Protein AF-A0A975CYM7-F1 (afdb_monomer_lite)

Sequence (421 aa):
MINYYEELKLDPAASAKDLIEELIRQEVVWHQREINAPEEAAKKQVLINEAKKVFASEASKAQYDQELNAKPIEEKQADPDAERRAQYKYWYDQARSYYQSGTFDLAKTAVEKAMNYAPSDQEDPYFYQLAANIYRTNQDYSTAMSYINKAIVLKGDDATFHLEKGMICDRQYRTIVKNGYGETDPIVRMMREEYKQADIIATGKDNSLRGIILGELARSLYFYSPRNEELAEEIAETAVSFGDGMGHGKEVLNDLAEKRRKAKENEEKRRKDEEERKRKAEQDRLAREQAERERMAKEATEKHRNKLSIILFILSIFGMVGATALALLSGNRIGPFSGIPSWLLIILFVACVGVYNYCAFYRYIDEENWCRFIWLVLSAVFIFFIAAFRGTWATAGITAGLIALAIFVSWLISKKMRVVK

pLDDT: mean 84.39, std 15.72, range [36.91, 98.62]

Foldseek 3Di:
DDDLCVVVVNDLPDALVVLLVVLVVVLVVLVVCCVPCVVVSVVSNVSSVVSCVQSVHNVSSVVVVCVVPPDDPPPPPPPPLVVLVVQLVVLLVQLVVCVVVVVLVSNQVSLVSSVVSDDPVDDDLVSLQSNLVSCLVVVVLVSSLVSLVVSCVVPVLQLVSLQSNLVSLVSNLVVCVVVVDDDNVVSLVSSLVSLVSSLVSCPPPALLVLLQSLLSNLLSQPPHPPHDLVSSLVSLVSSVVSPNPVCSSVVSVVVVVVVVVVVVVVVVVVVVVVVVVVVVVVVVVVVVVVVVVVVVVVVVVVVVVLVVLVVLLVVLVVQLVVLVVLLVVCVVVPDPSVPDDNVVSLVSNVVSLVSNVVSVCVVPPDDDCVVVVVSLVVNLVVVLVVVVVVPDPVVNVVSVVVSVVVVVVVVVVVVVVVVVD

Secondary structure (DSSP, 8-state):
---HHHHTT--TTS-HHHHHHHHHHHHHHHHHHTTT-HHHHHHHHHHHHHHHHHTSSHHHHHHHHHHHHSPP-------HHHHHHHHHHHHHHHHHHHHHTT-HHHHHHHHHHHHHT--SS---HHHHHHHHHHHHHTT-HHHHHHHHHHHHHH-TT-HHHHHHHHHHHHHHHHHHHHHT-S--HHHHHHHHHHHHHHHHHHTTT-HHHHHHHHHHHHHHHHHSSSP-HHHHHHHHHHHHHT--TTSHHHHHHHHHHHHHHHHHHHHHHHHHHHHHHHHHHHHHHHHHHHHHHHHHHHHHHHHHHHHHHHHHHHHHHHHHHHHHHHHHHHHTT-STTTTS-HHHHHHHHHHHHHHHHHHHHHH--SS-THHHHHHHHHHHHHHHHHHHHTT-HHHHHHHHHHHHHHHHHHHHHHHHHTT--

Radius of gyration: 69.45 Å; cha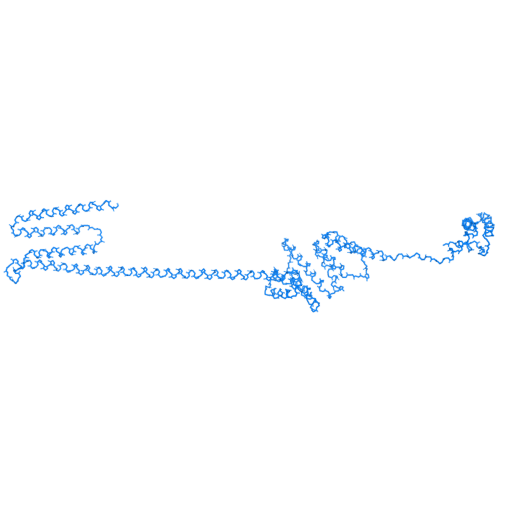ins: 1; bounding box: 131×47×199 Å

Structure (mmCIF, N/CA/C/O backbone):
data_AF-A0A975CYM7-F1
#
_entry.id   AF-A0A975CYM7-F1
#
loop_
_atom_site.group_PDB
_atom_site.id
_atom_site.type_symbol
_atom_site.label_atom_id
_atom_site.label_alt_id
_atom_site.label_comp_id
_atom_site.label_asym_id
_atom_site.label_entity_id
_atom_site.label_seq_id
_atom_site.pdbx_PDB_ins_code
_atom_site.Cartn_x
_atom_site.Cartn_y
_atom_site.Cartn_z
_atom_site.occupancy
_atom_site.B_iso_or_equiv
_atom_site.auth_seq_id
_atom_site.auth_comp_id
_atom_site.auth_asym_id
_atom_site.auth_atom_id
_atom_site.pdbx_PDB_model_num
ATOM 1 N N . MET A 1 1 ? -36.355 4.365 61.989 1.00 73.94 1 MET A N 1
ATOM 2 C CA . MET A 1 1 ? -37.020 5.173 63.033 1.00 73.94 1 MET A CA 1
ATOM 3 C C . MET A 1 1 ? -37.228 4.289 64.260 1.00 73.94 1 MET A C 1
ATOM 5 O O . MET A 1 1 ? -37.571 3.133 64.060 1.00 73.94 1 MET A O 1
ATOM 9 N N . ILE A 1 2 ? -36.956 4.764 65.484 1.00 83.81 2 ILE A N 1
ATOM 10 C CA . ILE A 1 2 ? -37.176 3.980 66.720 1.00 83.81 2 ILE A CA 1
ATOM 11 C C . ILE A 1 2 ? -38.674 3.983 67.042 1.00 83.81 2 ILE A C 1
ATOM 13 O O . ILE A 1 2 ? -39.282 5.054 67.038 1.00 83.81 2 ILE A O 1
ATOM 17 N N . ASN A 1 3 ? -39.256 2.813 67.320 1.00 90.88 3 ASN A N 1
ATOM 18 C CA . ASN A 1 3 ? -40.644 2.680 67.761 1.00 90.88 3 ASN A CA 1
ATOM 19 C C . ASN A 1 3 ? -40.737 2.858 69.287 1.00 90.88 3 ASN A C 1
ATOM 21 O O . ASN A 1 3 ? -40.557 1.909 70.052 1.00 90.88 3 ASN A O 1
ATOM 25 N N . TYR A 1 4 ? -41.008 4.080 69.747 1.00 91.44 4 TYR A N 1
ATOM 26 C CA . TYR A 1 4 ? -41.084 4.393 71.175 1.00 91.44 4 TYR A CA 1
ATOM 27 C C . TYR A 1 4 ? -42.283 3.727 71.863 1.00 91.44 4 TYR A C 1
ATOM 29 O O . TYR A 1 4 ? -42.210 3.479 73.067 1.00 91.44 4 TYR A O 1
ATOM 37 N N . TYR A 1 5 ? -43.348 3.383 71.127 1.00 92.69 5 TYR A N 1
ATOM 38 C CA . TYR A 1 5 ? -44.481 2.639 71.685 1.00 92.69 5 TYR A CA 1
ATOM 39 C C . TYR A 1 5 ? -44.064 1.247 72.153 1.00 92.69 5 TYR A C 1
ATOM 41 O O . TYR A 1 5 ? -44.403 0.836 73.260 1.00 92.69 5 TYR A O 1
ATOM 49 N N . GLU A 1 6 ? -43.261 0.548 71.355 1.00 91.31 6 GLU A N 1
ATOM 50 C CA . GLU A 1 6 ? -42.754 -0.782 71.697 1.00 91.31 6 GLU A CA 1
ATOM 51 C C . GLU A 1 6 ? -41.635 -0.711 72.744 1.00 91.31 6 GLU A C 1
ATOM 53 O O . GLU A 1 6 ? -41.681 -1.411 73.759 1.00 91.31 6 GLU A O 1
ATOM 58 N N . GLU A 1 7 ? -40.661 0.180 72.544 1.00 90.62 7 GLU A N 1
ATOM 59 C CA . GLU A 1 7 ? -39.464 0.264 73.390 1.00 90.62 7 GLU A CA 1
ATOM 60 C C . GLU A 1 7 ? -39.750 0.739 74.821 1.00 90.62 7 GLU A C 1
ATOM 62 O O . GLU A 1 7 ? -39.085 0.312 75.777 1.00 90.62 7 GLU A O 1
ATOM 67 N N . LEU A 1 8 ? -40.740 1.620 74.987 1.00 92.00 8 LEU A N 1
ATOM 68 C CA . LEU A 1 8 ? -41.149 2.178 76.281 1.00 92.00 8 LEU A CA 1
ATOM 69 C C . LEU A 1 8 ? -42.506 1.641 76.757 1.00 92.00 8 LEU A C 1
ATOM 71 O O . LEU A 1 8 ? -42.992 2.056 77.810 1.00 92.00 8 LEU A O 1
ATOM 75 N N . LYS A 1 9 ? -43.085 0.677 76.025 1.00 92.56 9 LYS A N 1
ATOM 76 C CA . LYS A 1 9 ? -44.374 0.034 76.331 1.00 92.56 9 LYS A CA 1
ATOM 77 C C . LYS A 1 9 ? -45.499 1.053 76.547 1.00 92.56 9 LYS A C 1
ATOM 79 O O . LYS A 1 9 ? -46.238 0.973 77.526 1.00 92.56 9 LYS A O 1
ATOM 84 N N . LEU A 1 10 ? -45.582 2.029 75.650 1.00 92.75 10 LEU A N 1
ATOM 85 C CA . LEU A 1 10 ? -46.581 3.093 75.681 1.00 92.75 10 LEU A CA 1
ATOM 86 C C . LEU A 1 10 ? -47.791 2.703 74.828 1.00 92.75 10 LEU A C 1
ATOM 88 O O . LEU A 1 10 ? -47.637 2.021 73.818 1.00 92.75 10 LEU A O 1
ATOM 92 N N . ASP A 1 11 ? -48.980 3.165 75.211 1.00 92.06 11 ASP A N 1
ATOM 93 C CA . ASP A 1 11 ? -50.209 2.936 74.446 1.00 92.06 11 ASP A CA 1
ATOM 94 C C . ASP A 1 11 ? -50.288 3.889 73.232 1.00 92.06 11 ASP A C 1
ATOM 96 O O . ASP A 1 11 ? -50.404 5.103 73.428 1.00 92.06 11 ASP A O 1
ATOM 100 N N . PRO A 1 12 ? -50.273 3.385 71.981 1.00 88.25 12 PRO A N 1
ATOM 101 C CA . PRO A 1 12 ? -50.380 4.224 70.784 1.00 88.25 12 PRO A CA 1
ATOM 102 C C . PRO A 1 12 ? -51.666 5.063 70.717 1.00 88.25 12 PRO A C 1
ATOM 104 O O . PRO A 1 12 ? -51.683 6.146 70.119 1.00 88.25 12 PRO A O 1
ATOM 107 N N . ALA A 1 13 ? -52.747 4.590 71.346 1.00 89.62 13 ALA A N 1
ATOM 108 C CA . ALA A 1 13 ? -54.041 5.267 71.352 1.00 89.62 13 ALA A CA 1
ATOM 109 C C . ALA A 1 13 ? -54.127 6.420 72.371 1.00 89.62 13 ALA A C 1
ATOM 111 O O . ALA A 1 13 ? -55.057 7.226 72.293 1.00 89.62 13 ALA A O 1
ATOM 112 N N . ALA A 1 14 ? -53.172 6.532 73.300 1.00 91.38 14 ALA A N 1
ATOM 113 C CA . ALA A 1 14 ? -53.165 7.568 74.332 1.00 91.38 14 ALA A CA 1
ATOM 114 C C . ALA A 1 14 ? -52.900 8.970 73.752 1.00 91.38 14 ALA A C 1
ATOM 116 O O . ALA A 1 14 ? -52.228 9.117 72.726 1.00 91.38 14 ALA A O 1
ATOM 117 N N . SER A 1 15 ? -53.414 10.020 74.401 1.00 93.25 15 SER A N 1
ATOM 118 C CA . SER A 1 15 ? -53.136 11.403 73.983 1.00 93.25 15 SER A CA 1
ATOM 119 C C . SER A 1 15 ? -51.658 11.756 74.193 1.00 93.25 15 SER A C 1
ATOM 121 O O . SER A 1 15 ? -50.984 11.158 75.034 1.00 93.25 15 SER A O 1
ATOM 123 N N . ALA A 1 16 ? -51.130 12.745 73.465 1.00 91.62 16 ALA A N 1
ATOM 124 C CA . ALA A 1 16 ? -49.754 13.216 73.651 1.00 91.62 16 ALA A CA 1
ATOM 125 C C . ALA A 1 16 ? -49.501 13.645 75.107 1.00 91.62 16 ALA A C 1
ATOM 127 O O . ALA A 1 16 ? -48.443 13.375 75.673 1.00 91.62 16 ALA A O 1
ATOM 128 N N . LYS A 1 17 ? -50.516 14.234 75.752 1.00 93.81 17 LYS A N 1
ATOM 129 C CA . LYS A 1 17 ? -50.474 14.586 77.172 1.00 93.81 17 LYS A CA 1
ATOM 130 C C . LYS A 1 17 ? -50.315 13.351 78.068 1.00 93.81 17 LYS A C 1
ATOM 132 O O . LYS A 1 17 ? -49.431 13.345 78.922 1.00 93.81 17 LYS A O 1
ATOM 137 N N . ASP A 1 18 ? -51.126 12.315 77.862 1.00 93.56 18 ASP A N 1
ATOM 138 C CA . ASP A 1 18 ? -51.078 11.090 78.675 1.00 93.56 18 ASP A CA 1
ATOM 139 C C . ASP A 1 18 ? -49.754 10.333 78.476 1.00 93.56 18 ASP A C 1
ATOM 141 O O . ASP A 1 18 ? -49.179 9.810 79.432 1.00 93.56 18 ASP A O 1
ATOM 145 N N . LEU A 1 19 ? -49.221 10.337 77.248 1.00 94.50 19 LEU A N 1
ATOM 146 C CA . LEU A 1 19 ? -47.908 9.773 76.928 1.00 94.50 19 LEU A CA 1
ATOM 147 C C . LEU A 1 19 ? -46.779 10.498 77.670 1.00 94.50 19 LEU A C 1
ATOM 149 O O . LEU A 1 19 ? -45.894 9.850 78.226 1.00 94.50 19 LEU A O 1
ATOM 153 N N . ILE A 1 20 ? -46.812 11.833 77.726 1.00 94.94 20 ILE A N 1
ATOM 154 C CA . ILE A 1 20 ? -45.833 12.622 78.486 1.00 94.94 20 ILE A CA 1
ATOM 155 C C . ILE A 1 20 ? -45.939 12.348 79.988 1.00 94.94 20 ILE A C 1
ATOM 157 O O . ILE A 1 20 ? -44.909 12.192 80.647 1.00 94.94 20 ILE A O 1
ATOM 161 N N . GLU A 1 21 ? -47.152 12.259 80.537 1.00 94.38 21 GLU A N 1
ATOM 162 C CA . GLU A 1 21 ? -47.352 11.927 81.951 1.00 94.38 21 GLU A CA 1
ATOM 163 C C . GLU A 1 21 ? -46.781 10.544 82.298 1.00 94.38 21 GLU A C 1
ATOM 165 O O . GLU A 1 21 ? -46.105 10.396 83.319 1.00 94.38 21 GLU A O 1
ATOM 170 N N . GLU A 1 22 ? -46.982 9.544 81.438 1.00 94.19 22 GLU A N 1
ATOM 171 C CA . GLU A 1 22 ? -46.424 8.204 81.632 1.00 94.19 22 GLU A CA 1
ATOM 172 C C . GLU A 1 22 ? -44.892 8.192 81.495 1.00 94.19 22 GLU A C 1
ATOM 174 O O . GLU A 1 22 ? -44.197 7.589 82.314 1.00 94.19 22 GLU A O 1
ATOM 179 N N . LEU A 1 23 ? -44.333 8.937 80.539 1.00 95.69 23 LEU A N 1
ATOM 180 C CA . LEU A 1 23 ? -42.884 9.090 80.381 1.00 95.69 23 LEU A CA 1
ATOM 181 C C . LEU A 1 23 ? -42.220 9.749 81.595 1.00 95.69 23 LEU A C 1
ATOM 183 O O . LEU A 1 23 ? -41.118 9.356 81.975 1.00 95.69 23 LEU A O 1
ATOM 187 N N . ILE A 1 24 ? -42.879 10.721 82.232 1.00 94.12 24 ILE A N 1
ATOM 188 C CA . ILE A 1 24 ? -42.399 11.330 83.483 1.00 94.12 24 ILE A CA 1
ATOM 189 C C . ILE A 1 24 ? -42.390 10.296 84.619 1.00 94.12 24 ILE A C 1
ATOM 191 O O . ILE A 1 24 ? -41.428 10.232 85.383 1.00 94.12 24 ILE A O 1
ATOM 195 N N . ARG A 1 25 ? -43.417 9.439 84.726 1.00 93.12 25 ARG A N 1
ATOM 196 C CA . ARG A 1 25 ? -43.433 8.359 85.732 1.00 93.12 25 ARG A CA 1
ATOM 197 C C . ARG A 1 25 ? -42.316 7.350 85.489 1.00 93.12 25 ARG A C 1
ATOM 199 O O . ARG A 1 25 ? -41.613 6.979 86.429 1.00 93.12 25 ARG A O 1
ATOM 206 N N . GLN A 1 26 ? -42.135 6.925 84.239 1.00 93.88 26 GLN A N 1
ATOM 207 C CA . GLN A 1 26 ? -41.075 5.988 83.880 1.00 93.88 26 GLN A CA 1
ATOM 208 C C . GLN A 1 26 ? -39.683 6.576 84.130 1.00 93.88 26 GLN A C 1
ATOM 210 O O . GLN A 1 26 ? -38.811 5.856 84.609 1.00 93.88 26 GLN A O 1
ATOM 215 N N . GLU A 1 27 ? -39.475 7.871 83.877 1.00 91.94 27 GLU A N 1
ATOM 216 C CA . GLU A 1 27 ? -38.210 8.555 84.169 1.00 91.94 27 GLU A CA 1
ATOM 217 C C . GLU A 1 27 ? -37.834 8.428 85.648 1.00 91.94 27 GLU A C 1
ATOM 219 O O . GLU A 1 27 ? -36.726 7.998 85.956 1.00 91.94 27 GLU A O 1
ATOM 224 N N . VAL A 1 28 ? -38.771 8.705 86.563 1.00 92.19 28 VAL A N 1
ATOM 225 C CA . VAL A 1 28 ? -38.542 8.572 88.014 1.00 92.19 28 VAL A CA 1
ATOM 226 C C . VAL A 1 28 ? -38.179 7.132 88.387 1.00 92.19 28 VAL A C 1
ATOM 228 O O . VAL A 1 28 ? -37.239 6.906 89.152 1.00 92.19 28 VAL A O 1
ATOM 231 N N . VAL A 1 29 ? -38.886 6.148 87.822 1.00 91.94 29 VAL A N 1
ATOM 232 C CA . VAL A 1 29 ? -38.621 4.721 88.069 1.00 91.94 29 VAL A CA 1
ATOM 233 C C . VAL A 1 29 ? -37.231 4.318 87.577 1.00 91.94 29 VAL A C 1
ATOM 235 O O . VAL A 1 29 ? -36.513 3.605 88.278 1.00 91.94 29 VAL A O 1
ATOM 238 N N . TRP A 1 30 ? -36.830 4.757 86.384 1.00 89.19 30 TRP A N 1
ATOM 239 C CA . TRP A 1 30 ? -35.524 4.417 85.824 1.00 89.19 30 TRP A CA 1
ATOM 240 C C . TRP A 1 30 ? -34.379 5.169 86.497 1.00 89.19 30 TRP A C 1
ATOM 242 O O . TRP A 1 30 ? -33.312 4.587 86.660 1.00 89.19 30 TRP A O 1
ATOM 252 N N . HIS A 1 31 ? -34.604 6.391 86.978 1.00 84.25 31 HIS A N 1
ATOM 253 C CA . HIS A 1 31 ? -33.620 7.131 87.770 1.00 84.25 31 HIS A CA 1
ATOM 254 C C . HIS A 1 31 ? -33.338 6.432 89.111 1.00 84.25 31 HIS A C 1
ATOM 256 O O . HIS A 1 31 ? -32.188 6.251 89.494 1.00 84.25 31 HIS A O 1
ATOM 262 N N . GLN A 1 32 ? -34.369 5.894 89.775 1.00 85.00 32 GLN A N 1
ATOM 263 C CA . GLN A 1 32 ? -34.187 5.066 90.980 1.00 85.00 32 GLN A CA 1
ATOM 264 C C . GLN A 1 32 ? -33.450 3.743 90.703 1.00 85.00 32 GLN A C 1
ATOM 266 O O . GLN A 1 32 ? -32.790 3.198 91.588 1.00 85.00 32 GLN A O 1
ATOM 271 N N . ARG A 1 33 ? -33.557 3.208 89.480 1.00 88.44 33 ARG A N 1
ATOM 272 C CA . ARG A 1 33 ? -32.914 1.949 89.072 1.00 88.44 33 ARG A CA 1
ATOM 273 C C . ARG A 1 33 ? -31.450 2.102 88.667 1.00 88.44 33 ARG A C 1
ATOM 275 O O . ARG A 1 33 ? -30.789 1.075 88.537 1.00 88.44 33 ARG A O 1
ATOM 282 N N . GLU A 1 34 ? -30.921 3.321 88.548 1.00 83.25 34 GLU A N 1
ATOM 283 C CA . GLU A 1 34 ? -29.496 3.557 88.257 1.00 83.25 34 GLU A CA 1
ATOM 284 C C . GLU A 1 34 ? -28.565 2.857 89.249 1.00 83.25 34 GLU A C 1
ATOM 286 O O . GLU A 1 34 ? -27.516 2.354 88.860 1.00 83.25 34 GLU A O 1
ATO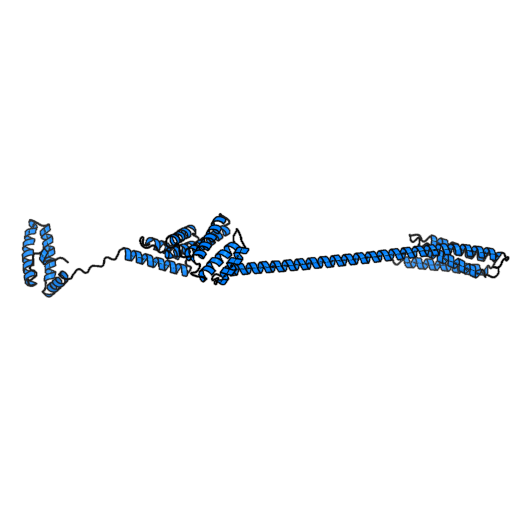M 291 N N . ILE A 1 35 ? -28.979 2.760 90.518 1.00 74.19 35 ILE A N 1
ATOM 292 C CA . ILE A 1 35 ? -28.187 2.138 91.588 1.00 74.19 35 ILE A CA 1
ATOM 293 C C . ILE A 1 35 ? -27.961 0.640 91.324 1.00 74.19 35 ILE A C 1
ATOM 295 O O . ILE A 1 35 ? -26.884 0.121 91.606 1.00 74.19 35 ILE A O 1
ATOM 299 N N . ASN A 1 36 ? -28.965 -0.056 90.780 1.00 77.56 36 ASN A N 1
ATOM 300 C CA . ASN A 1 36 ? -28.954 -1.517 90.640 1.00 77.56 36 ASN A CA 1
ATOM 301 C C . ASN A 1 36 ? -28.771 -1.991 89.187 1.00 77.56 36 ASN A C 1
ATOM 303 O O . ASN A 1 36 ? -28.437 -3.153 88.966 1.00 77.56 36 ASN A O 1
ATOM 307 N N . ALA A 1 37 ? -29.011 -1.124 88.199 1.00 77.88 37 ALA A N 1
ATOM 308 C CA . ALA A 1 37 ? -28.904 -1.426 86.772 1.00 77.88 37 ALA A CA 1
ATOM 309 C C . ALA A 1 37 ? -28.510 -0.164 85.967 1.00 77.88 37 ALA A C 1
ATOM 311 O O . ALA A 1 37 ? -29.326 0.349 85.196 1.00 77.88 37 ALA A O 1
ATOM 312 N N . PRO A 1 38 ? -27.275 0.353 86.135 1.00 72.00 38 PRO A N 1
ATOM 313 C CA . PRO A 1 38 ? -26.870 1.662 85.611 1.00 72.00 38 PRO A CA 1
ATOM 314 C C . PRO A 1 38 ? -26.916 1.752 84.080 1.00 72.00 38 PRO A C 1
ATOM 316 O O . PRO A 1 38 ? -27.387 2.748 83.538 1.00 72.00 38 PRO A O 1
ATOM 319 N N . GLU A 1 39 ? -26.488 0.708 83.367 1.00 72.31 39 GLU A N 1
ATOM 320 C CA . GLU A 1 39 ? -26.454 0.720 81.897 1.00 72.31 39 GLU A CA 1
ATOM 321 C C . GLU A 1 39 ? -27.857 0.695 81.274 1.00 72.31 39 GLU A C 1
ATOM 323 O O . GLU A 1 39 ? -28.137 1.432 80.330 1.00 72.31 39 GLU A O 1
ATOM 328 N N . GLU A 1 40 ? -28.764 -0.121 81.816 1.00 80.00 40 GLU A N 1
ATOM 329 C CA . GLU A 1 40 ? -30.151 -0.190 81.343 1.00 80.00 40 GLU A CA 1
ATOM 330 C C . GLU A 1 40 ? -30.943 1.066 81.725 1.00 80.00 40 GLU A C 1
ATOM 332 O O . GLU A 1 40 ? -31.721 1.574 80.916 1.00 80.00 40 GLU A O 1
ATOM 337 N N . ALA A 1 41 ? -30.699 1.621 82.917 1.00 81.56 41 ALA A N 1
ATOM 338 C CA . ALA A 1 41 ? -31.276 2.895 83.330 1.00 81.56 41 ALA A CA 1
ATOM 339 C C . ALA A 1 41 ? -30.843 4.041 82.403 1.00 81.56 41 ALA A C 1
ATOM 341 O O . ALA A 1 41 ? -31.702 4.786 81.932 1.00 81.56 41 ALA A O 1
ATOM 342 N N . ALA A 1 42 ? -29.553 4.133 82.062 1.00 77.50 42 ALA A N 1
ATOM 343 C CA . ALA A 1 42 ? -29.044 5.146 81.139 1.00 77.50 42 ALA A CA 1
ATOM 344 C C . ALA A 1 42 ? -29.678 5.024 79.741 1.00 77.50 42 ALA A C 1
ATOM 346 O O . ALA A 1 42 ? -30.163 6.016 79.195 1.00 77.50 42 ALA A O 1
ATOM 347 N N . LYS A 1 43 ? -29.763 3.806 79.180 1.00 83.75 43 LYS A N 1
ATOM 348 C CA . LYS A 1 43 ? -30.435 3.567 77.886 1.00 83.75 43 LYS A CA 1
ATOM 349 C C . LYS A 1 43 ? -31.905 3.987 77.920 1.00 83.75 43 LYS A C 1
ATOM 351 O O . LYS A 1 43 ? -32.374 4.672 77.012 1.00 83.75 43 LYS A O 1
ATOM 356 N N . LYS A 1 44 ? -32.643 3.597 78.965 1.00 89.62 44 LYS A N 1
ATOM 357 C CA . LYS A 1 44 ? -34.071 3.924 79.086 1.00 89.62 44 LYS A CA 1
ATOM 358 C C . LYS A 1 44 ? -34.303 5.415 79.307 1.00 89.62 44 LYS A C 1
ATOM 360 O O . LYS A 1 44 ? -35.243 5.951 78.734 1.00 89.62 44 LYS A O 1
ATOM 365 N N . GLN A 1 45 ? -33.430 6.111 80.029 1.00 85.38 45 GLN A N 1
ATOM 366 C CA . GLN A 1 45 ? -33.518 7.566 80.175 1.00 85.38 45 GLN A CA 1
ATOM 367 C C . GLN A 1 45 ? -33.279 8.319 78.868 1.00 85.38 45 GLN A C 1
ATOM 369 O O . GLN A 1 45 ? -33.984 9.291 78.599 1.00 85.38 45 GLN A O 1
ATOM 374 N N . VAL A 1 46 ? -32.335 7.872 78.033 1.00 88.56 46 VAL A N 1
ATOM 375 C CA . VAL A 1 46 ? -32.134 8.452 76.694 1.00 88.56 46 VAL A CA 1
ATOM 376 C C . VAL A 1 46 ? -33.405 8.296 75.859 1.00 88.56 46 VAL A C 1
ATOM 378 O O . VAL A 1 46 ? -33.936 9.295 75.375 1.00 88.56 46 VAL A O 1
ATOM 381 N N . LEU A 1 47 ? -33.954 7.077 75.786 1.00 89.88 47 LEU A N 1
ATOM 382 C CA . LEU A 1 47 ? -35.195 6.803 75.054 1.00 89.88 47 LEU A CA 1
ATOM 383 C C . LEU A 1 47 ? -36.373 7.639 75.572 1.00 89.88 47 LEU A C 1
ATOM 385 O O . LEU A 1 47 ? -37.132 8.186 74.779 1.00 89.88 47 LEU A O 1
ATOM 389 N N . ILE A 1 48 ? -36.517 7.778 76.893 1.00 91.38 48 ILE A N 1
ATOM 390 C CA . ILE A 1 48 ? -37.579 8.582 77.512 1.00 91.38 48 ILE A CA 1
ATOM 391 C C . ILE A 1 48 ? -37.432 10.063 77.152 1.00 91.38 48 ILE A C 1
ATOM 393 O O . ILE A 1 48 ? -38.415 10.711 76.797 1.00 91.38 48 ILE A O 1
ATOM 397 N N . ASN A 1 49 ? -36.217 10.608 77.207 1.00 88.88 49 ASN A N 1
ATOM 398 C CA . ASN A 1 49 ? -35.964 12.009 76.877 1.00 88.88 49 ASN A CA 1
ATOM 399 C C . ASN A 1 49 ? -36.214 12.322 75.401 1.00 88.88 49 ASN A C 1
ATOM 401 O O . ASN A 1 49 ? -36.716 13.398 75.073 1.00 88.88 49 ASN A O 1
ATOM 405 N N . GLU A 1 50 ? -35.884 11.394 74.509 1.00 89.50 50 GLU A N 1
ATOM 406 C CA . GLU A 1 50 ? -36.185 11.520 73.084 1.00 89.50 50 GLU A CA 1
ATOM 407 C C . GLU A 1 50 ? -37.689 11.387 72.819 1.00 89.50 50 GLU A C 1
ATOM 409 O O . GLU A 1 50 ? -38.267 12.250 72.154 1.00 89.50 50 GLU A O 1
ATOM 414 N N . ALA A 1 51 ? -38.353 10.400 73.428 1.00 92.56 51 ALA A N 1
ATOM 415 C CA . ALA A 1 51 ? -39.799 10.214 73.327 1.00 92.56 51 ALA A CA 1
ATOM 416 C C . ALA A 1 51 ? -40.583 11.432 73.848 1.00 92.56 51 ALA A C 1
ATOM 418 O O . ALA A 1 51 ? -41.570 11.834 73.236 1.00 92.56 51 ALA A O 1
ATOM 419 N N . LYS A 1 52 ? -40.118 12.096 74.916 1.00 93.00 52 LYS A N 1
ATOM 420 C CA . LYS A 1 52 ? -40.736 13.336 75.417 1.00 93.00 52 LYS A CA 1
ATOM 421 C C . LYS A 1 52 ? -40.700 14.479 74.401 1.00 93.00 52 LYS A C 1
ATOM 423 O O . LYS A 1 52 ? -41.619 15.290 74.366 1.00 93.00 52 LYS A O 1
ATOM 428 N N . LYS A 1 53 ? -39.656 14.562 73.571 1.00 92.19 53 LYS A N 1
ATOM 429 C CA . LYS A 1 53 ? -39.582 15.568 72.497 1.00 92.19 53 LYS A CA 1
ATOM 430 C C . LYS A 1 53 ? -40.560 15.236 71.374 1.00 92.19 53 LYS A C 1
ATOM 432 O O . LYS A 1 53 ? -41.217 16.130 70.853 1.00 92.19 53 LYS A O 1
ATOM 437 N N . VAL A 1 54 ? -40.671 13.953 71.035 1.00 91.56 54 VAL A N 1
ATOM 438 C CA . VAL A 1 54 ? -41.579 13.448 69.999 1.00 91.56 54 VAL A CA 1
ATOM 439 C C . VAL A 1 54 ? -43.045 13.658 70.391 1.00 91.56 54 VAL A C 1
ATOM 441 O O . VAL A 1 54 ? -43.827 14.196 69.608 1.00 91.56 54 VAL A O 1
ATOM 444 N N . PHE A 1 55 ? -43.413 13.337 71.631 1.00 94.75 55 PHE A N 1
ATOM 445 C CA . PHE A 1 55 ? -44.783 13.462 72.141 1.00 94.75 55 PHE A CA 1
ATOM 446 C C . PHE A 1 55 ? -45.075 14.811 72.817 1.00 94.75 55 PHE A C 1
ATOM 448 O O . PHE A 1 55 ? -46.046 14.933 73.555 1.00 94.75 55 PHE A O 1
ATOM 455 N N . ALA A 1 56 ? -44.266 15.846 72.561 1.00 90.06 56 ALA A N 1
ATOM 456 C CA . ALA A 1 56 ? -44.431 17.165 73.178 1.00 90.06 56 ALA A CA 1
ATOM 457 C C . ALA A 1 56 ? -45.768 17.855 72.831 1.00 90.06 56 ALA A C 1
ATOM 459 O O . ALA A 1 56 ? -46.220 18.737 73.561 1.00 90.06 56 ALA A O 1
ATOM 460 N N . SER A 1 57 ? -46.400 17.482 71.714 1.00 92.25 57 SER A N 1
ATOM 461 C CA . SER A 1 57 ? -47.694 18.005 71.268 1.00 92.25 57 SER A CA 1
ATOM 462 C C . SER A 1 57 ? -48.459 16.971 70.437 1.00 92.25 57 SER A C 1
ATOM 464 O O . SER A 1 57 ? -47.860 16.060 69.870 1.00 92.25 57 SER A O 1
ATOM 466 N N . GLU A 1 58 ? -49.776 17.146 70.287 1.00 91.38 58 GLU A N 1
ATOM 467 C CA . GLU A 1 58 ? -50.583 16.299 69.390 1.00 91.38 58 GLU A CA 1
ATOM 468 C C . GLU A 1 58 ? -50.119 16.387 67.928 1.00 91.38 58 GLU A C 1
ATOM 470 O O . GLU A 1 58 ? -50.151 15.398 67.203 1.00 91.38 58 GLU A O 1
ATOM 475 N N . ALA A 1 59 ? -49.628 17.553 67.494 1.00 87.44 59 ALA A N 1
ATOM 476 C CA . ALA A 1 59 ? -49.106 17.737 66.142 1.00 87.44 59 ALA A CA 1
ATOM 477 C C . ALA A 1 59 ? -47.808 16.944 65.910 1.00 87.44 59 ALA A C 1
ATOM 479 O O . ALA A 1 59 ? -47.669 16.281 64.885 1.00 87.44 59 ALA A O 1
ATOM 480 N N . SER A 1 60 ? -46.878 16.974 66.871 1.00 89.88 60 SER A N 1
ATOM 481 C CA . SER A 1 60 ? -45.617 16.227 66.781 1.00 89.88 60 SER A CA 1
ATOM 482 C C . SER A 1 60 ? -45.829 14.719 66.929 1.00 89.88 60 SER A C 1
ATOM 484 O O . SER A 1 60 ? -45.188 13.952 66.214 1.00 89.88 60 SER A O 1
ATOM 486 N N . LYS A 1 61 ? -46.785 14.293 67.771 1.00 90.56 61 LYS A N 1
ATOM 487 C CA . LYS A 1 61 ? -47.239 12.896 67.841 1.00 90.56 61 LYS A CA 1
ATOM 488 C C . LYS A 1 61 ? -47.803 12.440 66.492 1.00 90.56 61 LYS A C 1
ATOM 490 O O . LYS A 1 61 ? -47.353 11.435 65.962 1.00 90.56 61 LYS A O 1
ATOM 495 N N . ALA A 1 62 ? -48.735 13.193 65.906 1.00 88.75 62 ALA A N 1
ATOM 496 C CA . ALA A 1 62 ? -49.347 12.827 64.629 1.00 88.75 62 ALA A CA 1
ATOM 497 C C . ALA A 1 62 ? -48.320 12.742 63.487 1.00 88.75 62 ALA A C 1
ATOM 499 O O . ALA A 1 62 ? -48.414 11.855 62.642 1.00 88.75 62 ALA A O 1
ATOM 500 N N . GLN A 1 63 ? -47.326 13.636 63.468 1.00 86.50 63 GLN A N 1
ATOM 501 C CA . GLN A 1 63 ? -46.222 13.568 62.511 1.00 86.50 63 GLN A CA 1
ATOM 502 C C . GLN A 1 63 ? -45.360 12.317 62.732 1.00 86.50 63 GLN A C 1
ATOM 504 O O . GLN A 1 63 ? -45.043 11.612 61.777 1.00 86.50 63 GLN A O 1
ATOM 509 N N . TYR A 1 64 ? -45.027 12.003 63.983 1.00 89.88 64 TYR A N 1
ATOM 510 C CA . TYR A 1 64 ? -44.298 10.786 64.325 1.00 89.88 64 TYR A CA 1
ATOM 511 C C . TYR A 1 64 ? -45.060 9.518 63.932 1.00 89.88 64 TYR A C 1
ATOM 513 O O . TYR A 1 64 ? -44.472 8.617 63.345 1.00 89.88 64 TYR A O 1
ATOM 521 N N . ASP A 1 65 ? -46.371 9.468 64.167 1.00 88.38 65 ASP A N 1
ATOM 522 C CA . ASP A 1 65 ? -47.222 8.344 63.771 1.00 88.38 65 ASP A CA 1
ATOM 523 C C . ASP A 1 65 ? -47.265 8.183 62.246 1.00 88.38 65 ASP A C 1
ATOM 525 O O . ASP A 1 65 ? -47.281 7.064 61.732 1.00 88.38 65 ASP A O 1
ATOM 529 N N . GLN A 1 66 ? -47.251 9.289 61.497 1.00 84.62 66 GLN A N 1
ATOM 530 C CA . GLN A 1 66 ? -47.154 9.256 60.038 1.00 84.62 66 GLN A CA 1
ATOM 531 C C . GLN A 1 66 ? -45.792 8.743 59.564 1.00 84.62 66 GLN A C 1
ATOM 533 O O . GLN A 1 66 ? -45.747 7.929 58.647 1.00 84.62 66 GLN A O 1
ATOM 538 N N . GLU A 1 67 ? -44.698 9.181 60.186 1.00 82.75 67 GLU A N 1
ATOM 539 C CA . GLU A 1 67 ? -43.334 8.754 59.853 1.00 82.75 67 GLU A CA 1
ATOM 540 C C . GLU A 1 67 ? -43.062 7.292 60.255 1.00 82.75 67 GLU A C 1
ATOM 542 O O . GLU A 1 67 ? -42.404 6.566 59.512 1.00 82.75 67 GLU A O 1
ATOM 547 N N . LEU A 1 68 ? -43.620 6.828 61.379 1.00 84.75 68 LEU A N 1
ATOM 548 C CA . LEU A 1 68 ? -43.508 5.446 61.856 1.00 84.75 68 LEU A CA 1
ATOM 549 C C . LEU A 1 68 ? -44.272 4.470 60.949 1.00 84.75 68 LEU A C 1
ATOM 551 O O . LEU A 1 68 ? -43.821 3.347 60.726 1.00 84.75 68 LEU A O 1
ATOM 555 N N . ASN A 1 69 ? -45.412 4.909 60.406 1.00 77.88 69 ASN A N 1
ATOM 556 C CA . ASN A 1 69 ? -46.247 4.132 59.486 1.00 77.88 69 ASN A CA 1
ATOM 557 C C . ASN A 1 69 ? -45.910 4.365 58.003 1.00 77.88 69 ASN A C 1
ATOM 559 O O . ASN A 1 69 ? -46.470 3.694 57.128 1.00 77.88 69 ASN A O 1
ATOM 563 N N . ALA A 1 70 ? -45.006 5.297 57.693 1.00 72.88 70 ALA A N 1
ATOM 564 C CA . ALA A 1 70 ? -44.501 5.472 56.344 1.00 72.88 70 ALA A CA 1
ATOM 565 C C . ALA A 1 70 ? -43.689 4.226 55.966 1.00 72.88 70 ALA A C 1
ATOM 567 O O . ALA A 1 70 ? -42.718 3.864 56.631 1.00 72.88 70 ALA A O 1
ATOM 568 N N . LYS A 1 71 ? -44.092 3.545 54.884 1.00 56.50 71 LYS A N 1
ATOM 569 C CA . LYS A 1 71 ? -43.296 2.451 54.311 1.00 56.50 71 LYS A CA 1
ATOM 570 C C . LYS A 1 71 ? -41.867 2.954 54.080 1.00 56.50 71 LYS A C 1
ATOM 572 O O . LYS A 1 71 ? -41.732 4.071 53.573 1.00 56.50 71 LYS A O 1
ATOM 577 N N . PRO A 1 72 ? -40.828 2.161 54.413 1.00 53.81 72 PRO A N 1
ATOM 578 C CA . PRO A 1 72 ? -39.450 2.585 54.230 1.00 53.81 72 PRO A CA 1
ATOM 579 C C . PRO A 1 72 ? -39.272 3.078 52.799 1.00 53.81 72 PRO A C 1
ATOM 581 O O . PRO A 1 72 ? -39.588 2.355 51.851 1.00 53.81 72 PRO A O 1
ATOM 584 N N . ILE A 1 73 ? -38.793 4.311 52.636 1.00 54.69 73 ILE A N 1
ATOM 585 C CA . ILE A 1 73 ? -38.176 4.697 51.376 1.00 54.69 73 ILE A CA 1
ATOM 586 C C . ILE A 1 73 ? -36.963 3.780 51.283 1.00 54.69 73 ILE A C 1
ATOM 588 O O . ILE A 1 73 ? -36.000 3.945 52.029 1.00 54.69 73 ILE A O 1
ATOM 592 N N . GLU A 1 74 ? -37.051 2.761 50.432 1.00 44.47 74 GLU A N 1
ATOM 593 C CA . GLU A 1 74 ? -35.867 2.086 49.931 1.00 44.47 74 GLU A CA 1
ATOM 594 C C . GLU A 1 74 ? -34.991 3.186 49.327 1.00 44.47 74 GLU A C 1
ATOM 596 O O . GLU A 1 74 ? -35.253 3.685 48.229 1.00 44.47 74 GLU A O 1
ATOM 601 N N . GLU A 1 75 ? -33.965 3.620 50.061 1.00 46.38 75 GLU A N 1
ATOM 602 C CA . GLU A 1 75 ? -32.794 4.191 49.423 1.00 46.38 75 GLU A CA 1
ATOM 603 C C . GLU A 1 75 ? -32.354 3.142 48.410 1.00 46.38 75 GLU A C 1
ATOM 605 O O . GLU A 1 75 ? -31.874 2.069 48.778 1.00 46.38 75 GLU A O 1
ATOM 610 N N . LYS A 1 76 ? -32.611 3.421 47.127 1.00 45.81 76 LYS A N 1
ATOM 611 C CA . LYS A 1 76 ? -32.045 2.679 46.007 1.00 45.81 76 LYS A CA 1
ATOM 612 C C . LYS A 1 76 ? -30.553 2.568 46.291 1.00 45.81 76 LYS A C 1
ATOM 614 O O . LYS A 1 76 ? -29.822 3.536 46.084 1.00 45.81 76 LYS A O 1
ATOM 619 N N . GLN A 1 77 ? -30.109 1.411 46.775 1.00 43.72 77 GLN A N 1
ATOM 620 C CA . GLN A 1 77 ? -28.704 1.053 46.723 1.00 43.72 77 GLN A CA 1
ATOM 621 C C . GLN A 1 77 ? -28.297 1.266 45.270 1.00 43.72 77 GLN A C 1
ATOM 623 O O . GLN A 1 77 ? -28.868 0.653 44.364 1.00 43.72 77 GLN A O 1
ATOM 628 N N . ALA A 1 78 ? -27.402 2.229 45.045 1.00 53.78 78 ALA A N 1
ATOM 629 C CA . ALA A 1 78 ? -26.803 2.430 43.744 1.00 53.78 78 ALA A CA 1
ATOM 630 C C . ALA A 1 78 ? -26.223 1.079 43.333 1.00 53.78 78 ALA A C 1
ATOM 632 O O . ALA A 1 78 ? -25.390 0.531 44.051 1.00 53.78 78 ALA A O 1
ATOM 633 N N . ASP A 1 79 ? -26.727 0.523 42.233 1.00 60.00 79 ASP A N 1
ATOM 634 C CA . ASP A 1 79 ? -26.154 -0.658 41.604 1.00 60.00 79 ASP A CA 1
ATOM 635 C C . ASP A 1 79 ? -24.636 -0.406 41.466 1.00 60.00 79 ASP A C 1
ATOM 637 O O . ASP A 1 79 ? -24.250 0.498 40.717 1.00 60.00 79 ASP A O 1
ATOM 641 N N . PRO A 1 80 ? -23.771 -1.126 42.210 1.00 63.31 80 PRO A N 1
ATOM 642 C CA . PRO A 1 80 ? -22.327 -0.885 42.205 1.00 63.31 80 PRO A CA 1
ATOM 643 C C . PRO A 1 80 ? -21.718 -1.033 40.807 1.00 63.31 80 PRO A C 1
ATOM 645 O O . PRO A 1 80 ? -20.665 -0.466 40.506 1.00 63.31 80 PRO A O 1
ATOM 648 N N . ASP A 1 81 ? -22.397 -1.770 39.926 1.00 77.56 81 ASP A N 1
ATOM 649 C CA . ASP A 1 81 ? -21.993 -1.940 38.543 1.00 77.56 81 ASP A CA 1
ATOM 650 C C . ASP A 1 81 ? -22.540 -0.827 37.637 1.00 77.56 81 ASP A C 1
ATOM 652 O O . ASP A 1 81 ? -21.980 -0.589 36.567 1.00 77.56 81 ASP A O 1
ATOM 656 N N . ALA A 1 82 ? -23.572 -0.079 38.045 1.00 83.00 82 ALA A N 1
ATOM 657 C CA . ALA A 1 82 ? -24.073 1.059 37.274 1.00 83.00 82 ALA A CA 1
ATOM 658 C C . ALA A 1 82 ? -23.060 2.207 37.223 1.00 83.00 82 ALA A C 1
ATOM 660 O O . ALA A 1 82 ? -22.850 2.774 36.149 1.00 83.00 82 ALA A O 1
ATOM 661 N N . GLU A 1 83 ? -22.385 2.513 38.335 1.00 85.69 83 GLU A N 1
ATOM 662 C CA . GLU A 1 83 ? -21.308 3.508 38.337 1.00 85.69 83 GLU A CA 1
ATOM 663 C C . GLU A 1 83 ? -20.112 3.030 37.505 1.00 85.69 83 GLU A C 1
ATOM 665 O O . GLU A 1 83 ? -19.607 3.781 36.669 1.00 85.69 83 GLU A O 1
ATOM 670 N N . ARG A 1 84 ? -19.714 1.755 37.636 1.00 87.38 84 ARG A N 1
ATOM 671 C CA . ARG A 1 84 ? -18.651 1.158 36.810 1.00 87.38 84 ARG A CA 1
ATOM 672 C C . ARG A 1 84 ? -18.979 1.251 35.316 1.00 87.38 84 ARG A C 1
ATOM 674 O O . ARG A 1 84 ? -18.155 1.726 34.540 1.00 87.38 84 ARG A O 1
ATOM 681 N N . ARG A 1 85 ? -20.193 0.867 34.907 1.00 88.94 85 ARG A N 1
ATOM 682 C CA . ARG A 1 85 ? -20.652 0.960 33.509 1.00 88.94 85 ARG A CA 1
ATOM 683 C C . ARG A 1 85 ? -20.714 2.407 33.021 1.00 88.94 85 ARG A C 1
ATOM 685 O O . ARG A 1 85 ? -20.352 2.672 31.875 1.00 88.94 85 ARG A O 1
ATOM 692 N N . ALA A 1 86 ? -21.118 3.350 33.874 1.00 90.81 86 ALA A N 1
ATOM 693 C CA . ALA A 1 86 ? -21.098 4.773 33.544 1.00 90.81 86 ALA A CA 1
ATOM 694 C C . ALA A 1 86 ? -19.665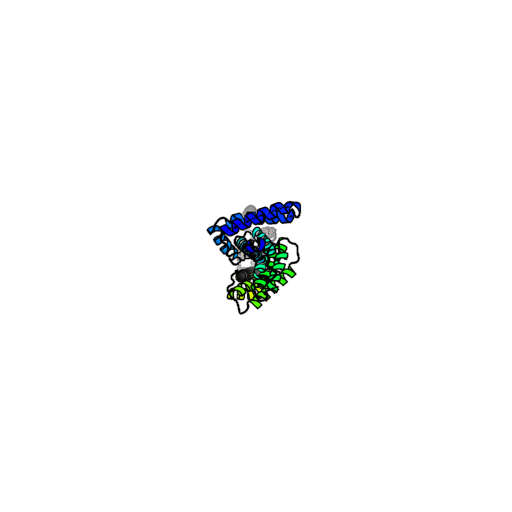 5.286 33.322 1.00 90.81 86 ALA A C 1
ATOM 696 O O . ALA A 1 86 ? -19.420 5.987 32.339 1.00 90.81 86 ALA A O 1
ATOM 697 N N . GLN A 1 87 ? -18.709 4.888 34.170 1.00 93.44 87 GLN A N 1
ATOM 698 C CA . GLN A 1 87 ? -17.289 5.220 34.008 1.00 93.44 87 GLN A CA 1
ATOM 699 C C . GLN A 1 87 ? -16.693 4.591 32.745 1.00 93.44 87 GLN A C 1
ATOM 701 O O . GLN A 1 87 ? -16.024 5.283 31.977 1.00 93.44 87 GLN A O 1
ATOM 706 N N . TYR A 1 88 ? -16.976 3.311 32.481 1.00 94.12 88 TYR A N 1
ATOM 707 C CA . TYR A 1 88 ? -16.575 2.637 31.244 1.00 94.12 88 TYR A CA 1
ATOM 708 C C . TYR A 1 88 ? -17.072 3.400 30.016 1.00 94.12 88 TYR A C 1
ATOM 710 O O . TYR A 1 88 ? -16.279 3.765 29.148 1.00 94.12 88 TYR A O 1
ATOM 718 N N . LYS A 1 89 ? -18.374 3.709 29.978 1.00 94.44 89 LYS A N 1
ATOM 719 C CA . LYS A 1 89 ? -18.987 4.439 28.867 1.00 94.44 89 LYS A CA 1
ATOM 720 C C . LYS A 1 89 ? -18.370 5.825 28.694 1.00 94.44 89 LYS A C 1
ATOM 722 O O . LYS A 1 89 ? -18.047 6.206 27.573 1.00 94.44 89 LYS A O 1
ATOM 727 N N . TYR A 1 90 ? -18.174 6.562 29.787 1.00 95.38 90 TYR A N 1
ATOM 728 C CA . TYR A 1 90 ? -17.542 7.877 29.752 1.00 95.38 90 TYR A CA 1
ATOM 729 C C . TYR A 1 90 ? -16.147 7.809 29.119 1.00 95.38 90 TYR A C 1
ATOM 731 O O . TYR A 1 90 ? -15.867 8.538 28.168 1.00 95.38 90 TYR A O 1
ATOM 739 N N . TRP A 1 91 ? -15.283 6.908 29.595 1.00 97.19 91 TRP A N 1
ATOM 740 C CA . TRP A 1 91 ? -13.925 6.783 29.066 1.00 97.19 91 TRP A CA 1
ATOM 741 C C . TRP A 1 91 ? -13.886 6.224 27.641 1.00 97.19 91 TRP A C 1
ATOM 743 O O . TRP A 1 91 ? -13.036 6.648 26.860 1.00 97.19 91 TRP A O 1
ATOM 753 N N . TYR A 1 92 ? -14.826 5.353 27.264 1.00 96.44 92 TYR A N 1
ATOM 754 C CA . TYR A 1 92 ? -14.985 4.910 25.879 1.00 96.44 92 TYR A CA 1
ATOM 755 C C . TYR A 1 92 ? -15.347 6.087 24.954 1.00 96.44 92 TYR A C 1
ATOM 757 O O . TYR A 1 92 ? -14.689 6.303 23.932 1.00 96.44 92 TYR A O 1
ATOM 765 N N . ASP A 1 93 ? -16.324 6.912 25.336 1.00 96.94 93 ASP A N 1
ATOM 766 C CA . ASP A 1 93 ? -16.713 8.094 24.562 1.00 96.94 93 ASP A CA 1
ATOM 767 C C . ASP A 1 93 ? -15.553 9.105 24.461 1.00 96.94 93 ASP A C 1
ATOM 769 O O . ASP A 1 93 ? -15.301 9.658 23.385 1.00 96.94 93 ASP A O 1
ATOM 773 N N . GLN A 1 94 ? -14.784 9.297 25.543 1.00 97.44 94 GLN A N 1
ATOM 774 C CA . GLN A 1 94 ? -13.575 10.129 25.525 1.00 97.44 94 GLN A CA 1
ATOM 775 C C . GLN A 1 94 ? -12.497 9.563 24.595 1.00 97.44 94 GLN A C 1
ATOM 777 O O . GLN A 1 94 ? -11.924 10.315 23.810 1.00 97.44 94 GLN A O 1
ATOM 782 N N . ALA A 1 95 ? -12.240 8.252 24.626 1.00 97.62 95 ALA A N 1
ATOM 783 C CA . ALA A 1 95 ? -11.273 7.614 23.734 1.00 97.62 95 ALA A CA 1
ATOM 784 C C . ALA A 1 95 ? -11.630 7.848 22.261 1.00 97.62 95 ALA A C 1
ATOM 786 O O . ALA A 1 95 ? -10.766 8.208 21.459 1.00 97.62 95 ALA A O 1
ATOM 787 N N . ARG A 1 96 ? -12.916 7.713 21.912 1.00 97.44 96 ARG A N 1
ATOM 788 C CA . ARG A 1 96 ? -13.421 7.974 20.559 1.00 97.44 96 ARG A CA 1
ATOM 789 C C . ARG A 1 96 ? -13.259 9.442 20.168 1.00 97.44 96 ARG A C 1
ATOM 791 O O . ARG A 1 96 ? -12.755 9.720 19.082 1.00 97.44 96 ARG A O 1
ATOM 798 N N . SER A 1 97 ? -13.645 10.360 21.053 1.00 97.75 97 SER A N 1
ATOM 799 C CA . SER A 1 97 ? -13.520 11.806 20.836 1.00 97.75 97 SER A CA 1
ATOM 800 C C . SER A 1 97 ? -12.062 12.218 20.610 1.00 97.75 97 SER A C 1
ATOM 802 O O . SER A 1 97 ? -11.740 12.823 19.588 1.00 97.75 97 SER A O 1
ATOM 804 N N . TYR A 1 98 ? -11.153 11.793 21.495 1.00 97.25 98 TYR A N 1
ATOM 805 C CA . TYR A 1 98 ? -9.723 12.083 21.378 1.00 97.25 98 TYR A CA 1
ATOM 806 C C . TYR A 1 98 ? -9.085 11.477 20.126 1.00 97.25 98 TYR A C 1
ATOM 808 O O . TYR A 1 98 ? -8.179 12.075 19.544 1.00 97.25 98 TYR A O 1
ATOM 816 N N . TYR A 1 99 ? -9.540 10.298 19.698 1.00 97.06 99 TYR A N 1
ATOM 817 C CA . TYR A 1 99 ? -9.072 9.691 18.456 1.00 97.06 99 TYR A CA 1
ATOM 818 C C . TYR A 1 99 ? -9.503 10.512 17.234 1.00 97.06 99 TYR A C 1
ATOM 820 O O . TYR A 1 99 ? -8.680 10.796 16.365 1.00 97.06 99 TYR A O 1
ATOM 828 N N . GLN A 1 100 ? -10.765 10.951 17.194 1.00 95.81 100 GLN A N 1
ATOM 829 C CA . GLN A 1 100 ? -11.303 11.789 16.117 1.00 95.81 100 GLN A CA 1
ATOM 830 C C . GLN A 1 100 ? -10.648 13.175 16.062 1.00 95.81 100 GLN A C 1
ATOM 832 O O . GLN A 1 100 ? -10.455 13.711 14.974 1.00 95.81 100 GLN A O 1
ATOM 837 N N . SER A 1 101 ? -10.258 13.741 17.209 1.00 95.62 101 SER A N 1
ATOM 838 C CA . SER A 1 101 ? -9.522 15.010 17.276 1.00 95.62 101 SER A CA 1
ATOM 839 C C . SER A 1 101 ? -8.017 14.874 17.015 1.00 95.62 101 SER A C 1
ATOM 841 O O . SER A 1 101 ? -7.306 15.876 17.041 1.00 95.62 101 SER A O 1
ATOM 843 N N . GLY A 1 102 ? -7.506 13.659 16.787 1.00 94.50 102 GLY A N 1
ATOM 844 C CA . GLY A 1 102 ? -6.089 13.403 16.513 1.00 94.50 102 GLY A CA 1
ATOM 845 C C . GLY A 1 102 ? -5.166 13.464 17.738 1.00 94.50 102 GLY A C 1
ATOM 846 O O . GLY A 1 102 ? -3.947 13.405 17.594 1.00 94.50 102 GLY A O 1
ATOM 847 N N . THR A 1 103 ? -5.711 13.566 18.954 1.00 95.75 103 THR A N 1
ATOM 848 C CA . THR A 1 103 ? -4.936 13.582 20.207 1.00 95.75 103 THR A CA 1
ATOM 849 C C . THR A 1 103 ? -4.702 12.152 20.697 1.00 95.75 103 THR A C 1
ATOM 851 O O . THR A 1 103 ? -5.332 11.687 21.649 1.00 95.75 103 THR A O 1
ATOM 854 N N . PHE A 1 104 ? -3.819 11.427 20.007 1.00 94.81 104 PHE A N 1
ATOM 855 C CA . PHE A 1 104 ? -3.694 9.971 20.142 1.00 94.81 104 PHE A CA 1
ATOM 856 C C . PHE A 1 104 ? -3.151 9.490 21.495 1.00 94.81 104 PHE A C 1
ATOM 858 O O . PHE A 1 104 ? -3.566 8.421 21.947 1.00 94.81 104 PHE A O 1
ATOM 865 N N . ASP A 1 105 ? -2.306 10.274 22.170 1.00 94.12 105 ASP A N 1
ATOM 866 C CA . ASP A 1 105 ? -1.825 9.951 23.522 1.00 94.12 105 ASP A CA 1
ATOM 867 C C . ASP A 1 105 ? -2.974 9.985 24.544 1.00 94.12 105 ASP A C 1
ATOM 869 O O . ASP A 1 105 ? -3.137 9.073 25.353 1.00 94.12 105 ASP A O 1
ATOM 873 N N . LEU A 1 106 ? -3.837 11.009 24.468 1.00 93.62 106 LEU A N 1
ATOM 874 C CA . LEU A 1 106 ? -5.022 11.119 25.327 1.00 93.62 106 LEU A CA 1
ATOM 875 C C . LEU A 1 106 ? -6.037 10.015 25.027 1.00 93.62 106 LEU A C 1
ATOM 877 O O . LEU A 1 106 ? -6.635 9.464 25.952 1.00 93.62 106 LEU A O 1
ATOM 881 N N . ALA A 1 107 ? -6.200 9.659 23.749 1.00 97.94 107 ALA A N 1
ATOM 882 C CA . ALA A 1 107 ? -7.053 8.547 23.342 1.00 97.94 107 ALA A CA 1
ATOM 883 C C . ALA A 1 107 ? -6.570 7.225 23.958 1.00 97.94 107 ALA A C 1
ATOM 885 O O . ALA A 1 107 ? -7.382 6.465 24.484 1.00 97.94 107 ALA A O 1
ATOM 886 N N . LYS A 1 108 ? -5.252 6.983 23.966 1.00 97.25 108 LYS A N 1
ATOM 887 C CA . LYS A 1 108 ? -4.647 5.808 24.606 1.00 97.25 108 LYS A CA 1
ATOM 888 C C . LYS A 1 108 ? -4.917 5.788 26.112 1.00 97.25 108 LYS A C 1
ATOM 890 O O . LYS A 1 108 ? -5.450 4.801 26.610 1.00 97.25 108 LYS A O 1
ATOM 895 N N . THR A 1 109 ? -4.661 6.893 26.814 1.00 94.81 109 THR A N 1
ATOM 896 C CA . THR A 1 109 ? -4.958 7.006 28.253 1.00 94.81 109 THR A CA 1
ATOM 897 C C . THR A 1 109 ? -6.441 6.770 28.555 1.00 94.81 109 THR A C 1
ATOM 899 O O . THR A 1 109 ? -6.786 6.150 29.558 1.00 94.81 109 THR A O 1
ATOM 902 N N . ALA A 1 110 ? -7.345 7.255 27.701 1.00 96.00 110 ALA A N 1
ATOM 903 C CA . ALA A 1 110 ? -8.777 7.030 27.866 1.00 96.00 110 ALA A CA 1
ATOM 904 C C . ALA A 1 110 ? -9.161 5.551 27.676 1.00 96.00 110 ALA A C 1
ATOM 906 O O . ALA A 1 110 ? -9.964 5.046 28.455 1.00 96.00 110 ALA A O 1
ATOM 907 N N . VAL A 1 111 ? -8.550 4.833 26.724 1.00 96.94 111 VAL A N 1
ATOM 908 C CA . VAL A 1 111 ? -8.725 3.373 26.584 1.00 96.94 111 VAL A CA 1
ATOM 909 C C . VAL A 1 111 ? -8.255 2.642 27.839 1.00 96.94 111 VAL A C 1
ATOM 911 O O . VAL A 1 111 ? -8.986 1.803 28.358 1.00 96.94 111 VAL A O 1
ATOM 914 N N . GLU A 1 112 ? -7.077 2.979 28.365 1.00 95.25 112 GLU A N 1
ATOM 915 C CA . GLU A 1 112 ? -6.536 2.365 29.588 1.00 95.25 112 GLU A CA 1
ATOM 916 C C . GLU A 1 112 ? -7.465 2.592 30.789 1.00 95.25 112 GLU A C 1
ATOM 918 O O . GLU A 1 112 ? -7.749 1.668 31.551 1.00 95.25 112 GLU A O 1
ATOM 923 N N . LYS A 1 113 ? -8.026 3.801 30.921 1.00 95.31 113 LYS A N 1
ATOM 924 C CA . LYS A 1 113 ? -9.028 4.096 31.951 1.00 95.31 113 LYS A CA 1
ATOM 925 C C . LYS A 1 113 ? -10.337 3.348 31.731 1.00 95.31 113 LYS A C 1
ATOM 927 O O . LYS A 1 113 ? -10.882 2.838 32.702 1.00 95.31 113 LYS A O 1
ATOM 932 N N . ALA A 1 114 ? -10.830 3.255 30.496 1.00 95.38 114 ALA A N 1
ATOM 933 C CA . ALA A 1 114 ? -12.028 2.478 30.185 1.00 95.38 114 ALA A CA 1
ATOM 934 C C . ALA A 1 114 ? -11.833 1.009 30.582 1.00 95.38 114 ALA A C 1
ATOM 936 O O . ALA A 1 114 ? -12.696 0.436 31.237 1.00 95.38 114 ALA A O 1
ATOM 937 N N . MET A 1 115 ? -10.669 0.428 30.286 1.00 91.06 115 MET A N 1
ATOM 938 C CA . MET A 1 115 ? -10.356 -0.961 30.625 1.00 91.06 115 MET A CA 1
ATOM 939 C C . MET A 1 115 ? -10.403 -1.258 32.128 1.00 91.06 115 MET A C 1
ATOM 941 O O . MET A 1 115 ? -10.832 -2.345 32.504 1.00 91.06 115 MET A O 1
ATOM 945 N N . ASN A 1 116 ? -10.062 -0.295 32.992 1.00 90.62 116 ASN A N 1
ATOM 946 C CA . ASN A 1 116 ? -10.187 -0.455 34.450 1.00 90.62 116 ASN A CA 1
ATOM 947 C C . ASN A 1 116 ? -11.641 -0.617 34.923 1.00 90.62 116 ASN A C 1
ATOM 949 O O . ASN A 1 116 ? -11.881 -1.118 36.019 1.00 90.62 116 ASN A O 1
ATOM 953 N N . TYR A 1 117 ? -12.603 -0.190 34.106 1.00 89.75 117 TYR A N 1
ATOM 954 C CA . TYR A 1 117 ? -14.034 -0.291 34.378 1.00 89.75 117 TYR A CA 1
ATOM 955 C C . TYR A 1 117 ? -14.746 -1.255 33.421 1.00 89.75 117 TYR A C 1
ATOM 957 O O . TYR A 1 117 ? -15.975 -1.308 33.429 1.00 89.75 117 TYR A O 1
ATOM 965 N N . ALA A 1 118 ? -14.009 -1.997 32.585 1.00 83.69 118 ALA A N 1
ATOM 966 C CA . ALA A 1 118 ? -14.607 -2.860 31.577 1.00 83.69 118 ALA A CA 1
ATOM 967 C C . ALA A 1 118 ? -15.537 -3.904 32.228 1.00 83.69 118 ALA A C 1
ATOM 969 O O . ALA A 1 118 ? -15.113 -4.604 33.153 1.00 83.69 118 ALA A O 1
ATOM 970 N N . PRO A 1 119 ? -16.797 -4.014 31.774 1.00 77.00 119 PRO A N 1
ATOM 971 C CA . PRO A 1 119 ? -17.708 -5.035 32.273 1.00 77.00 119 PRO A CA 1
ATOM 972 C C . PRO A 1 119 ? -17.208 -6.426 31.863 1.00 77.00 119 PRO A C 1
ATOM 974 O O . PRO A 1 119 ? -16.917 -6.675 30.695 1.00 77.00 119 PRO A O 1
ATOM 977 N N . SER A 1 120 ? -17.087 -7.336 32.831 1.00 72.25 120 SER A N 1
ATOM 978 C CA . SER A 1 120 ? -16.632 -8.717 32.600 1.00 72.25 120 SER A CA 1
ATOM 979 C C . SER A 1 120 ? -17.676 -9.585 31.894 1.00 72.25 120 SER A C 1
ATOM 981 O O . SER A 1 120 ? -17.348 -10.620 31.328 1.00 72.25 120 SER A O 1
ATOM 983 N N . ASP A 1 121 ? -18.939 -9.182 31.974 1.00 72.12 121 ASP A N 1
ATOM 984 C CA . ASP A 1 121 ? -20.121 -9.854 31.442 1.00 72.12 121 ASP A CA 1
ATOM 985 C C . ASP A 1 121 ? -20.549 -9.329 30.063 1.00 72.12 121 ASP A C 1
ATOM 987 O O . ASP A 1 121 ? -21.360 -9.964 29.390 1.00 72.12 121 ASP A O 1
ATOM 991 N N . GLN A 1 122 ? -19.995 -8.196 29.617 1.00 71.94 122 GLN A N 1
ATOM 992 C CA . GLN A 1 122 ? -20.390 -7.539 28.375 1.00 71.94 122 GLN A CA 1
ATOM 993 C C . GLN A 1 122 ? -19.169 -7.069 27.579 1.00 71.94 122 GLN A C 1
ATOM 995 O O . GLN A 1 122 ? -18.782 -5.902 27.603 1.00 71.94 122 GLN A O 1
ATOM 1000 N N . GLU A 1 123 ? -18.560 -7.991 26.838 1.00 85.88 123 GLU A N 1
ATOM 1001 C CA . GLU A 1 123 ? -17.461 -7.656 25.936 1.00 85.88 123 GLU A CA 1
ATOM 1002 C C . GLU A 1 123 ? -17.980 -7.000 24.643 1.00 85.88 123 GLU A C 1
ATOM 1004 O O . GLU A 1 123 ? -18.848 -7.544 23.961 1.00 85.88 123 GLU A O 1
ATOM 1009 N N . ASP A 1 124 ? -17.435 -5.829 24.294 1.00 90.56 124 ASP A N 1
ATOM 1010 C CA . ASP A 1 124 ? -17.790 -5.089 23.077 1.00 90.56 124 ASP A CA 1
ATOM 1011 C C . ASP A 1 124 ? -16.670 -5.206 22.018 1.00 90.56 124 ASP A C 1
ATOM 1013 O O . ASP A 1 124 ? -15.590 -4.626 22.195 1.00 90.56 124 ASP A O 1
ATOM 1017 N N . PRO A 1 125 ? -16.892 -5.915 20.891 1.00 94.56 125 PRO A N 1
ATOM 1018 C CA . PRO A 1 125 ? -15.889 -6.033 19.834 1.00 94.56 125 PRO A CA 1
ATOM 1019 C C . PRO A 1 125 ? -15.513 -4.680 19.207 1.00 94.56 125 PRO A C 1
ATOM 1021 O O . PRO A 1 125 ? -14.360 -4.489 18.814 1.00 94.56 125 PRO A O 1
ATOM 1024 N N . TYR A 1 126 ? -16.429 -3.707 19.164 1.00 95.44 126 TYR A N 1
ATOM 1025 C CA . TYR A 1 126 ? -16.169 -2.382 18.589 1.00 95.44 126 TYR A CA 1
ATOM 1026 C C . TYR A 1 126 ? -15.332 -1.494 19.510 1.00 95.44 126 TYR A C 1
ATOM 1028 O O . TYR A 1 126 ? -14.586 -0.627 19.041 1.00 95.44 126 TYR A O 1
ATOM 1036 N N . PHE A 1 127 ? -15.398 -1.716 20.823 1.00 95.50 127 PHE A N 1
ATOM 1037 C CA . PHE A 1 127 ? -14.443 -1.123 21.752 1.00 95.50 127 PHE A CA 1
ATOM 1038 C C . PHE A 1 127 ? -13.028 -1.644 21.475 1.00 95.50 127 PHE A C 1
ATOM 1040 O O . PHE A 1 127 ? -12.092 -0.851 21.359 1.00 95.50 127 PHE A O 1
ATOM 1047 N N . TYR A 1 128 ? -12.866 -2.960 21.304 1.00 96.38 128 TYR A N 1
ATOM 1048 C CA . TYR A 1 128 ? -11.556 -3.548 21.018 1.00 96.38 128 TYR A CA 1
ATOM 1049 C C . TYR A 1 128 ? -11.004 -3.132 19.653 1.00 96.38 128 TYR A C 1
ATOM 1051 O O . TYR A 1 128 ? -9.810 -2.860 19.543 1.00 96.38 128 TYR A O 1
ATOM 1059 N N . GLN A 1 129 ? -11.855 -2.980 18.637 1.00 97.62 129 GLN A N 1
ATOM 1060 C CA . GLN A 1 129 ? -11.452 -2.382 17.364 1.00 97.62 129 GLN A CA 1
ATOM 1061 C C . GLN A 1 129 ? -10.939 -0.943 17.545 1.00 97.62 129 GLN A C 1
ATOM 1063 O O . GLN A 1 129 ? -9.866 -0.604 17.040 1.00 97.62 129 GLN A O 1
ATOM 1068 N N . LEU A 1 130 ? -11.661 -0.093 18.290 1.00 97.56 130 LEU A N 1
ATOM 1069 C CA . LEU A 1 130 ? -11.209 1.277 18.557 1.00 97.56 130 LEU A CA 1
ATOM 1070 C C . LEU A 1 130 ? -9.871 1.285 19.308 1.00 97.56 130 LEU A C 1
ATOM 1072 O O . LEU A 1 130 ? -8.966 2.033 18.936 1.00 97.56 130 LEU A O 1
ATOM 1076 N N . ALA A 1 131 ? -9.732 0.446 20.337 1.00 97.50 131 ALA A N 1
ATOM 1077 C CA . ALA A 1 131 ? -8.486 0.296 21.077 1.00 97.50 131 ALA A CA 1
ATOM 1078 C C . ALA A 1 131 ? -7.342 -0.105 20.135 1.00 97.50 131 ALA A C 1
ATOM 1080 O O . ALA A 1 131 ? -6.305 0.558 20.118 1.00 97.50 131 ALA A O 1
ATOM 1081 N N . ALA A 1 132 ? -7.546 -1.111 19.282 1.00 97.94 132 ALA A N 1
ATOM 1082 C CA . ALA A 1 132 ? -6.555 -1.535 18.301 1.00 97.94 132 ALA A CA 1
ATOM 1083 C C . ALA A 1 132 ? -6.112 -0.382 17.386 1.00 97.94 132 ALA A C 1
ATOM 1085 O O . ALA A 1 132 ? -4.915 -0.164 17.196 1.00 97.94 132 ALA A O 1
ATOM 1086 N N . ASN A 1 133 ? -7.058 0.421 16.899 1.00 97.75 133 ASN A N 1
ATOM 1087 C CA . ASN A 1 133 ? -6.776 1.592 16.071 1.00 97.75 133 ASN A CA 1
ATOM 1088 C C . ASN A 1 133 ? -5.996 2.688 16.803 1.00 97.75 133 ASN A C 1
ATOM 1090 O O . ASN A 1 133 ? -5.073 3.275 16.230 1.00 97.75 133 ASN A O 1
ATOM 1094 N N . ILE A 1 134 ? -6.318 2.946 18.070 1.00 98.00 134 ILE A N 1
ATOM 1095 C CA . ILE A 1 134 ? -5.593 3.903 18.912 1.00 98.00 134 ILE A CA 1
ATOM 1096 C C . ILE A 1 134 ? -4.156 3.426 19.157 1.00 98.00 134 ILE A C 1
ATOM 1098 O O . ILE A 1 134 ? -3.214 4.197 18.950 1.00 98.00 134 ILE A O 1
ATOM 1102 N N . TYR A 1 135 ? -3.958 2.162 19.542 1.00 98.00 135 TYR A N 1
ATOM 1103 C CA . TYR A 1 135 ? -2.622 1.599 19.766 1.00 98.00 135 TYR A CA 1
ATOM 1104 C C . TYR A 1 135 ? -1.805 1.529 18.464 1.00 98.00 135 TYR A C 1
ATOM 1106 O O . TYR A 1 135 ? -0.624 1.878 18.473 1.00 98.00 135 TYR A O 1
ATOM 1114 N N . ARG A 1 136 ? -2.436 1.209 17.321 1.00 97.56 136 ARG A N 1
ATOM 1115 C CA . ARG A 1 136 ? -1.807 1.252 15.988 1.00 97.56 136 ARG A CA 1
ATOM 1116 C C . ARG A 1 136 ? -1.270 2.643 15.666 1.00 97.56 136 ARG A C 1
ATOM 1118 O O . ARG A 1 136 ? -0.145 2.764 15.186 1.00 97.56 136 ARG A O 1
ATOM 1125 N N . THR A 1 137 ? -2.054 3.695 15.906 1.00 95.94 137 THR A N 1
ATOM 1126 C CA . THR A 1 137 ? -1.613 5.075 15.649 1.00 95.94 137 THR A CA 1
ATOM 1127 C C . THR A 1 137 ? -0.488 5.508 16.593 1.00 95.94 137 THR A C 1
ATOM 1129 O O . THR A 1 137 ? 0.416 6.227 16.174 1.00 95.94 137 THR A O 1
ATOM 1132 N N . ASN A 1 138 ? -0.480 4.996 17.825 1.00 95.50 138 ASN A N 1
ATOM 1133 C CA . ASN A 1 138 ? 0.612 5.168 18.787 1.00 95.50 138 ASN A CA 1
ATOM 1134 C C . ASN A 1 138 ? 1.826 4.245 18.526 1.00 95.50 138 ASN A C 1
ATOM 1136 O O . ASN A 1 138 ? 2.736 4.191 19.347 1.00 95.50 138 ASN A O 1
ATOM 1140 N N . GLN A 1 139 ? 1.859 3.530 17.392 1.00 95.19 139 GLN A N 1
ATOM 1141 C CA . GLN A 1 139 ? 2.933 2.609 16.982 1.00 95.19 139 GLN A CA 1
ATOM 1142 C C . GLN A 1 139 ? 3.172 1.419 17.930 1.00 95.19 139 GLN A C 1
ATOM 1144 O O . GLN A 1 139 ? 4.191 0.736 17.831 1.00 95.19 139 GLN A O 1
ATOM 1149 N N . ASP A 1 140 ? 2.219 1.117 18.810 1.00 95.25 140 ASP A N 1
ATOM 1150 C CA . ASP A 1 140 ? 2.240 -0.077 19.652 1.00 95.25 140 ASP A CA 1
ATOM 1151 C C . ASP A 1 140 ? 1.466 -1.206 18.958 1.00 95.25 140 ASP A C 1
ATOM 1153 O O . ASP A 1 140 ? 0.305 -1.511 19.250 1.00 95.25 140 ASP A O 1
ATOM 1157 N N . TYR A 1 141 ? 2.124 -1.796 17.961 1.00 94.81 141 TYR A N 1
ATOM 1158 C CA . TYR A 1 141 ? 1.518 -2.796 17.084 1.00 94.81 141 TYR A CA 1
ATOM 1159 C C . TYR A 1 141 ? 1.222 -4.120 17.793 1.00 94.81 141 TYR A C 1
ATOM 1161 O O . TYR A 1 141 ? 0.280 -4.807 17.411 1.00 94.81 141 TYR A O 1
ATOM 1169 N N . SER A 1 142 ? 1.985 -4.466 18.835 1.00 92.75 142 SER A N 1
ATOM 1170 C CA . SER A 1 142 ? 1.760 -5.686 19.618 1.00 92.75 142 SER A CA 1
ATOM 1171 C C . SER A 1 142 ? 0.434 -5.604 20.375 1.00 92.75 142 SER A C 1
ATOM 1173 O O . SER A 1 142 ? -0.425 -6.479 20.243 1.00 92.75 142 SER A O 1
ATOM 1175 N N . THR A 1 143 ? 0.219 -4.499 21.095 1.00 92.69 143 THR A N 1
ATOM 1176 C CA . THR A 1 143 ? -1.031 -4.274 21.825 1.00 92.69 143 THR A CA 1
ATOM 1177 C C . THR A 1 143 ? -2.209 -4.101 20.866 1.00 92.69 143 THR A C 1
ATOM 1179 O O . THR A 1 143 ? -3.280 -4.664 21.098 1.00 92.69 143 THR A O 1
ATOM 1182 N N . ALA A 1 144 ? -2.008 -3.408 19.738 1.00 97.25 144 ALA A N 1
ATOM 1183 C CA . ALA A 1 144 ? -3.027 -3.297 18.696 1.00 97.25 144 ALA A CA 1
ATOM 1184 C C . ALA A 1 144 ? -3.454 -4.670 18.149 1.00 97.25 144 ALA A C 1
ATOM 1186 O O . ALA A 1 144 ? -4.649 -4.943 18.021 1.00 97.25 144 ALA A O 1
ATOM 1187 N N . MET A 1 145 ? -2.484 -5.551 17.881 1.00 96.56 145 MET A N 1
ATOM 1188 C CA . MET A 1 145 ? -2.729 -6.910 17.400 1.00 96.56 145 MET A CA 1
ATOM 1189 C C . MET A 1 145 ? -3.503 -7.751 18.426 1.00 96.56 145 MET A C 1
ATOM 1191 O O . MET A 1 145 ? -4.404 -8.503 18.061 1.00 96.56 145 MET A O 1
ATOM 1195 N N . SER A 1 146 ? -3.193 -7.604 19.717 1.00 93.75 146 SER A N 1
ATOM 1196 C CA . SER A 1 146 ? -3.930 -8.275 20.795 1.00 93.75 146 SER A CA 1
ATOM 1197 C C . SER A 1 146 ? -5.412 -7.880 20.800 1.00 93.75 146 SER A C 1
ATOM 1199 O O . SER A 1 146 ? -6.292 -8.744 20.765 1.00 93.75 146 SER A O 1
ATOM 1201 N N . TYR A 1 147 ? -5.701 -6.576 20.752 1.00 96.12 147 TYR A N 1
ATOM 1202 C CA . TYR A 1 147 ? -7.078 -6.085 20.769 1.00 96.12 147 TYR A CA 1
ATOM 1203 C C . TYR A 1 147 ? -7.867 -6.454 19.511 1.00 96.12 147 TYR A C 1
ATOM 1205 O O . TYR A 1 147 ? -9.008 -6.900 19.631 1.00 96.12 147 TYR A O 1
ATOM 1213 N N . ILE A 1 148 ? -7.282 -6.341 18.313 1.00 98.12 148 ILE A N 1
ATOM 1214 C CA . ILE A 1 148 ? -8.017 -6.695 17.090 1.00 98.12 148 ILE A CA 1
ATOM 1215 C C . ILE A 1 148 ? -8.318 -8.196 17.024 1.00 98.12 148 ILE A C 1
ATOM 1217 O O . ILE A 1 148 ? -9.410 -8.584 16.620 1.00 98.12 148 ILE A O 1
ATOM 1221 N N . ASN A 1 149 ? -7.404 -9.048 17.501 1.00 96.31 149 ASN A N 1
ATOM 1222 C CA . ASN A 1 149 ? -7.663 -10.483 17.602 1.00 96.31 149 ASN A CA 1
ATOM 1223 C C . ASN A 1 149 ? -8.811 -10.772 18.577 1.00 96.31 149 ASN A C 1
ATOM 1225 O O . ASN A 1 149 ? -9.634 -11.639 18.295 1.00 96.31 149 ASN A O 1
ATOM 1229 N N . LYS A 1 150 ? -8.917 -10.022 19.683 1.00 93.31 150 LYS A N 1
ATOM 1230 C CA . LYS A 1 150 ? -10.053 -10.143 20.604 1.00 93.31 150 LYS A CA 1
ATOM 1231 C C . LYS A 1 150 ? -11.379 -9.752 19.939 1.00 93.31 150 LYS A C 1
ATOM 1233 O O . LYS A 1 150 ? -12.359 -10.473 20.092 1.00 93.31 150 LYS A O 1
ATOM 1238 N N . ALA A 1 151 ? -11.401 -8.675 19.149 1.00 95.75 151 ALA A N 1
ATOM 1239 C CA . ALA A 1 151 ? -12.582 -8.291 18.369 1.00 95.75 151 ALA A CA 1
ATOM 1240 C C . ALA A 1 151 ? -13.005 -9.393 17.377 1.00 95.75 151 ALA A C 1
ATOM 1242 O O . ALA A 1 151 ? -14.182 -9.745 17.320 1.00 95.75 151 ALA A O 1
ATOM 1243 N N . ILE A 1 152 ? -12.043 -9.992 16.663 1.00 95.06 152 ILE A N 1
ATOM 1244 C CA . ILE A 1 152 ? -12.280 -11.097 15.716 1.00 95.06 152 ILE A CA 1
ATOM 1245 C C . ILE A 1 152 ? -12.821 -12.344 16.430 1.00 95.06 152 ILE A C 1
ATOM 1247 O O . ILE A 1 152 ? -13.731 -12.989 15.921 1.00 95.06 152 ILE A O 1
ATOM 1251 N N . VAL A 1 153 ? -12.304 -12.686 17.615 1.00 94.88 153 VAL A N 1
ATOM 1252 C CA . VAL A 1 153 ? -12.813 -13.825 18.404 1.00 94.88 153 VAL A CA 1
ATOM 1253 C C . VAL A 1 153 ? -14.270 -13.610 18.815 1.00 94.88 153 VAL A C 1
ATOM 1255 O O . VAL A 1 153 ? -15.061 -14.548 18.766 1.00 94.88 153 VAL A O 1
ATOM 1258 N N . LEU A 1 154 ? -14.631 -12.384 19.200 1.00 91.25 154 LEU A N 1
ATOM 1259 C CA . LEU A 1 154 ? -15.991 -12.048 19.622 1.00 91.25 154 LEU A CA 1
ATOM 1260 C C . LEU A 1 154 ? -16.978 -11.981 18.457 1.00 91.25 154 LEU A C 1
ATOM 1262 O O . LEU A 1 154 ? -18.133 -12.376 18.607 1.00 91.25 154 LEU A O 1
ATOM 1266 N N . LYS A 1 155 ? -16.540 -11.464 17.307 1.00 93.94 155 LYS A N 1
ATOM 1267 C CA . LYS A 1 155 ? -17.383 -11.304 16.124 1.00 93.94 155 LYS A CA 1
ATOM 1268 C C . LYS A 1 155 ? -16.543 -11.396 14.846 1.00 93.94 155 LYS A C 1
ATOM 1270 O O . LYS A 1 155 ? -16.161 -10.395 14.249 1.00 93.94 155 LYS A O 1
ATOM 1275 N N . GLY A 1 156 ? -16.257 -12.627 14.431 1.00 89.69 156 GLY A N 1
ATOM 1276 C CA . GLY A 1 156 ? -15.393 -12.917 13.281 1.00 89.69 156 GLY A CA 1
ATOM 1277 C C . GLY A 1 156 ? -16.047 -12.736 11.908 1.00 89.69 156 GLY A C 1
ATOM 1278 O O . GLY A 1 156 ? -15.374 -12.864 10.895 1.00 89.69 156 GLY A O 1
ATOM 1279 N N . ASP A 1 157 ? -17.349 -12.452 11.844 1.00 93.81 157 ASP A N 1
ATOM 1280 C CA . ASP A 1 157 ? -18.094 -12.244 10.597 1.00 93.81 157 ASP A CA 1
ATOM 1281 C C . ASP A 1 157 ? -18.191 -10.765 10.172 1.00 93.81 157 ASP A C 1
ATOM 1283 O O . ASP A 1 157 ? -18.907 -10.438 9.218 1.00 93.81 157 ASP A O 1
ATOM 1287 N N . ASP A 1 158 ? -17.459 -9.876 10.851 1.00 95.88 158 ASP A N 1
ATOM 1288 C CA . ASP A 1 158 ? -17.310 -8.465 10.496 1.00 95.88 158 ASP A CA 1
ATOM 1289 C C . ASP A 1 158 ? -16.003 -8.251 9.713 1.00 95.88 158 ASP A C 1
ATOM 1291 O O . ASP A 1 158 ? -14.895 -8.304 10.257 1.00 95.88 158 ASP A O 1
ATOM 1295 N N . ALA A 1 159 ? -16.133 -7.995 8.408 1.00 97.44 159 ALA A N 1
ATOM 1296 C CA . ALA A 1 159 ? -14.998 -7.807 7.501 1.00 97.44 159 ALA A CA 1
ATOM 1297 C C . ALA A 1 159 ? -14.072 -6.657 7.935 1.00 97.44 159 ALA A C 1
ATOM 1299 O O . ALA A 1 159 ? -12.874 -6.677 7.642 1.00 97.44 159 ALA A O 1
ATOM 1300 N 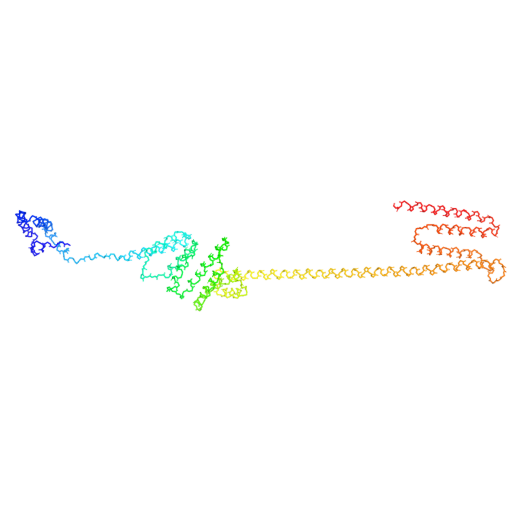N . THR A 1 160 ? -14.607 -5.671 8.661 1.00 97.44 160 THR A N 1
ATOM 1301 C CA . THR A 1 160 ? -13.851 -4.497 9.105 1.00 97.44 160 THR A CA 1
ATOM 1302 C C . THR A 1 160 ? -12.727 -4.879 10.063 1.00 97.44 160 THR A C 1
ATOM 1304 O O . THR A 1 160 ? -11.671 -4.252 10.043 1.00 97.44 160 THR A O 1
ATOM 1307 N N . PHE A 1 161 ? -12.895 -5.920 10.885 1.00 98.00 161 PHE A N 1
ATOM 1308 C CA . PHE A 1 161 ? -11.845 -6.321 11.826 1.00 98.00 161 PHE A CA 1
ATOM 1309 C C . PHE A 1 161 ? -10.646 -6.955 11.122 1.00 98.00 161 PHE A C 1
ATOM 1311 O O . PHE A 1 161 ? -9.502 -6.657 11.465 1.00 98.00 161 PHE A O 1
ATOM 1318 N N . HIS A 1 162 ? -10.899 -7.769 10.098 1.00 98.31 162 HIS A N 1
ATOM 1319 C CA . HIS A 1 162 ? -9.848 -8.337 9.258 1.00 98.31 162 HIS A CA 1
ATOM 1320 C C . HIS A 1 162 ? -9.138 -7.252 8.435 1.00 98.31 162 HIS A C 1
ATOM 1322 O O . HIS A 1 162 ? -7.907 -7.220 8.389 1.00 98.31 162 HIS A O 1
ATOM 1328 N N . LEU A 1 163 ? -9.886 -6.293 7.871 1.00 98.00 163 LEU A N 1
ATOM 1329 C CA . LEU A 1 163 ? -9.304 -5.124 7.204 1.00 98.00 163 LEU A CA 1
ATOM 1330 C C . LEU A 1 163 ? -8.361 -4.353 8.144 1.00 98.00 163 LEU A C 1
ATOM 1332 O O . LEU A 1 163 ? -7.205 -4.110 7.795 1.00 98.00 163 LEU A O 1
ATOM 1336 N N . GLU A 1 164 ? -8.817 -4.020 9.352 1.00 98.19 164 GLU A N 1
ATOM 1337 C CA . GLU A 1 164 ? -8.018 -3.271 10.331 1.00 98.19 164 GLU A CA 1
ATOM 1338 C C . GLU A 1 164 ? -6.790 -4.055 10.801 1.00 98.19 164 GLU A C 1
ATOM 1340 O O . GLU A 1 164 ? -5.707 -3.485 10.951 1.00 98.19 164 GLU A O 1
ATOM 1345 N N . LYS A 1 165 ? -6.904 -5.377 10.965 1.00 98.50 165 LYS A N 1
ATOM 1346 C CA . LYS A 1 165 ? -5.752 -6.234 11.265 1.00 98.50 165 LYS A CA 1
ATOM 1347 C C . LYS A 1 165 ? -4.710 -6.189 10.148 1.00 98.50 165 LYS A C 1
ATOM 1349 O O . LYS A 1 165 ? -3.522 -6.018 10.431 1.00 98.50 165 LYS A O 1
ATOM 1354 N N . GLY A 1 166 ? -5.144 -6.244 8.889 1.00 98.06 166 GLY A N 1
ATOM 1355 C CA . GLY A 1 166 ? -4.266 -6.019 7.742 1.00 98.06 166 GLY A CA 1
ATOM 1356 C C . GLY A 1 166 ? -3.610 -4.631 7.775 1.00 98.06 166 GLY A C 1
ATOM 1357 O O . GLY A 1 166 ? -2.400 -4.516 7.593 1.00 98.06 166 GLY A O 1
ATOM 1358 N N . MET A 1 167 ? -4.356 -3.577 8.117 1.00 97.56 167 MET A N 1
ATOM 1359 C CA . MET A 1 167 ? -3.805 -2.221 8.271 1.00 97.56 167 MET A CA 1
ATOM 1360 C C . MET A 1 167 ? -2.799 -2.097 9.430 1.00 97.56 167 MET A C 1
ATOM 1362 O O . MET A 1 167 ? -1.848 -1.317 9.335 1.00 97.56 167 MET A O 1
ATOM 1366 N N . ILE A 1 168 ? -2.955 -2.857 10.520 1.00 98.31 168 ILE A N 1
ATOM 1367 C CA . ILE A 1 168 ? -1.938 -2.957 11.582 1.00 98.31 168 ILE A CA 1
ATOM 1368 C C . ILE A 1 168 ? -0.648 -3.548 11.006 1.00 98.31 168 ILE A C 1
ATOM 1370 O O . ILE A 1 168 ? 0.424 -2.969 11.206 1.00 98.31 168 ILE A O 1
ATOM 1374 N N . CYS A 1 169 ? -0.746 -4.642 10.244 1.00 97.75 169 CYS A N 1
ATOM 1375 C CA . CYS A 1 169 ? 0.404 -5.243 9.572 1.00 97.75 169 CYS A CA 1
ATOM 1376 C C . CYS A 1 169 ? 1.070 -4.274 8.580 1.00 97.75 169 CYS A C 1
ATOM 1378 O O . CYS A 1 169 ? 2.296 -4.175 8.577 1.00 97.75 169 CYS A O 1
ATOM 1380 N N . ASP A 1 170 ? 0.301 -3.509 7.795 1.00 96.50 170 ASP A N 1
ATOM 1381 C CA . ASP A 1 170 ? 0.836 -2.480 6.887 1.00 96.50 170 ASP A CA 1
ATOM 1382 C C . ASP A 1 170 ? 1.678 -1.439 7.643 1.00 96.50 170 ASP A C 1
ATOM 1384 O O . ASP A 1 170 ? 2.817 -1.141 7.270 1.00 96.50 170 ASP A O 1
ATOM 1388 N N . ARG A 1 171 ? 1.153 -0.908 8.755 1.00 96.25 171 ARG A N 1
ATOM 1389 C CA . ARG A 1 171 ? 1.872 0.082 9.573 1.00 96.25 171 ARG A CA 1
ATOM 1390 C C . ARG A 1 171 ? 3.134 -0.504 10.196 1.00 96.25 171 ARG A C 1
ATOM 1392 O O . ARG A 1 171 ? 4.184 0.140 10.148 1.00 96.25 171 ARG A O 1
ATOM 1399 N N . GLN A 1 172 ? 3.055 -1.730 10.706 1.00 95.12 172 GLN A N 1
ATOM 1400 C CA . GLN A 1 172 ? 4.205 -2.436 11.259 1.00 95.12 172 GLN A CA 1
ATOM 1401 C C . GLN A 1 172 ? 5.289 -2.674 10.196 1.00 95.12 172 GLN A C 1
ATOM 1403 O O . GLN A 1 172 ? 6.460 -2.382 10.445 1.00 95.12 172 GLN A O 1
ATOM 1408 N N . TYR A 1 173 ? 4.903 -3.117 8.994 1.00 95.31 173 TYR A N 1
ATOM 1409 C CA . TYR A 1 173 ? 5.804 -3.283 7.852 1.00 95.31 173 TYR A CA 1
ATOM 1410 C C . TYR A 1 173 ? 6.527 -1.974 7.517 1.00 95.31 173 TYR A C 1
ATOM 1412 O O . TYR A 1 173 ? 7.756 -1.946 7.436 1.00 95.31 173 TYR A O 1
ATOM 1420 N N . ARG A 1 174 ? 5.791 -0.862 7.390 1.00 94.12 174 ARG A N 1
ATOM 1421 C CA . ARG A 1 174 ? 6.384 0.451 7.085 1.00 94.12 174 ARG A CA 1
ATOM 1422 C C . ARG A 1 174 ? 7.362 0.913 8.163 1.00 94.12 174 ARG A C 1
ATOM 1424 O O . ARG A 1 174 ? 8.397 1.483 7.822 1.00 94.12 174 ARG A O 1
ATOM 1431 N N . THR A 1 175 ? 7.070 0.666 9.442 1.00 93.50 175 THR A N 1
ATOM 1432 C CA . THR A 1 175 ? 7.998 0.980 10.541 1.00 93.50 175 THR A CA 1
ATOM 1433 C C . THR A 1 175 ? 9.275 0.143 10.456 1.00 93.50 175 THR A C 1
ATOM 1435 O O . THR A 1 175 ? 10.362 0.703 10.580 1.00 93.50 175 THR A O 1
ATOM 1438 N N . ILE A 1 176 ? 9.171 -1.162 10.191 1.00 92.38 176 ILE A N 1
ATOM 1439 C CA . ILE A 1 176 ? 10.335 -2.052 10.032 1.00 92.38 176 ILE A CA 1
ATOM 1440 C C . ILE A 1 176 ? 11.211 -1.602 8.861 1.00 92.38 176 ILE A C 1
ATOM 1442 O O . ILE A 1 176 ? 12.417 -1.427 9.030 1.00 92.38 176 ILE A O 1
ATOM 1446 N N . VAL A 1 177 ? 10.606 -1.336 7.697 1.00 92.69 177 VAL A N 1
ATOM 1447 C CA . VAL A 1 177 ? 11.326 -0.856 6.506 1.00 92.69 177 VAL A CA 1
ATOM 1448 C C . VAL A 1 177 ? 12.008 0.484 6.776 1.00 92.69 177 VAL A C 1
ATOM 1450 O O . VAL A 1 177 ? 13.170 0.658 6.421 1.00 92.69 177 VAL A O 1
ATOM 1453 N N . LYS A 1 178 ? 11.318 1.422 7.437 1.00 93.38 178 LYS A N 1
ATOM 1454 C CA . LYS A 1 178 ? 11.881 2.731 7.794 1.00 93.38 178 LYS A CA 1
ATOM 1455 C C . LYS A 1 178 ? 13.080 2.608 8.736 1.00 93.38 178 LYS A C 1
ATOM 1457 O O . LYS A 1 178 ? 14.047 3.347 8.582 1.00 93.38 178 LYS A O 1
ATOM 1462 N N . ASN A 1 179 ? 13.006 1.702 9.706 1.00 91.88 179 ASN A N 1
ATOM 1463 C CA . ASN A 1 179 ? 14.062 1.507 10.697 1.00 91.88 179 ASN A CA 1
ATOM 1464 C C . ASN A 1 179 ? 15.211 0.628 10.172 1.00 91.88 179 ASN A C 1
ATOM 1466 O O . ASN A 1 179 ? 16.286 0.621 10.765 1.00 91.88 179 ASN A O 1
ATOM 1470 N N . GLY A 1 180 ? 14.998 -0.107 9.075 1.00 90.06 180 GLY A N 1
ATOM 1471 C CA . GLY A 1 180 ? 16.000 -0.973 8.450 1.00 90.06 180 GLY A CA 1
ATOM 1472 C C . GLY A 1 180 ? 16.309 -2.258 9.227 1.00 90.06 180 GLY A C 1
ATOM 1473 O O . GLY A 1 180 ? 17.333 -2.884 8.967 1.00 90.06 180 GLY A O 1
ATOM 1474 N N . TYR A 1 181 ? 15.460 -2.653 10.182 1.00 81.38 181 TYR A N 1
ATOM 1475 C CA . TYR A 1 181 ? 15.677 -3.820 11.042 1.00 81.38 181 TYR A CA 1
ATOM 1476 C C . TYR A 1 181 ? 14.375 -4.592 11.295 1.00 81.38 181 TYR A C 1
ATOM 1478 O O . TYR A 1 181 ? 13.405 -4.016 11.790 1.00 81.38 181 TYR A O 1
ATOM 1486 N N . GLY A 1 182 ? 14.379 -5.898 10.997 1.00 82.25 182 GLY A N 1
ATOM 1487 C CA . GLY A 1 182 ? 13.267 -6.832 11.221 1.00 82.25 182 GLY A CA 1
ATOM 1488 C C . GLY A 1 182 ? 12.884 -7.642 9.976 1.00 82.25 182 GLY A C 1
ATOM 1489 O O . GLY A 1 182 ? 13.205 -7.265 8.851 1.00 82.25 182 GLY A O 1
ATOM 1490 N N . GLU A 1 183 ? 12.186 -8.760 10.179 1.00 86.94 183 GLU A N 1
ATOM 1491 C CA . GLU A 1 183 ? 11.656 -9.593 9.093 1.00 86.94 183 GLU A CA 1
ATOM 1492 C C . GLU A 1 183 ? 10.311 -9.051 8.593 1.00 86.94 183 GLU A C 1
ATOM 1494 O O . GLU A 1 183 ? 9.376 -8.849 9.370 1.00 86.94 183 GLU A O 1
ATOM 1499 N N . THR A 1 184 ? 10.195 -8.827 7.284 1.00 91.69 184 THR A N 1
ATOM 1500 C CA . THR A 1 184 ? 8.987 -8.265 6.662 1.00 91.69 184 THR A CA 1
ATOM 1501 C C . THR A 1 184 ? 8.095 -9.316 6.006 1.00 91.69 184 THR A C 1
ATOM 1503 O O . THR A 1 184 ? 6.875 -9.141 5.980 1.00 91.69 184 THR A O 1
ATOM 1506 N N . ASP A 1 185 ? 8.662 -10.423 5.523 1.00 91.19 185 ASP A N 1
ATOM 1507 C CA . ASP A 1 185 ? 7.924 -11.457 4.786 1.00 91.19 185 ASP A CA 1
ATOM 1508 C C . ASP A 1 185 ? 6.744 -12.065 5.570 1.00 91.19 185 ASP A C 1
ATOM 1510 O O . ASP A 1 185 ? 5.659 -12.204 4.988 1.00 91.19 185 ASP A O 1
ATOM 1514 N N . PRO A 1 186 ? 6.870 -12.402 6.874 1.00 92.81 186 PRO A N 1
ATOM 1515 C CA . PRO A 1 186 ? 5.739 -12.920 7.644 1.00 92.81 186 PRO A CA 1
ATOM 1516 C C . PRO A 1 186 ? 4.610 -11.892 7.783 1.00 92.81 186 PRO A C 1
ATOM 1518 O O . PRO A 1 186 ? 3.434 -12.250 7.727 1.00 92.81 186 PRO A O 1
ATOM 1521 N N . ILE A 1 187 ? 4.962 -10.608 7.906 1.00 94.88 187 ILE A N 1
ATOM 1522 C CA . ILE A 1 187 ? 4.004 -9.512 8.079 1.00 94.88 187 ILE A CA 1
ATOM 1523 C C . ILE A 1 187 ? 3.233 -9.265 6.787 1.00 94.88 187 ILE A C 1
ATOM 1525 O O . ILE A 1 187 ? 2.009 -9.167 6.819 1.00 94.88 187 ILE A O 1
ATOM 1529 N N . VAL A 1 188 ? 3.919 -9.224 5.641 1.00 96.81 188 VAL A N 1
ATOM 1530 C CA . VAL A 1 188 ? 3.260 -9.049 4.338 1.00 96.81 188 VAL A CA 1
ATOM 1531 C C . VAL A 1 188 ? 2.342 -10.232 4.029 1.00 96.81 188 VAL A C 1
ATOM 1533 O O . VAL A 1 188 ? 1.241 -10.039 3.511 1.00 96.81 188 VAL A O 1
ATOM 1536 N N . ARG A 1 189 ? 2.757 -11.458 4.374 1.00 96.56 189 ARG A N 1
ATOM 1537 C CA . ARG A 1 189 ? 1.920 -12.652 4.210 1.00 96.56 189 ARG A CA 1
ATOM 1538 C C . ARG A 1 189 ? 0.649 -12.569 5.050 1.00 96.56 189 ARG A C 1
ATOM 1540 O O . ARG A 1 189 ? -0.428 -12.791 4.509 1.00 96.56 189 ARG A O 1
ATOM 1547 N N . MET A 1 190 ? 0.780 -12.225 6.332 1.00 96.06 190 MET A N 1
ATOM 1548 C CA . MET A 1 190 ? -0.360 -12.061 7.234 1.00 96.06 190 MET A CA 1
ATOM 1549 C C . MET A 1 190 ? -1.298 -10.964 6.734 1.00 96.06 190 MET A C 1
ATOM 1551 O O . MET A 1 190 ? -2.480 -11.216 6.558 1.00 96.06 190 MET A O 1
ATOM 1555 N N . MET A 1 191 ? -0.764 -9.789 6.404 1.00 98.25 191 MET A N 1
ATOM 1556 C CA . MET A 1 191 ? -1.536 -8.665 5.874 1.00 98.25 191 MET A CA 1
ATOM 1557 C C . MET A 1 191 ? -2.408 -9.061 4.676 1.00 98.25 191 MET A C 1
ATOM 1559 O O . MET A 1 191 ? -3.603 -8.779 4.651 1.00 98.25 191 MET A O 1
ATOM 1563 N N . ARG A 1 192 ? -1.814 -9.743 3.688 1.00 98.38 192 ARG A N 1
ATOM 1564 C CA . ARG A 1 192 ? -2.527 -10.192 2.485 1.00 98.38 192 ARG A CA 1
ATOM 1565 C C . ARG A 1 192 ? -3.582 -11.246 2.796 1.00 98.38 192 ARG A C 1
ATOM 1567 O O . ARG A 1 192 ? -4.616 -11.256 2.140 1.00 98.38 192 ARG A O 1
ATOM 1574 N N . GLU A 1 193 ? -3.320 -12.132 3.752 1.00 98.19 193 GLU A N 1
ATOM 1575 C CA . GLU A 1 193 ? -4.303 -13.126 4.179 1.00 98.19 193 GLU A CA 1
ATOM 1576 C C . GLU A 1 193 ? -5.502 -12.459 4.854 1.00 98.19 193 GLU A C 1
ATOM 1578 O O . GLU A 1 193 ? -6.638 -12.751 4.502 1.00 98.19 193 GLU A O 1
ATOM 1583 N N . GLU A 1 194 ? -5.267 -11.487 5.732 1.00 98.25 194 GLU A N 1
ATOM 1584 C CA . GLU A 1 194 ? -6.342 -10.749 6.397 1.00 98.25 194 GLU A CA 1
ATOM 1585 C C . GLU A 1 194 ? -7.196 -9.947 5.404 1.00 98.25 194 GLU A C 1
ATOM 1587 O O . GLU A 1 194 ? -8.421 -9.976 5.487 1.00 98.25 194 GLU A O 1
ATOM 1592 N N . TYR A 1 195 ? -6.591 -9.309 4.395 1.00 98.56 195 TYR A N 1
ATOM 1593 C CA . TYR A 1 195 ? -7.364 -8.652 3.332 1.00 98.56 195 TYR A CA 1
ATOM 1594 C C . TYR A 1 195 ? -8.202 -9.639 2.510 1.00 98.56 195 TYR A C 1
ATOM 1596 O O . TYR A 1 195 ? -9.341 -9.332 2.166 1.00 98.56 195 TYR A O 1
ATOM 1604 N N . LYS A 1 196 ? -7.691 -10.843 2.228 1.00 98.50 196 LYS A N 1
ATOM 1605 C CA . LYS A 1 196 ? -8.480 -11.886 1.552 1.00 98.50 196 LYS A CA 1
ATOM 1606 C C . LYS A 1 196 ? -9.652 -12.353 2.409 1.00 98.50 196 LYS A C 1
ATOM 1608 O O . LYS A 1 196 ? -10.759 -12.469 1.894 1.00 98.50 196 LYS A O 1
ATOM 1613 N N . GLN A 1 197 ? -9.432 -12.587 3.704 1.00 98.19 197 GLN A N 1
ATOM 1614 C CA . GLN A 1 197 ? -10.510 -12.954 4.626 1.00 98.19 197 GLN A CA 1
ATOM 1615 C C . GLN A 1 197 ? -11.567 -11.845 4.713 1.00 98.19 197 GLN A C 1
ATOM 1617 O O . GLN A 1 197 ? -12.761 -12.127 4.632 1.00 98.19 197 GLN A O 1
ATOM 1622 N N . ALA A 1 198 ? -11.143 -10.579 4.777 1.00 98.19 198 ALA A N 1
ATOM 1623 C CA . ALA A 1 198 ? -12.053 -9.439 4.755 1.00 98.19 198 ALA A CA 1
ATOM 1624 C C . ALA A 1 198 ? -12.917 -9.406 3.477 1.00 98.19 198 ALA A C 1
ATOM 1626 O O . ALA A 1 198 ? -14.130 -9.221 3.573 1.00 98.19 198 ALA A O 1
ATOM 1627 N N . ASP A 1 199 ? -12.333 -9.628 2.290 1.00 98.19 199 ASP A N 1
ATOM 1628 C CA . ASP A 1 199 ? -13.090 -9.666 1.025 1.00 98.19 199 ASP A CA 1
ATOM 1629 C C . ASP A 1 199 ? -14.085 -10.835 0.986 1.00 98.19 199 ASP A C 1
ATOM 1631 O O . ASP A 1 199 ? -15.245 -10.647 0.608 1.00 98.19 199 ASP A O 1
ATOM 1635 N N . ILE A 1 200 ? -13.682 -12.023 1.454 1.00 98.00 200 ILE A N 1
ATOM 1636 C CA . ILE A 1 200 ? -14.573 -13.190 1.563 1.00 98.00 200 ILE A CA 1
ATOM 1637 C C . ILE A 1 200 ? -15.792 -12.849 2.429 1.00 98.00 200 ILE A C 1
ATOM 1639 O O . ILE A 1 200 ? -16.926 -13.118 2.035 1.00 98.00 200 ILE A O 1
ATOM 1643 N N . ILE A 1 201 ? -15.580 -12.214 3.584 1.00 97.81 201 ILE A N 1
ATOM 1644 C CA . ILE A 1 201 ? -16.658 -11.862 4.517 1.00 97.81 201 ILE A CA 1
ATOM 1645 C C . ILE A 1 201 ? -17.571 -10.762 3.952 1.00 97.81 201 ILE A C 1
ATOM 1647 O O . ILE A 1 201 ? -18.785 -10.801 4.185 1.00 97.81 201 ILE A O 1
ATOM 1651 N N . ALA A 1 202 ? -17.007 -9.790 3.228 1.00 97.12 202 ALA A N 1
ATOM 1652 C CA . ALA A 1 202 ? -17.734 -8.664 2.637 1.00 97.12 202 ALA A CA 1
ATOM 1653 C C . ALA A 1 202 ? -18.454 -9.019 1.320 1.00 97.12 202 ALA A C 1
ATOM 1655 O O . ALA A 1 202 ? -19.332 -8.273 0.869 1.00 97.12 202 ALA A O 1
ATOM 1656 N N . THR A 1 203 ? -18.112 -10.153 0.700 1.00 96.75 203 THR A N 1
ATOM 1657 C CA . THR A 1 203 ? -18.692 -10.610 -0.568 1.00 96.75 203 THR A CA 1
ATOM 1658 C C . THR A 1 203 ? -20.212 -10.735 -0.480 1.00 96.75 203 THR A C 1
ATOM 1660 O O . THR A 1 203 ? -20.761 -11.402 0.394 1.00 96.75 203 THR A O 1
ATOM 1663 N N . GLY A 1 204 ? -20.907 -10.063 -1.403 1.00 93.12 204 GLY A N 1
ATOM 1664 C CA . GLY A 1 204 ? -22.371 -10.037 -1.463 1.00 93.12 204 GLY A CA 1
ATOM 1665 C C . GLY A 1 204 ? -23.051 -9.171 -0.396 1.00 93.12 204 GLY A C 1
ATOM 1666 O O . GLY A 1 204 ? -24.278 -9.116 -0.383 1.00 93.12 204 GLY A O 1
ATOM 1667 N N . LYS A 1 205 ? -22.288 -8.493 0.475 1.00 94.56 205 LYS A N 1
ATOM 1668 C CA . LYS A 1 205 ? -22.820 -7.644 1.553 1.00 94.56 205 LYS A CA 1
ATOM 1669 C C . LYS A 1 205 ? -22.558 -6.160 1.316 1.00 94.56 205 LYS A C 1
ATOM 1671 O O . LYS A 1 205 ? -23.488 -5.365 1.389 1.00 94.56 205 LYS A O 1
ATOM 1676 N N . ASP A 1 206 ? -21.309 -5.794 1.027 1.00 95.25 206 ASP A N 1
ATOM 1677 C CA . ASP A 1 206 ? -20.890 -4.392 0.942 1.00 95.25 206 ASP A CA 1
ATOM 1678 C C . ASP A 1 206 ? -19.812 -4.193 -0.131 1.00 95.25 206 ASP A C 1
ATOM 1680 O O . ASP A 1 206 ? -18.623 -4.410 0.099 1.00 95.25 206 ASP A O 1
ATOM 1684 N N . ASN A 1 207 ? -20.226 -3.761 -1.325 1.00 96.25 207 ASN A N 1
ATOM 1685 C CA . ASN A 1 207 ? -19.283 -3.485 -2.409 1.00 96.25 207 ASN A CA 1
ATOM 1686 C C . ASN A 1 207 ? -18.361 -2.301 -2.089 1.00 96.25 207 ASN A C 1
ATOM 1688 O O . ASN A 1 207 ? -17.195 -2.344 -2.462 1.00 96.25 207 ASN A O 1
ATOM 1692 N N . SER A 1 208 ? -18.827 -1.285 -1.359 1.00 96.19 208 SER A N 1
ATOM 1693 C CA . SER A 1 208 ? -17.983 -0.132 -1.029 1.00 96.19 208 SER A CA 1
ATOM 1694 C C . SER A 1 208 ? -16.813 -0.555 -0.141 1.00 96.19 208 SER A C 1
ATOM 1696 O O . SER A 1 208 ? -15.671 -0.167 -0.392 1.00 96.19 208 SER A O 1
ATOM 1698 N N . LEU A 1 209 ? -17.076 -1.385 0.872 1.00 96.69 209 LEU A N 1
ATOM 1699 C CA . LEU A 1 209 ? -16.027 -1.940 1.725 1.00 96.69 209 LEU A CA 1
ATOM 1700 C C . LEU A 1 209 ? -15.092 -2.867 0.935 1.00 96.69 209 LEU A C 1
ATOM 1702 O O . LEU A 1 209 ? -13.877 -2.812 1.119 1.00 96.69 209 LEU A O 1
ATOM 1706 N N . ARG A 1 210 ? -15.625 -3.666 0.002 1.00 97.69 210 ARG A N 1
ATOM 1707 C CA . ARG A 1 210 ? -14.795 -4.487 -0.897 1.00 97.69 210 ARG A CA 1
ATOM 1708 C C . ARG A 1 210 ? -13.875 -3.649 -1.774 1.00 97.69 210 ARG A C 1
ATOM 1710 O O . ARG A 1 210 ? -12.717 -4.018 -1.929 1.00 97.69 210 ARG A O 1
ATOM 1717 N N . GLY A 1 211 ? -14.344 -2.518 -2.299 1.00 98.00 211 GLY A N 1
ATOM 1718 C CA . GLY A 1 211 ? -13.505 -1.576 -3.044 1.00 98.00 211 GLY A CA 1
ATOM 1719 C C . GLY A 1 211 ? -12.281 -1.139 -2.235 1.00 98.00 211 GLY A C 1
ATOM 1720 O O . GLY A 1 211 ? -11.160 -1.176 -2.737 1.00 98.00 211 GLY A O 1
ATOM 1721 N N . ILE A 1 212 ? -12.477 -0.824 -0.952 1.00 98.06 212 ILE A N 1
ATOM 1722 C CA . ILE A 1 212 ? -11.395 -0.468 -0.020 1.00 98.06 212 ILE A CA 1
ATOM 1723 C C . ILE A 1 212 ? -10.443 -1.652 0.217 1.00 98.06 212 ILE A C 1
ATOM 1725 O O . ILE A 1 212 ? -9.229 -1.504 0.065 1.00 98.06 212 ILE A O 1
ATOM 1729 N N . ILE A 1 213 ? -10.978 -2.827 0.566 1.00 98.50 213 ILE A N 1
ATOM 1730 C CA . ILE A 1 213 ? -10.186 -4.030 0.874 1.00 98.50 213 ILE A CA 1
ATOM 1731 C C . ILE A 1 213 ? -9.330 -4.448 -0.326 1.00 98.50 213 ILE A C 1
ATOM 1733 O O . ILE A 1 213 ? -8.129 -4.688 -0.190 1.00 98.50 213 ILE A O 1
ATOM 1737 N N . LEU A 1 214 ? -9.938 -4.523 -1.511 1.00 98.62 214 LEU A N 1
ATOM 1738 C CA . LEU A 1 214 ? -9.251 -4.905 -2.740 1.00 98.62 214 LEU A CA 1
ATOM 1739 C C . LEU A 1 214 ? -8.223 -3.844 -3.144 1.00 98.62 214 LEU A C 1
ATOM 1741 O O . LEU A 1 214 ? -7.139 -4.202 -3.595 1.00 98.62 214 LEU A O 1
ATOM 1745 N N . GLY A 1 215 ? -8.501 -2.557 -2.909 1.00 98.50 215 GLY A N 1
ATOM 1746 C CA . GLY A 1 215 ? -7.525 -1.483 -3.097 1.00 98.50 215 GLY A CA 1
ATOM 1747 C C . GLY A 1 215 ? -6.265 -1.683 -2.247 1.00 98.50 215 GLY A C 1
ATOM 1748 O O . GLY A 1 215 ? -5.151 -1.608 -2.770 1.00 98.50 215 GLY A O 1
ATOM 1749 N N . GLU A 1 216 ? -6.417 -2.007 -0.959 1.00 98.31 216 GLU A N 1
ATOM 1750 C CA . GLU A 1 216 ? -5.285 -2.319 -0.070 1.00 98.31 216 GLU A CA 1
ATOM 1751 C C . GLU A 1 216 ? -4.546 -3.600 -0.487 1.00 98.31 216 GLU A C 1
ATOM 1753 O O . GLU A 1 216 ? -3.310 -3.645 -0.508 1.00 98.31 216 GLU A O 1
ATOM 1758 N N . LEU A 1 217 ? -5.282 -4.640 -0.890 1.00 98.56 217 LEU A N 1
ATOM 1759 C CA . LEU A 1 217 ? -4.684 -5.884 -1.368 1.00 98.56 217 LEU A CA 1
ATOM 1760 C C . LEU A 1 217 ? -3.870 -5.663 -2.651 1.00 98.56 217 LEU A C 1
ATOM 1762 O O . LEU A 1 217 ? -2.708 -6.079 -2.702 1.00 98.56 217 LEU A O 1
ATOM 1766 N N . ALA A 1 218 ? -4.427 -4.968 -3.645 1.00 98.62 218 ALA A N 1
ATOM 1767 C CA . ALA A 1 218 ? -3.739 -4.612 -4.884 1.00 98.62 218 ALA A CA 1
ATOM 1768 C C . ALA A 1 218 ? -2.464 -3.816 -4.603 1.00 98.62 218 ALA A C 1
ATOM 1770 O O . ALA A 1 218 ? -1.380 -4.171 -5.073 1.00 98.62 218 ALA A O 1
ATOM 1771 N N . ARG A 1 219 ? -2.566 -2.790 -3.754 1.00 98.25 219 ARG A N 1
ATOM 1772 C CA . ARG A 1 219 ? -1.423 -1.981 -3.332 1.00 98.25 219 ARG A CA 1
ATOM 1773 C C . ARG A 1 219 ? -0.330 -2.833 -2.696 1.00 98.25 219 ARG A C 1
ATOM 1775 O O . ARG A 1 219 ? 0.846 -2.676 -3.031 1.00 98.25 219 ARG A O 1
ATOM 1782 N N . SER A 1 220 ? -0.702 -3.765 -1.820 1.00 98.00 220 SER A N 1
ATOM 1783 C CA . SER A 1 220 ? 0.260 -4.662 -1.184 1.00 98.00 220 SER A CA 1
ATOM 1784 C C . SER A 1 220 ? 0.971 -5.568 -2.193 1.00 98.00 220 SER A C 1
ATOM 1786 O O . SER A 1 220 ? 2.167 -5.814 -2.049 1.00 98.00 220 SER A O 1
ATOM 1788 N N . LEU A 1 221 ? 0.266 -6.069 -3.212 1.00 98.25 221 LEU A N 1
ATOM 1789 C CA . LEU A 1 221 ? 0.819 -6.930 -4.263 1.00 98.25 221 LEU A CA 1
ATOM 1790 C C . LEU A 1 221 ? 1.725 -6.153 -5.218 1.00 98.25 221 LEU A C 1
ATOM 1792 O O . LEU A 1 221 ? 2.690 -6.717 -5.735 1.00 98.25 221 LEU A O 1
ATOM 1796 N N . TYR A 1 222 ? 1.442 -4.868 -5.418 1.00 98.06 222 TYR A N 1
ATOM 1797 C CA . TYR A 1 222 ? 2.209 -4.008 -6.304 1.00 98.06 222 TYR A CA 1
ATOM 1798 C C . TYR A 1 222 ? 3.498 -3.490 -5.659 1.00 98.06 222 TYR A C 1
ATOM 1800 O O . TYR A 1 222 ? 4.589 -3.634 -6.213 1.00 98.06 222 TYR A O 1
ATOM 1808 N N . PHE A 1 223 ? 3.397 -2.903 -4.464 1.00 95.81 223 PHE A N 1
ATOM 1809 C CA . PHE A 1 223 ? 4.521 -2.193 -3.857 1.00 95.81 223 PHE A CA 1
ATOM 1810 C C . PHE A 1 223 ? 5.390 -3.078 -2.958 1.00 95.81 223 PHE A C 1
ATOM 1812 O O . PHE A 1 223 ? 6.580 -2.782 -2.799 1.00 95.81 223 PHE A O 1
ATOM 1819 N N . TYR A 1 224 ? 4.843 -4.145 -2.359 1.00 94.94 224 TYR A N 1
ATOM 1820 C CA . TYR A 1 224 ? 5.552 -4.926 -1.334 1.00 94.94 224 TYR A CA 1
ATOM 1821 C C . TYR A 1 224 ? 6.027 -6.278 -1.860 1.00 94.94 224 TYR A C 1
ATOM 1823 O O . TYR A 1 224 ? 5.368 -6.927 -2.673 1.00 94.94 224 TYR A O 1
ATOM 1831 N N . SER A 1 225 ? 7.187 -6.720 -1.378 1.00 91.19 225 SER A N 1
ATOM 1832 C CA . SER A 1 225 ? 7.756 -8.014 -1.753 1.00 91.19 225 SER A CA 1
ATOM 1833 C C . SER A 1 225 ? 7.059 -9.171 -1.020 1.00 91.19 225 SER A C 1
ATOM 1835 O O . SER A 1 225 ? 6.734 -9.020 0.156 1.00 91.19 225 SER A O 1
ATOM 1837 N N . PRO A 1 226 ? 6.838 -10.326 -1.680 1.00 94.31 226 PRO A N 1
ATOM 1838 C CA . PRO A 1 226 ? 7.018 -10.567 -3.114 1.00 94.31 226 PRO A CA 1
ATOM 1839 C C . PRO A 1 226 ? 5.927 -9.864 -3.935 1.00 94.31 226 PRO A C 1
ATOM 1841 O O . PRO A 1 226 ? 4.749 -9.918 -3.568 1.00 94.31 226 PRO A O 1
ATOM 1844 N N . ARG A 1 227 ? 6.324 -9.214 -5.035 1.00 95.62 227 ARG A N 1
ATOM 1845 C CA . ARG A 1 227 ? 5.409 -8.468 -5.910 1.00 95.62 227 ARG A CA 1
ATOM 1846 C C . ARG A 1 227 ? 4.715 -9.390 -6.903 1.00 95.62 227 ARG A C 1
ATOM 1848 O O . ARG A 1 227 ? 5.313 -10.356 -7.371 1.00 95.62 227 ARG A O 1
ATOM 1855 N N . ASN A 1 228 ? 3.484 -9.050 -7.259 1.00 97.50 228 ASN A N 1
ATOM 1856 C CA . ASN A 1 228 ? 2.753 -9.663 -8.359 1.00 97.50 228 ASN A CA 1
ATOM 1857 C C . ASN A 1 228 ? 1.966 -8.566 -9.087 1.00 97.50 228 ASN A C 1
ATOM 1859 O O . ASN A 1 228 ? 0.854 -8.238 -8.687 1.00 97.50 228 ASN A O 1
ATOM 1863 N N . GLU A 1 229 ? 2.584 -7.958 -10.104 1.00 97.31 229 GLU A N 1
ATOM 1864 C CA . GLU A 1 229 ? 2.014 -6.800 -10.807 1.00 97.31 229 GLU A CA 1
ATOM 1865 C C . GLU A 1 229 ? 0.742 -7.154 -11.591 1.00 97.31 229 GLU A C 1
ATOM 1867 O O . GLU A 1 229 ? -0.183 -6.353 -11.610 1.00 97.31 229 GLU A O 1
ATOM 1872 N N . GLU A 1 230 ? 0.680 -8.349 -12.185 1.00 97.62 230 GLU A N 1
ATOM 1873 C CA . GLU A 1 230 ? -0.474 -8.810 -12.970 1.00 97.62 230 GLU A CA 1
ATOM 1874 C C . GLU A 1 230 ? -1.704 -8.995 -12.077 1.00 97.62 230 GLU A C 1
ATOM 1876 O O . GLU A 1 230 ? -2.750 -8.398 -12.323 1.00 97.62 230 GLU A O 1
ATOM 1881 N N . LEU A 1 231 ? -1.549 -9.726 -10.968 1.00 98.19 231 LEU A N 1
ATOM 1882 C CA . LEU A 1 231 ? -2.636 -9.892 -10.003 1.00 98.19 231 LEU A CA 1
ATOM 1883 C C . LEU A 1 231 ? -3.001 -8.566 -9.317 1.00 98.19 231 LEU A C 1
ATOM 1885 O O . LEU A 1 231 ? -4.165 -8.333 -9.000 1.00 98.19 231 LEU A O 1
ATOM 1889 N N . ALA A 1 232 ? -2.019 -7.695 -9.061 1.00 98.50 232 ALA A N 1
ATOM 1890 C CA . ALA A 1 232 ? -2.285 -6.381 -8.483 1.00 98.50 232 ALA A CA 1
ATOM 1891 C C . ALA A 1 232 ? -3.161 -5.522 -9.400 1.00 98.50 232 ALA A C 1
ATOM 1893 O O . ALA A 1 232 ? -4.047 -4.832 -8.905 1.00 98.50 232 ALA A O 1
ATOM 1894 N N . GLU A 1 233 ? -2.927 -5.568 -10.711 1.00 98.56 233 GLU A N 1
ATOM 1895 C CA . GLU A 1 233 ? -3.725 -4.842 -11.696 1.00 98.56 233 GLU A CA 1
ATOM 1896 C C . GLU A 1 233 ? -5.167 -5.349 -11.748 1.00 98.56 233 GLU A C 1
ATOM 1898 O O . GLU A 1 233 ? -6.088 -4.552 -11.598 1.00 98.56 233 GLU A O 1
ATOM 1903 N N . GLU A 1 234 ? -5.363 -6.665 -11.863 1.00 98.56 234 GLU A N 1
ATOM 1904 C CA . GLU A 1 234 ? -6.695 -7.289 -11.890 1.00 98.56 234 GLU A CA 1
ATOM 1905 C C . GLU A 1 234 ? -7.523 -6.921 -10.644 1.00 98.56 234 GLU A C 1
ATOM 1907 O O . GLU A 1 234 ? -8.690 -6.512 -10.722 1.00 98.56 234 GLU A O 1
ATOM 1912 N N . ILE A 1 235 ? -6.898 -7.009 -9.466 1.00 98.50 235 ILE A N 1
ATOM 1913 C CA . ILE A 1 235 ? -7.543 -6.653 -8.200 1.00 98.50 235 ILE A CA 1
ATOM 1914 C C . ILE A 1 235 ? -7.804 -5.143 -8.129 1.00 98.50 235 ILE A C 1
ATOM 1916 O O . ILE A 1 235 ? -8.857 -4.738 -7.637 1.00 98.50 235 ILE A O 1
ATOM 1920 N N . ALA A 1 236 ? -6.896 -4.302 -8.631 1.00 98.62 236 ALA A N 1
ATOM 1921 C CA . ALA A 1 236 ? -7.072 -2.852 -8.641 1.00 98.62 236 ALA A CA 1
ATOM 1922 C C . ALA A 1 236 ? -8.224 -2.407 -9.556 1.00 98.62 236 ALA A C 1
ATOM 1924 O O . ALA A 1 236 ? -9.004 -1.535 -9.170 1.00 98.62 236 ALA A O 1
ATOM 1925 N N . GLU A 1 237 ? -8.377 -3.015 -10.735 1.00 98.56 237 GLU A N 1
ATOM 1926 C CA . GLU A 1 237 ? -9.523 -2.774 -11.622 1.00 98.56 237 GLU A CA 1
ATOM 1927 C C . GLU A 1 237 ? -10.837 -3.147 -10.929 1.00 98.56 237 GLU A C 1
ATOM 1929 O O . GLU A 1 237 ? -11.795 -2.367 -10.930 1.00 98.56 237 GLU A O 1
ATOM 1934 N N . THR A 1 238 ? -10.851 -4.299 -10.251 1.00 98.12 238 THR A N 1
ATOM 1935 C CA . THR A 1 238 ? -12.005 -4.750 -9.467 1.00 98.12 238 THR A CA 1
ATOM 1936 C C . THR A 1 238 ? -12.317 -3.777 -8.325 1.00 98.12 238 THR A C 1
ATOM 1938 O O . THR A 1 238 ? -13.471 -3.381 -8.155 1.00 98.12 238 THR A O 1
ATOM 1941 N N . ALA A 1 239 ? -11.300 -3.319 -7.589 1.00 98.31 239 ALA A N 1
ATOM 1942 C CA . ALA A 1 239 ? -11.443 -2.337 -6.516 1.00 98.31 239 ALA A CA 1
ATOM 1943 C C . ALA A 1 239 ? -12.088 -1.035 -7.015 1.00 98.31 239 ALA A C 1
ATOM 1945 O O . ALA A 1 239 ? -13.056 -0.548 -6.429 1.00 98.31 239 ALA A O 1
ATOM 1946 N N . VAL A 1 240 ? -11.601 -0.501 -8.142 1.00 97.94 240 VAL A N 1
ATOM 1947 C CA . VAL A 1 240 ? -12.146 0.714 -8.764 1.00 97.94 240 VAL A CA 1
ATOM 1948 C C . VAL A 1 240 ? -13.590 0.503 -9.221 1.00 97.94 240 VAL A C 1
ATOM 1950 O O . VAL A 1 240 ? -14.415 1.395 -9.024 1.00 97.94 240 VAL A O 1
ATOM 1953 N N . SER A 1 241 ? -13.921 -0.675 -9.761 1.00 97.62 241 SER A N 1
ATOM 1954 C CA . SER A 1 241 ? -15.287 -1.001 -10.196 1.00 97.62 241 SER A CA 1
ATOM 1955 C C . SER A 1 241 ? -16.312 -0.994 -9.053 1.00 97.62 241 SER A C 1
ATOM 1957 O O . SER A 1 241 ? -17.479 -0.671 -9.278 1.00 97.62 241 SER A O 1
ATOM 1959 N N . PHE A 1 242 ? -15.880 -1.286 -7.822 1.00 96.62 242 PHE A N 1
ATOM 1960 C CA . PHE A 1 242 ? -16.729 -1.256 -6.631 1.00 96.62 242 PHE A CA 1
ATOM 1961 C C . PHE A 1 242 ? -16.766 0.097 -5.906 1.00 96.62 242 PHE A C 1
ATOM 1963 O O . PHE A 1 242 ? -17.517 0.245 -4.943 1.00 96.62 242 PHE A O 1
ATOM 1970 N N . GLY A 1 243 ? -16.012 1.092 -6.379 1.00 91.88 243 GLY A N 1
ATOM 1971 C CA . GLY A 1 243 ? -15.857 2.375 -5.700 1.00 91.88 243 GLY A CA 1
ATOM 1972 C C . GLY A 1 243 ? -14.699 2.334 -4.706 1.00 91.88 243 GLY A C 1
ATOM 1973 O O . GLY A 1 243 ? -14.899 2.202 -3.502 1.00 91.88 243 GLY A O 1
ATOM 1974 N N . ASP A 1 244 ? -13.477 2.462 -5.228 1.00 87.81 244 ASP A N 1
ATOM 1975 C CA . ASP A 1 244 ? -12.225 2.541 -4.462 1.00 87.81 244 ASP A CA 1
ATOM 1976 C C . ASP A 1 244 ? -12.178 3.815 -3.597 1.00 87.81 244 ASP A C 1
ATOM 1978 O O . ASP A 1 244 ? -11.614 4.842 -3.980 1.00 87.81 244 ASP A O 1
ATOM 1982 N N . GLY A 1 245 ? -12.813 3.752 -2.424 1.00 86.44 245 GLY A N 1
ATOM 1983 C CA . GLY A 1 245 ? -12.993 4.896 -1.528 1.00 86.44 245 GLY A CA 1
ATOM 1984 C C . GLY A 1 245 ? -11.694 5.471 -0.957 1.00 86.44 245 GLY A C 1
ATOM 1985 O O . GLY A 1 245 ? -11.674 6.637 -0.566 1.00 86.44 245 GLY A O 1
ATOM 1986 N N . MET A 1 246 ? -10.608 4.689 -0.928 1.00 91.69 246 MET A N 1
ATOM 1987 C CA . MET A 1 246 ? -9.285 5.149 -0.479 1.00 91.69 246 MET A CA 1
ATOM 1988 C C . MET A 1 246 ? -8.359 5.551 -1.636 1.00 91.69 246 MET A C 1
ATOM 1990 O O . MET A 1 246 ? -7.349 6.214 -1.406 1.00 91.69 246 MET A O 1
ATOM 1994 N N . GLY A 1 247 ? -8.695 5.192 -2.878 1.00 95.81 247 GLY A N 1
ATOM 1995 C CA . GLY A 1 247 ? -7.912 5.519 -4.069 1.00 95.81 247 GLY A CA 1
ATOM 1996 C C . GLY A 1 247 ? -6.665 4.651 -4.274 1.00 95.81 247 GLY A C 1
ATOM 1997 O O . GLY A 1 247 ? -5.840 4.985 -5.127 1.00 95.81 247 GLY A O 1
ATOM 1998 N N . HIS A 1 248 ? -6.499 3.564 -3.514 1.00 97.12 248 HIS A N 1
ATOM 1999 C CA . HIS A 1 248 ? -5.316 2.700 -3.579 1.00 97.12 248 HIS A CA 1
ATOM 2000 C C . HIS A 1 248 ? -5.296 1.808 -4.829 1.00 97.12 248 HIS A C 1
ATOM 2002 O O . HIS A 1 248 ? -4.235 1.602 -5.417 1.00 97.12 248 HIS A O 1
ATOM 2008 N N . GLY A 1 249 ? -6.453 1.328 -5.290 1.00 97.62 249 GLY A N 1
ATOM 2009 C CA . GLY A 1 249 ? -6.556 0.650 -6.584 1.00 97.62 249 GLY A CA 1
ATOM 2010 C C . GLY A 1 249 ? -6.219 1.612 -7.725 1.00 97.62 249 GLY A C 1
ATOM 2011 O O . GLY A 1 249 ? -5.405 1.307 -8.596 1.00 97.62 249 GLY A O 1
ATOM 2012 N N . LYS A 1 250 ? -6.752 2.837 -7.673 1.00 98.06 250 LYS A N 1
ATOM 2013 C CA . LYS A 1 250 ? -6.443 3.883 -8.659 1.00 98.06 250 LYS A CA 1
ATOM 2014 C C . LYS A 1 250 ? -4.959 4.276 -8.664 1.00 98.06 250 LYS A C 1
ATOM 2016 O O . LYS A 1 250 ? -4.408 4.520 -9.736 1.00 98.06 250 LYS A O 1
ATOM 2021 N N . GLU A 1 251 ? -4.313 4.333 -7.499 1.00 98.31 251 GLU A N 1
ATOM 2022 C CA . GLU A 1 251 ? -2.865 4.560 -7.362 1.00 98.31 251 GLU A CA 1
ATOM 2023 C C . GLU A 1 251 ? -2.068 3.514 -8.158 1.00 98.31 251 GLU A C 1
ATOM 2025 O O . GLU A 1 251 ? -1.236 3.884 -8.988 1.00 98.31 251 GLU A O 1
ATOM 2030 N N . VAL A 1 252 ? -2.382 2.225 -7.976 1.00 98.44 252 VAL A N 1
ATOM 2031 C CA . VAL A 1 252 ? -1.722 1.110 -8.680 1.00 98.44 252 VAL A CA 1
ATOM 2032 C C . VAL A 1 252 ? -1.905 1.211 -10.197 1.00 98.44 252 VAL A C 1
ATOM 2034 O O . VAL A 1 252 ? -0.928 1.123 -10.945 1.00 98.44 252 VAL A O 1
ATOM 2037 N N . LEU A 1 253 ? -3.134 1.445 -10.669 1.00 98.50 253 LEU A N 1
ATOM 2038 C CA . LEU A 1 253 ? -3.421 1.539 -12.107 1.00 98.50 253 LEU A CA 1
ATOM 2039 C C . LEU A 1 253 ? -2.708 2.722 -12.770 1.00 98.50 253 LEU A C 1
ATOM 2041 O O . LEU A 1 253 ? -2.217 2.600 -13.895 1.00 98.50 253 LEU A O 1
ATOM 2045 N N . ASN A 1 254 ? -2.619 3.860 -12.079 1.00 98.19 254 ASN A N 1
ATOM 2046 C CA . ASN A 1 254 ? -1.920 5.034 -12.594 1.00 98.19 254 ASN A CA 1
ATOM 2047 C C . ASN A 1 254 ? -0.414 4.776 -12.749 1.00 98.19 254 ASN A C 1
ATOM 2049 O O . ASN A 1 254 ? 0.146 5.112 -13.796 1.00 98.19 254 ASN A O 1
ATOM 2053 N N . ASP A 1 255 ? 0.232 4.155 -11.756 1.00 98.25 255 ASP A N 1
ATOM 2054 C CA . ASP A 1 255 ? 1.668 3.850 -11.824 1.00 98.25 255 ASP A CA 1
ATOM 2055 C C . ASP A 1 255 ? 1.972 2.835 -12.940 1.00 98.25 255 ASP A C 1
ATOM 2057 O O . ASP A 1 255 ? 2.875 3.037 -13.758 1.00 98.25 255 ASP A O 1
ATOM 2061 N N . LEU A 1 256 ? 1.136 1.797 -13.075 1.00 97.69 256 LEU A N 1
ATOM 2062 C CA . LEU A 1 256 ? 1.210 0.835 -14.179 1.00 97.69 256 LEU A CA 1
ATOM 2063 C C . LEU A 1 256 ? 1.044 1.500 -15.552 1.00 97.69 256 LEU A C 1
ATOM 2065 O O . LEU A 1 256 ? 1.812 1.218 -16.481 1.00 97.69 256 LEU A O 1
ATOM 2069 N N . ALA A 1 257 ? 0.070 2.400 -15.698 1.00 97.56 257 ALA A N 1
ATOM 2070 C CA . ALA A 1 257 ? -0.147 3.144 -16.934 1.00 97.56 257 ALA A CA 1
ATOM 2071 C C . ALA A 1 257 ? 1.061 4.029 -17.281 1.00 97.56 257 ALA A C 1
ATOM 2073 O O . ALA A 1 257 ? 1.504 4.054 -18.435 1.00 97.56 257 ALA A O 1
ATOM 2074 N N . GLU A 1 258 ? 1.650 4.704 -16.290 1.00 97.62 258 GLU A N 1
ATOM 2075 C CA . GLU A 1 258 ? 2.851 5.512 -16.484 1.00 97.62 258 GLU A CA 1
ATOM 2076 C C . GLU A 1 258 ? 4.063 4.654 -16.872 1.00 97.62 258 GLU A C 1
ATOM 2078 O O . GLU A 1 258 ? 4.782 4.991 -17.822 1.00 97.62 258 GLU A O 1
ATOM 2083 N N . LYS A 1 259 ? 4.266 3.514 -16.202 1.00 96.56 259 LYS A N 1
ATOM 2084 C CA . LYS A 1 259 ? 5.330 2.549 -16.513 1.00 96.56 259 LYS A CA 1
ATOM 2085 C C . LYS A 1 259 ? 5.221 2.055 -17.957 1.00 96.56 259 LYS A C 1
ATOM 2087 O O . LYS A 1 259 ? 6.215 2.054 -18.687 1.00 96.56 259 LYS A O 1
ATOM 2092 N N . ARG A 1 260 ? 4.010 1.715 -18.410 1.00 96.19 260 ARG A N 1
ATOM 2093 C CA . ARG A 1 260 ? 3.734 1.313 -19.802 1.00 96.19 260 ARG A CA 1
ATOM 2094 C C . ARG A 1 260 ? 3.990 2.439 -20.795 1.00 96.19 260 ARG A C 1
ATOM 2096 O O . ARG A 1 260 ? 4.563 2.185 -21.853 1.00 96.19 260 ARG A O 1
ATOM 2103 N N . ARG A 1 261 ? 3.600 3.677 -20.473 1.00 97.19 261 ARG A N 1
ATOM 2104 C CA . ARG A 1 261 ? 3.865 4.848 -21.323 1.00 97.19 261 ARG A CA 1
ATOM 2105 C C . ARG A 1 261 ? 5.368 5.060 -21.513 1.00 97.19 261 ARG A C 1
ATOM 2107 O O . ARG A 1 261 ? 5.824 5.122 -22.650 1.00 97.19 261 ARG A O 1
ATOM 2114 N N . LYS A 1 262 ? 6.143 5.069 -20.422 1.00 97.44 262 LYS A N 1
ATOM 2115 C CA . LYS A 1 262 ? 7.612 5.195 -20.471 1.00 97.44 262 LYS A CA 1
ATOM 2116 C C . LYS A 1 262 ? 8.262 4.054 -21.255 1.00 97.44 262 LYS A C 1
ATOM 2118 O O . LYS A 1 262 ? 9.189 4.291 -22.023 1.00 97.44 262 LYS A O 1
ATOM 2123 N N . ALA A 1 263 ? 7.770 2.824 -21.101 1.00 96.62 263 ALA A N 1
ATOM 2124 C CA . ALA A 1 263 ? 8.264 1.682 -21.867 1.00 96.62 263 ALA A CA 1
ATOM 2125 C C . ALA A 1 263 ? 8.022 1.852 -23.378 1.00 96.62 263 ALA A C 1
ATOM 2127 O O . ALA A 1 263 ? 8.942 1.637 -24.166 1.00 96.62 263 ALA A O 1
ATOM 2128 N N . LYS A 1 264 ? 6.824 2.302 -23.782 1.00 96.81 264 LYS A N 1
ATOM 2129 C CA . LYS A 1 264 ? 6.503 2.595 -25.190 1.00 96.81 264 LYS A CA 1
ATOM 2130 C C . LYS A 1 264 ? 7.377 3.715 -25.759 1.00 96.81 264 LYS A C 1
ATOM 2132 O O . LYS A 1 264 ? 7.911 3.558 -26.851 1.00 96.81 264 LYS A O 1
ATOM 2137 N N . GLU A 1 265 ? 7.567 4.803 -25.014 1.00 97.06 265 GLU A N 1
ATOM 2138 C CA . GLU A 1 265 ? 8.420 5.931 -25.422 1.00 97.06 265 GLU A CA 1
ATOM 2139 C C . GLU A 1 265 ? 9.887 5.513 -25.597 1.00 97.06 265 GLU A C 1
ATOM 2141 O O . GLU A 1 265 ? 10.526 5.869 -26.589 1.00 97.06 265 GLU A O 1
ATOM 2146 N N . ASN A 1 266 ? 10.416 4.712 -24.669 1.00 96.94 266 ASN A N 1
ATOM 2147 C CA . ASN A 1 266 ? 11.776 4.187 -24.761 1.00 96.94 266 ASN A CA 1
ATOM 2148 C C . ASN A 1 266 ? 11.948 3.248 -25.959 1.00 96.94 266 ASN A C 1
ATOM 2150 O O . ASN A 1 266 ? 12.967 3.318 -26.644 1.00 96.94 266 ASN A O 1
ATOM 2154 N N . GLU A 1 267 ? 10.966 2.389 -26.232 1.00 96.44 267 GLU A N 1
ATOM 2155 C CA . GLU A 1 267 ? 11.021 1.482 -27.377 1.00 96.44 267 GLU A CA 1
ATOM 2156 C C . GLU A 1 267 ? 10.912 2.234 -28.708 1.00 96.44 267 GLU A C 1
ATOM 2158 O O . GLU A 1 267 ? 11.684 1.970 -29.628 1.00 96.44 267 GLU A O 1
ATOM 2163 N N . GLU A 1 268 ? 10.036 3.237 -28.805 1.00 96.69 268 GLU A N 1
ATOM 2164 C CA . GLU A 1 268 ? 9.951 4.096 -29.989 1.00 96.69 268 GLU A CA 1
ATOM 2165 C C . GLU A 1 268 ? 11.266 4.845 -30.234 1.00 96.69 268 GLU A C 1
ATOM 2167 O O . GLU A 1 268 ? 11.744 4.909 -31.370 1.00 96.69 268 GLU A O 1
ATOM 2172 N N . LYS A 1 269 ? 11.889 5.368 -29.171 1.00 97.19 269 LYS A N 1
ATOM 2173 C CA . LYS A 1 269 ? 13.201 6.013 -29.255 1.00 97.19 269 LYS A CA 1
ATOM 2174 C C . LYS A 1 269 ? 14.270 5.044 -29.760 1.00 97.19 269 LYS A C 1
ATOM 2176 O O . LYS A 1 269 ? 14.985 5.377 -30.698 1.00 97.19 269 LYS A O 1
ATOM 2181 N N . ARG A 1 270 ? 14.338 3.829 -29.203 1.00 96.31 270 ARG A N 1
ATOM 2182 C CA . ARG A 1 270 ? 15.271 2.787 -29.669 1.00 96.31 270 ARG A CA 1
ATOM 2183 C C . ARG A 1 270 ? 15.068 2.465 -31.145 1.00 96.31 270 ARG A C 1
ATOM 2185 O O . ARG A 1 270 ? 16.048 2.341 -31.873 1.00 96.31 270 ARG A O 1
ATOM 2192 N N . ARG A 1 271 ? 13.813 2.381 -31.594 1.00 96.62 271 ARG A N 1
ATOM 2193 C CA . ARG A 1 271 ? 13.476 2.132 -32.999 1.00 96.62 271 ARG A CA 1
ATOM 2194 C C . ARG A 1 271 ? 13.955 3.262 -33.912 1.00 96.62 271 ARG A C 1
ATOM 2196 O O . ARG A 1 271 ? 14.562 2.982 -34.941 1.00 96.62 271 ARG A O 1
ATOM 2203 N N . LYS A 1 272 ? 13.746 4.524 -33.518 1.00 97.00 272 LYS A N 1
ATOM 2204 C CA . LYS A 1 272 ? 14.239 5.702 -34.257 1.00 97.00 272 LYS A CA 1
ATOM 2205 C C . LYS A 1 272 ? 15.765 5.733 -34.326 1.00 97.00 272 LYS A C 1
ATOM 2207 O O . LYS A 1 272 ? 16.309 5.906 -35.412 1.00 97.00 272 LYS A O 1
ATOM 2212 N N . ASP A 1 273 ? 16.443 5.492 -33.205 1.00 97.00 273 ASP A N 1
ATOM 2213 C CA . ASP A 1 273 ? 17.908 5.449 -33.145 1.00 97.00 273 ASP A CA 1
ATOM 2214 C C . ASP A 1 273 ? 18.471 4.316 -34.029 1.00 97.00 273 ASP A C 1
ATOM 2216 O O . ASP A 1 273 ? 19.498 4.477 -34.692 1.00 97.00 273 ASP A O 1
ATOM 2220 N N . GLU A 1 274 ? 17.806 3.156 -34.074 1.00 96.88 274 GLU A N 1
ATOM 2221 C CA . GLU A 1 274 ? 18.194 2.040 -34.942 1.00 96.88 274 GLU A CA 1
ATOM 2222 C C . GLU A 1 274 ? 17.959 2.349 -36.429 1.00 96.88 274 GLU A C 1
ATOM 2224 O O . GLU A 1 274 ? 18.829 2.073 -37.260 1.00 96.88 274 GLU A O 1
ATOM 2229 N N . GLU A 1 275 ? 16.818 2.948 -36.779 1.00 96.44 275 GLU A N 1
ATOM 2230 C CA . GLU A 1 275 ? 16.526 3.400 -38.143 1.00 96.44 275 GLU A CA 1
ATOM 2231 C C . GLU A 1 275 ? 17.534 4.460 -38.613 1.00 96.44 275 GLU A C 1
ATOM 2233 O O . GLU A 1 275 ? 18.029 4.380 -39.739 1.00 96.44 275 GLU A O 1
ATOM 2238 N N . GLU A 1 276 ? 17.900 5.413 -37.754 1.00 96.88 276 GLU A N 1
ATOM 2239 C CA . GLU A 1 276 ? 18.916 6.424 -38.054 1.00 96.88 276 GLU A CA 1
ATOM 2240 C C . GLU A 1 276 ? 20.295 5.789 -38.270 1.00 96.88 276 GLU A C 1
ATOM 2242 O O . GLU A 1 276 ? 20.973 6.095 -39.256 1.00 96.88 276 GLU A O 1
ATOM 2247 N N . ARG A 1 277 ? 20.692 4.834 -37.418 1.00 96.69 277 ARG A N 1
ATOM 2248 C CA . ARG A 1 277 ? 21.937 4.070 -37.602 1.00 96.69 277 ARG A CA 1
ATOM 2249 C C . ARG A 1 277 ? 21.952 3.308 -38.923 1.00 96.69 277 ARG A C 1
ATOM 2251 O O . ARG A 1 277 ? 22.973 3.329 -39.608 1.00 96.69 277 ARG A O 1
ATOM 2258 N N . LYS A 1 278 ? 20.842 2.667 -39.304 1.00 96.88 278 LYS A N 1
ATOM 2259 C CA . LYS A 1 278 ? 20.718 1.959 -40.591 1.00 96.88 278 LYS A CA 1
ATOM 2260 C C . LYS A 1 278 ? 20.835 2.920 -41.771 1.00 96.88 278 LYS A C 1
ATOM 2262 O O . LYS A 1 278 ? 21.609 2.645 -42.683 1.00 96.88 278 LYS A O 1
ATOM 2267 N N . ARG A 1 279 ? 20.147 4.067 -41.728 1.00 96.50 279 ARG A N 1
ATOM 2268 C CA . ARG A 1 279 ? 20.242 5.105 -42.770 1.00 96.50 279 ARG A CA 1
ATOM 2269 C C . ARG A 1 279 ? 21.662 5.635 -42.911 1.00 96.50 279 ARG A C 1
ATOM 2271 O O . ARG A 1 279 ? 22.155 5.744 -44.028 1.00 96.50 279 ARG A O 1
ATOM 2278 N N . LYS A 1 280 ? 22.336 5.922 -41.795 1.00 96.69 280 LYS A N 1
ATOM 2279 C CA . LYS A 1 280 ? 23.725 6.389 -41.809 1.00 96.69 280 LYS A CA 1
ATOM 2280 C C . LYS A 1 280 ? 24.671 5.329 -42.375 1.00 96.69 280 LYS A C 1
ATOM 2282 O O . LYS A 1 280 ? 25.486 5.644 -43.231 1.00 96.69 280 LYS A O 1
ATOM 2287 N N . ALA A 1 281 ? 24.518 4.068 -41.970 1.00 96.19 281 ALA A N 1
ATOM 2288 C CA . ALA A 1 281 ? 25.311 2.965 -42.508 1.00 96.19 281 ALA A CA 1
ATOM 2289 C C . ALA A 1 281 ? 25.080 2.751 -44.015 1.00 96.19 281 ALA A C 1
ATOM 2291 O O . ALA A 1 281 ? 26.024 2.463 -44.750 1.00 96.19 281 ALA A O 1
ATOM 2292 N N . GLU A 1 282 ? 23.845 2.913 -44.492 1.00 95.94 282 GLU A N 1
ATOM 2293 C CA . GLU A 1 282 ? 23.523 2.835 -45.917 1.00 95.94 282 GLU A CA 1
ATOM 2294 C C . GLU A 1 282 ? 24.102 4.015 -46.705 1.00 95.94 282 GLU A C 1
ATOM 2296 O O . GLU A 1 282 ? 24.701 3.799 -47.758 1.00 95.94 282 GLU A O 1
ATOM 2301 N N . GLN A 1 283 ? 23.997 5.239 -46.181 1.00 95.62 283 GLN A N 1
ATOM 2302 C CA . GLN A 1 283 ? 24.639 6.418 -46.767 1.00 95.62 283 GLN A CA 1
ATOM 2303 C C . GLN A 1 283 ? 26.160 6.248 -46.843 1.00 95.62 283 GLN A C 1
ATOM 2305 O O . GLN A 1 283 ? 26.744 6.484 -47.898 1.00 95.62 283 GLN A O 1
ATOM 2310 N N . ASP A 1 284 ? 26.792 5.763 -45.772 1.00 95.81 284 ASP A N 1
ATOM 2311 C CA . ASP A 1 284 ? 28.229 5.485 -45.740 1.00 95.81 284 ASP A CA 1
ATOM 2312 C C . ASP A 1 284 ? 28.616 4.390 -46.747 1.00 95.81 284 ASP A C 1
ATOM 2314 O O . ASP A 1 284 ? 29.653 4.493 -47.407 1.00 95.81 284 ASP A O 1
ATOM 2318 N N . ARG A 1 285 ? 27.787 3.348 -46.913 1.00 96.19 285 ARG A N 1
ATOM 2319 C CA . ARG A 1 285 ? 27.995 2.303 -47.929 1.00 96.19 285 ARG A CA 1
ATOM 2320 C C . ARG A 1 285 ? 27.919 2.882 -49.341 1.00 96.19 285 ARG A C 1
ATOM 2322 O O . ARG A 1 285 ? 28.835 2.659 -50.126 1.00 96.19 285 ARG A O 1
ATOM 2329 N N . LEU A 1 286 ? 26.874 3.652 -49.646 1.00 96.19 286 LEU A N 1
ATOM 2330 C CA . LEU A 1 286 ? 26.705 4.294 -50.953 1.00 96.19 286 LEU A CA 1
ATOM 2331 C C . LEU A 1 286 ? 27.853 5.266 -51.256 1.00 96.19 286 LEU A C 1
ATOM 2333 O O . LEU A 1 286 ? 28.369 5.270 -52.371 1.00 96.19 286 LEU A O 1
ATOM 2337 N N . ALA A 1 287 ? 28.304 6.039 -50.264 1.00 95.75 287 ALA A N 1
ATOM 2338 C CA . ALA A 1 287 ? 29.448 6.936 -50.405 1.00 95.75 287 ALA A CA 1
ATOM 2339 C C . ALA A 1 287 ? 30.752 6.170 -50.688 1.00 95.75 287 ALA A C 1
ATOM 2341 O O . ALA A 1 287 ? 31.541 6.588 -51.536 1.00 95.75 287 ALA A O 1
ATOM 2342 N N . ARG A 1 288 ? 30.974 5.022 -50.028 1.00 94.81 288 ARG A N 1
ATOM 2343 C CA . ARG A 1 288 ? 32.125 4.143 -50.305 1.00 94.81 288 ARG A CA 1
ATOM 2344 C C . ARG A 1 288 ? 32.066 3.548 -51.710 1.00 94.81 288 ARG A C 1
ATOM 2346 O O . ARG A 1 288 ? 33.071 3.595 -52.410 1.00 94.81 288 ARG A O 1
ATOM 2353 N N . GLU A 1 289 ? 30.905 3.055 -52.138 1.00 95.06 289 GLU A N 1
ATOM 2354 C CA . GLU A 1 289 ? 30.711 2.519 -53.492 1.00 95.06 289 GLU A CA 1
ATOM 2355 C C . GLU A 1 289 ? 30.926 3.593 -54.568 1.00 95.06 289 GLU A C 1
ATOM 2357 O O . GLU A 1 289 ? 31.562 3.332 -55.589 1.00 95.06 289 GLU A O 1
ATOM 2362 N N . GLN A 1 290 ? 30.436 4.818 -54.349 1.00 94.50 290 GLN A N 1
ATOM 2363 C CA . GLN A 1 290 ? 30.688 5.946 -55.250 1.00 94.50 290 GLN A CA 1
ATOM 2364 C C . GLN A 1 290 ? 32.176 6.301 -55.302 1.00 94.50 290 GLN A C 1
ATOM 2366 O O . GLN A 1 290 ? 32.735 6.401 -56.394 1.00 94.50 290 GLN A O 1
ATOM 2371 N N . ALA A 1 291 ? 32.839 6.414 -54.148 1.00 94.06 291 ALA A N 1
ATOM 2372 C CA . ALA A 1 291 ? 34.271 6.689 -54.082 1.00 94.06 291 ALA A CA 1
ATOM 2373 C C . ALA A 1 291 ? 35.108 5.596 -54.773 1.00 94.06 291 ALA A C 1
ATOM 2375 O O . ALA A 1 291 ? 36.096 5.900 -55.441 1.00 94.06 291 ALA A O 1
ATOM 2376 N N . GLU A 1 292 ? 34.715 4.327 -54.653 1.00 94.25 292 GLU A N 1
ATOM 2377 C CA . GLU A 1 292 ? 35.365 3.208 -55.337 1.00 94.25 292 GLU A CA 1
ATOM 2378 C C . GLU A 1 292 ? 35.145 3.257 -56.855 1.00 94.25 292 GLU A C 1
ATOM 2380 O O . GLU A 1 292 ? 36.103 3.117 -57.616 1.00 94.25 292 GLU A O 1
ATOM 2385 N N . ARG A 1 293 ? 33.921 3.548 -57.317 1.00 94.00 293 ARG A N 1
ATOM 2386 C CA . ARG A 1 293 ? 33.632 3.758 -58.748 1.00 94.00 293 ARG A CA 1
ATOM 2387 C C . ARG A 1 293 ? 34.437 4.914 -59.328 1.00 94.00 293 ARG A C 1
ATOM 2389 O O . ARG A 1 293 ? 34.963 4.790 -60.432 1.00 94.00 293 ARG A O 1
ATOM 2396 N N . GLU A 1 294 ? 34.567 6.018 -58.597 1.00 92.75 294 GLU A N 1
ATOM 2397 C CA . GLU A 1 294 ? 35.397 7.150 -59.013 1.00 92.75 294 GLU A CA 1
ATOM 2398 C C . GLU A 1 294 ? 36.880 6.783 -59.084 1.00 92.75 294 GLU A C 1
ATOM 2400 O O . GLU A 1 294 ? 37.554 7.165 -60.042 1.00 92.75 294 GLU A O 1
ATOM 2405 N N . ARG A 1 295 ? 37.399 6.024 -58.108 1.00 93.31 295 ARG A N 1
ATOM 2406 C CA . ARG A 1 295 ? 38.777 5.507 -58.144 1.00 93.31 295 ARG A CA 1
ATOM 2407 C C . ARG A 1 295 ? 38.996 4.606 -59.354 1.00 93.31 295 ARG A C 1
ATOM 2409 O O . ARG A 1 295 ? 39.900 4.871 -60.137 1.00 93.31 295 ARG A O 1
ATOM 2416 N N . MET A 1 296 ? 38.115 3.633 -59.572 1.00 92.62 296 MET A N 1
ATOM 2417 C CA . MET A 1 296 ? 38.150 2.733 -60.728 1.00 92.62 296 MET A CA 1
ATOM 2418 C C . MET A 1 296 ? 38.078 3.497 -62.060 1.00 92.62 296 MET A C 1
ATOM 2420 O O . MET A 1 296 ? 38.804 3.180 -63.000 1.00 92.62 296 MET A O 1
ATOM 2424 N N . ALA A 1 297 ? 37.244 4.538 -62.156 1.00 92.12 297 ALA A N 1
ATOM 2425 C CA . ALA A 1 297 ? 37.159 5.387 -63.343 1.00 92.12 297 ALA A CA 1
ATOM 2426 C C . ALA A 1 297 ? 38.449 6.198 -63.570 1.00 92.12 297 ALA A C 1
ATOM 2428 O O . ALA A 1 297 ? 38.930 6.295 -64.704 1.00 92.12 297 ALA A O 1
ATOM 2429 N N . LYS A 1 298 ? 39.054 6.742 -62.505 1.00 90.44 298 LYS A N 1
ATOM 2430 C CA . LYS A 1 298 ? 40.355 7.427 -62.579 1.00 90.44 298 LYS A CA 1
ATOM 2431 C C . LYS A 1 298 ? 41.460 6.467 -63.019 1.00 90.44 298 LYS A C 1
ATOM 2433 O O . LYS A 1 298 ? 42.166 6.767 -63.975 1.00 90.44 298 LYS A O 1
ATOM 2438 N N . GLU A 1 299 ? 41.541 5.280 -62.431 1.00 90.31 299 GLU A N 1
ATOM 2439 C CA . GLU A 1 299 ? 42.511 4.253 -62.828 1.00 90.31 299 GLU A CA 1
ATOM 2440 C C . GLU A 1 299 ? 42.307 3.792 -64.280 1.00 90.31 299 GLU A C 1
ATOM 2442 O O . GLU A 1 299 ? 43.270 3.631 -65.032 1.00 90.31 299 GLU A O 1
ATOM 2447 N N . ALA A 1 300 ? 41.059 3.621 -64.726 1.00 89.69 300 ALA A N 1
ATOM 2448 C CA . ALA A 1 300 ? 40.751 3.251 -66.105 1.00 89.69 300 ALA A CA 1
ATOM 2449 C C . ALA A 1 300 ? 41.150 4.348 -67.105 1.00 89.69 300 ALA A C 1
ATOM 2451 O O . ALA A 1 300 ? 41.738 4.045 -68.149 1.00 89.69 300 ALA A O 1
ATOM 2452 N N . THR A 1 301 ? 40.866 5.616 -66.789 1.00 87.31 301 THR A N 1
ATOM 2453 C CA . THR A 1 301 ? 41.258 6.762 -67.627 1.00 87.31 301 THR A CA 1
ATOM 2454 C C . THR A 1 301 ? 42.773 6.940 -67.660 1.00 87.31 301 THR A C 1
ATOM 2456 O O . THR A 1 301 ? 43.330 7.146 -68.738 1.00 87.31 301 THR A O 1
ATOM 2459 N N . GLU A 1 302 ? 43.461 6.768 -66.532 1.00 85.06 302 GLU A N 1
ATOM 2460 C CA . GLU A 1 302 ? 44.922 6.786 -66.459 1.00 85.06 302 GLU A CA 1
ATOM 2461 C C . GLU A 1 302 ? 45.538 5.639 -67.266 1.00 85.06 302 GLU A C 1
ATOM 2463 O O . GLU A 1 302 ? 46.419 5.864 -68.096 1.00 85.06 302 GLU A O 1
ATOM 2468 N N . LYS A 1 303 ? 45.018 4.415 -67.132 1.00 85.38 303 LYS A N 1
ATOM 2469 C CA . LYS A 1 303 ? 45.464 3.256 -67.917 1.00 85.38 303 LYS A CA 1
ATOM 2470 C C . LYS A 1 303 ? 45.234 3.458 -69.414 1.00 85.38 303 LYS A C 1
ATOM 2472 O O . LYS A 1 303 ? 46.102 3.106 -70.214 1.00 85.38 303 LYS A O 1
ATOM 2477 N N . HIS A 1 304 ? 44.088 4.013 -69.811 1.00 82.56 304 HIS A N 1
ATOM 2478 C CA . HIS A 1 304 ? 43.802 4.332 -71.211 1.00 82.56 304 HIS A CA 1
ATOM 2479 C C . HIS A 1 304 ? 44.759 5.404 -71.744 1.00 82.56 304 HIS A C 1
ATOM 2481 O O . HIS A 1 304 ? 45.354 5.226 -72.808 1.00 82.56 304 HIS A O 1
ATOM 2487 N N . ARG A 1 305 ? 44.984 6.469 -70.971 1.00 77.50 305 ARG A N 1
ATOM 2488 C CA . ARG A 1 305 ? 45.922 7.542 -71.306 1.00 77.50 305 ARG A CA 1
ATOM 2489 C C . ARG A 1 305 ? 47.360 7.038 -71.413 1.00 77.50 305 ARG A C 1
ATOM 2491 O O . ARG A 1 305 ? 48.050 7.401 -72.362 1.00 77.50 305 ARG A O 1
ATOM 2498 N N . ASN A 1 306 ? 47.784 6.160 -70.506 1.00 80.00 306 ASN A N 1
ATOM 2499 C CA . ASN A 1 306 ? 49.088 5.505 -70.548 1.00 80.00 306 ASN A CA 1
ATOM 2500 C C . ASN A 1 306 ? 49.217 4.612 -71.784 1.00 80.00 306 ASN A C 1
ATOM 2502 O O . ASN A 1 306 ? 50.216 4.682 -72.485 1.00 80.00 306 ASN A O 1
ATOM 2506 N N . LYS A 1 307 ? 48.198 3.822 -72.143 1.00 83.88 307 LYS A N 1
ATOM 2507 C CA . LYS A 1 307 ? 48.224 3.065 -73.408 1.00 83.88 307 LYS A CA 1
ATOM 2508 C C . LYS A 1 307 ? 48.355 3.983 -74.625 1.00 83.88 307 LYS A C 1
ATOM 2510 O O . LYS A 1 307 ? 49.153 3.697 -75.515 1.00 83.88 307 LYS A O 1
ATOM 2515 N N . LEU A 1 308 ? 47.607 5.085 -74.659 1.00 83.50 308 LEU A N 1
ATOM 2516 C CA . LEU A 1 308 ? 47.661 6.043 -75.761 1.00 83.50 308 LEU A CA 1
ATOM 2517 C C . LEU A 1 308 ? 49.040 6.712 -75.862 1.00 83.50 308 LEU A C 1
ATOM 2519 O O . LEU A 1 308 ? 49.582 6.822 -76.960 1.00 83.50 308 LEU A O 1
ATOM 2523 N N . SER A 1 309 ? 49.642 7.100 -74.733 1.00 77.38 309 SER A N 1
ATOM 2524 C CA . SER A 1 309 ? 50.983 7.695 -74.716 1.00 77.38 309 SER A CA 1
ATOM 2525 C C . SER A 1 309 ? 52.053 6.717 -75.209 1.00 77.38 309 SER A C 1
ATOM 2527 O O . SER A 1 309 ? 52.963 7.132 -75.922 1.00 77.38 309 SER A O 1
ATOM 2529 N N . ILE A 1 310 ? 51.917 5.416 -74.923 1.00 81.56 310 ILE A N 1
ATOM 2530 C CA . ILE A 1 310 ? 52.800 4.364 -75.454 1.00 81.56 310 ILE A CA 1
ATOM 2531 C C . ILE A 1 310 ? 52.695 4.265 -76.975 1.00 81.56 310 ILE A C 1
ATOM 2533 O O . ILE A 1 310 ? 53.717 4.224 -77.659 1.00 81.56 310 ILE A O 1
ATOM 2537 N N . ILE A 1 311 ? 51.472 4.230 -77.508 1.00 86.19 311 ILE A N 1
ATOM 2538 C CA . ILE A 1 311 ? 51.240 4.130 -78.954 1.00 86.19 311 ILE A CA 1
ATOM 2539 C C . ILE A 1 311 ? 51.820 5.357 -79.666 1.00 86.19 311 ILE A C 1
ATOM 2541 O O . ILE A 1 311 ? 52.566 5.209 -80.632 1.00 86.19 311 ILE A O 1
ATOM 2545 N N . LEU A 1 312 ? 51.536 6.560 -79.159 1.00 82.00 312 LEU A N 1
ATOM 2546 C CA . LEU A 1 312 ? 52.066 7.809 -79.711 1.00 82.00 312 LEU A CA 1
ATOM 2547 C C . LEU A 1 312 ? 53.598 7.873 -79.629 1.00 82.00 312 LEU A C 1
ATOM 2549 O O . LEU A 1 312 ? 54.241 8.295 -80.589 1.00 82.00 312 LEU A O 1
ATOM 2553 N N . PHE A 1 313 ? 54.192 7.392 -78.534 1.00 78.94 313 PHE A N 1
ATOM 2554 C CA . PHE A 1 313 ? 55.643 7.281 -78.388 1.00 78.94 313 PHE A CA 1
ATOM 2555 C C . PHE A 1 313 ? 56.254 6.383 -79.473 1.00 78.94 313 PHE A C 1
ATOM 2557 O O . PHE A 1 313 ? 57.183 6.797 -80.164 1.00 78.94 313 PHE A O 1
ATOM 2564 N N . ILE A 1 314 ? 55.699 5.188 -79.692 1.00 84.38 314 ILE A N 1
ATOM 2565 C CA . ILE A 1 314 ? 56.182 4.261 -80.727 1.00 84.38 314 ILE A CA 1
ATOM 2566 C C . ILE A 1 314 ? 56.030 4.873 -82.129 1.00 84.38 314 ILE A C 1
ATOM 2568 O O . ILE A 1 314 ? 56.985 4.872 -82.906 1.00 84.38 314 ILE A O 1
ATOM 2572 N N . LEU A 1 315 ? 54.865 5.453 -82.443 1.00 86.44 315 LEU A N 1
ATOM 2573 C CA . LEU A 1 315 ? 54.620 6.118 -83.729 1.00 86.44 315 LEU A CA 1
ATOM 2574 C C . LEU A 1 315 ? 55.591 7.276 -83.978 1.00 86.44 315 LEU A C 1
ATOM 2576 O O . LEU A 1 315 ? 56.055 7.453 -85.102 1.00 86.44 315 LEU A O 1
ATOM 2580 N N . SER A 1 316 ? 55.939 8.039 -82.939 1.00 77.69 316 SER A N 1
ATOM 2581 C CA . SER A 1 316 ? 56.895 9.140 -83.059 1.00 77.69 316 SER A CA 1
ATOM 2582 C C . SER A 1 316 ? 58.306 8.662 -83.425 1.00 77.69 316 SER A C 1
ATOM 2584 O O . SER A 1 316 ? 58.954 9.285 -84.264 1.00 77.69 316 SER A O 1
ATOM 2586 N N . ILE 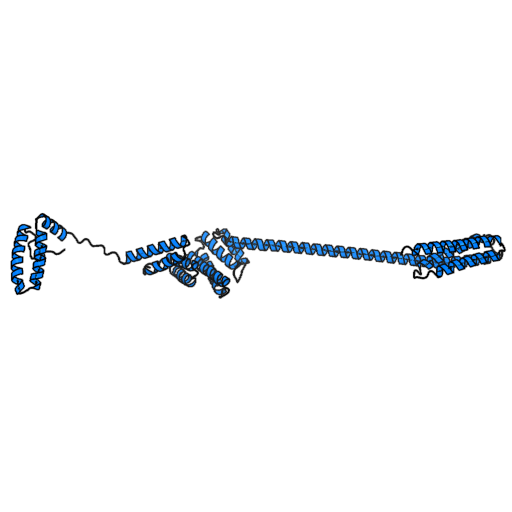A 1 317 ? 58.753 7.518 -82.887 1.00 79.31 317 ILE A N 1
ATOM 2587 C CA . ILE A 1 317 ? 60.036 6.894 -83.252 1.00 79.31 317 ILE A CA 1
ATOM 2588 C C . ILE A 1 317 ? 60.019 6.465 -84.718 1.00 79.31 317 ILE A C 1
ATOM 2590 O O . ILE A 1 317 ? 60.922 6.826 -85.472 1.00 79.31 317 ILE A O 1
ATOM 2594 N N . PHE A 1 318 ? 58.977 5.745 -85.146 1.00 87.38 318 PHE A N 1
ATOM 2595 C CA . PHE A 1 318 ? 58.843 5.338 -86.547 1.00 87.38 318 PHE A CA 1
ATOM 2596 C C . PHE A 1 318 ? 58.781 6.541 -87.492 1.00 87.38 318 PHE A C 1
ATOM 2598 O O . PHE A 1 318 ? 59.419 6.518 -88.543 1.00 87.38 318 PHE A O 1
ATOM 2605 N N . GLY A 1 319 ? 58.084 7.612 -87.103 1.00 80.94 319 GLY A N 1
ATOM 2606 C CA . GLY A 1 319 ? 58.041 8.866 -87.852 1.00 80.94 319 GLY A CA 1
ATOM 2607 C C . GLY A 1 319 ? 59.418 9.519 -87.998 1.00 80.94 319 GLY A C 1
ATOM 2608 O O . GLY A 1 319 ? 59.793 9.899 -89.105 1.00 80.94 319 GLY A O 1
ATOM 2609 N N . MET A 1 320 ? 60.213 9.582 -86.923 1.00 79.25 320 MET A N 1
ATOM 2610 C CA . MET A 1 320 ? 61.588 10.106 -8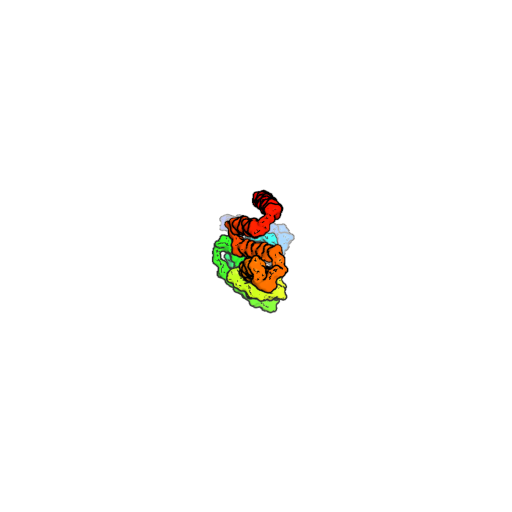6.963 1.00 79.25 320 MET A CA 1
ATOM 2611 C C . MET A 1 320 ? 62.512 9.269 -87.856 1.00 79.25 320 MET A C 1
ATOM 2613 O O . MET A 1 320 ? 63.253 9.827 -88.670 1.00 79.25 320 MET A O 1
ATOM 2617 N N . VAL A 1 321 ? 62.455 7.937 -87.739 1.00 82.94 321 VAL A N 1
ATOM 2618 C CA . VAL A 1 321 ? 63.256 7.017 -88.566 1.00 82.94 321 VAL A CA 1
ATOM 2619 C C . VAL A 1 321 ? 62.846 7.126 -90.034 1.00 82.94 321 VAL A C 1
ATOM 2621 O O . VAL A 1 321 ? 63.706 7.267 -90.902 1.00 82.94 321 VAL A O 1
ATOM 2624 N N . GLY A 1 322 ? 61.541 7.136 -90.317 1.00 83.00 322 GLY A N 1
ATOM 2625 C CA . GLY A 1 322 ? 60.999 7.275 -91.667 1.00 83.00 322 GLY A CA 1
ATOM 2626 C C . GLY A 1 322 ? 61.360 8.612 -92.314 1.00 83.00 322 GLY A C 1
ATOM 2627 O O . GLY A 1 322 ? 61.814 8.631 -93.456 1.00 83.00 322 GLY A O 1
ATOM 2628 N N . ALA A 1 323 ? 61.239 9.723 -91.580 1.00 77.62 323 ALA A N 1
ATOM 2629 C CA . ALA A 1 323 ? 61.640 11.045 -92.061 1.00 77.62 323 ALA A CA 1
ATOM 2630 C C . ALA A 1 323 ? 63.146 11.110 -92.360 1.00 77.62 323 ALA A C 1
ATOM 2632 O O . ALA A 1 323 ? 63.542 11.645 -93.395 1.00 77.62 323 ALA A O 1
ATOM 2633 N N . THR A 1 324 ? 63.980 10.513 -91.503 1.00 76.69 324 THR A N 1
ATOM 2634 C CA . THR A 1 324 ? 65.433 10.419 -91.720 1.00 76.69 324 THR A CA 1
ATOM 2635 C C . THR A 1 324 ? 65.766 9.581 -92.958 1.00 76.69 324 THR A C 1
ATOM 2637 O O . THR A 1 324 ? 66.551 10.013 -93.800 1.00 76.69 324 THR A O 1
ATOM 2640 N N . ALA A 1 325 ? 65.137 8.414 -93.121 1.00 80.50 325 ALA A N 1
ATOM 2641 C CA . ALA A 1 325 ? 65.340 7.551 -94.283 1.00 80.50 325 ALA A CA 1
ATOM 2642 C C . ALA A 1 325 ? 64.903 8.232 -95.593 1.00 80.50 325 ALA A C 1
ATOM 2644 O O . ALA A 1 325 ? 65.644 8.219 -96.575 1.00 80.50 325 ALA A O 1
ATOM 2645 N N . LEU A 1 326 ? 63.739 8.894 -95.598 1.00 78.25 326 LEU A N 1
ATOM 2646 C CA . LEU A 1 326 ? 63.258 9.679 -96.740 1.00 78.25 326 LEU A CA 1
ATOM 2647 C C . LEU A 1 326 ? 64.189 10.851 -97.062 1.00 78.25 326 LEU A C 1
ATOM 2649 O O . LEU A 1 326 ? 64.450 11.115 -98.234 1.00 78.25 326 LEU A O 1
ATOM 2653 N N . ALA A 1 327 ? 64.728 11.529 -96.046 1.00 74.56 327 ALA A N 1
ATOM 2654 C CA . ALA A 1 327 ? 65.698 12.599 -96.243 1.00 74.56 327 ALA A CA 1
ATOM 2655 C C . ALA A 1 327 ? 66.972 12.077 -96.930 1.00 74.56 327 ALA A C 1
ATOM 2657 O O . ALA A 1 327 ? 67.406 12.671 -97.920 1.00 74.56 327 ALA A O 1
ATOM 2658 N N . LEU A 1 328 ? 67.511 10.937 -96.480 1.00 73.75 328 LEU A N 1
ATOM 2659 C CA . LEU A 1 328 ? 68.676 10.284 -97.090 1.00 73.75 328 LEU A CA 1
ATOM 2660 C C . LEU A 1 328 ? 68.410 9.855 -98.543 1.00 73.75 328 LEU A C 1
ATOM 2662 O O . LEU A 1 328 ? 69.232 10.112 -99.420 1.00 73.75 328 LEU A O 1
ATOM 2666 N N . LEU A 1 329 ? 67.240 9.271 -98.823 1.00 72.44 329 LEU A N 1
ATOM 2667 C CA . LEU A 1 329 ? 66.851 8.860 -100.177 1.00 72.44 329 LEU A CA 1
ATOM 2668 C C . LEU A 1 329 ? 66.618 10.061 -101.110 1.00 72.44 329 LEU A C 1
ATOM 2670 O O . LEU A 1 329 ? 67.023 10.030 -102.270 1.00 72.44 329 LEU A O 1
ATOM 2674 N N . SER A 1 330 ? 66.025 11.150 -100.607 1.00 67.50 330 SER A N 1
ATOM 2675 C CA . SER A 1 330 ? 65.798 12.378 -101.386 1.00 67.50 330 SER A CA 1
ATOM 2676 C C . SER A 1 330 ? 67.101 13.101 -101.761 1.00 67.50 330 SER A C 1
ATOM 2678 O O . SER A 1 330 ? 67.174 13.738 -102.813 1.00 67.50 330 SER A O 1
ATOM 2680 N N . GLY A 1 331 ? 68.152 12.966 -100.939 1.00 63.00 331 GLY A N 1
ATOM 2681 C CA . GLY A 1 331 ? 69.471 13.551 -101.187 1.00 63.00 331 GLY A CA 1
ATOM 2682 C C . GLY A 1 331 ? 70.185 12.973 -102.412 1.00 63.00 331 GLY A C 1
ATOM 2683 O O . GLY A 1 331 ? 70.938 13.691 -103.066 1.00 63.00 331 GLY A O 1
ATOM 2684 N N . ASN A 1 332 ? 69.886 11.723 -102.779 1.00 59.41 332 ASN A N 1
ATOM 2685 C CA . ASN A 1 332 ? 70.560 11.012 -103.868 1.00 59.41 332 ASN A CA 1
ATOM 2686 C C . ASN A 1 332 ? 69.917 11.174 -105.259 1.00 59.41 332 ASN A C 1
ATOM 2688 O O . ASN A 1 332 ? 70.411 10.574 -106.206 1.00 59.41 332 ASN A O 1
ATOM 2692 N N . ARG A 1 333 ? 68.855 11.985 -105.428 1.00 57.03 333 ARG A N 1
ATOM 2693 C CA . ARG A 1 333 ? 68.184 12.285 -106.726 1.00 57.03 333 ARG A CA 1
ATOM 2694 C C . ARG A 1 333 ? 67.849 11.074 -107.626 1.00 57.03 333 ARG A C 1
ATOM 2696 O O . ARG A 1 333 ? 67.587 11.257 -108.812 1.00 57.03 333 ARG A O 1
ATOM 2703 N N . ILE A 1 334 ? 67.801 9.854 -107.096 1.00 54.44 334 ILE A N 1
ATOM 2704 C CA . ILE A 1 334 ? 67.427 8.653 -107.851 1.00 54.44 334 ILE A CA 1
ATOM 2705 C C . ILE A 1 334 ? 66.272 7.989 -107.106 1.00 54.44 334 ILE A C 1
ATOM 2707 O O . ILE A 1 334 ? 66.458 7.368 -106.063 1.00 54.44 334 ILE A O 1
ATOM 2711 N N . GLY A 1 335 ? 65.061 8.174 -107.630 1.00 59.44 335 GLY A N 1
ATOM 2712 C CA . GLY A 1 335 ? 63.840 7.556 -107.119 1.00 59.44 335 GLY A CA 1
ATOM 2713 C C . GLY A 1 335 ? 62.631 8.502 -107.111 1.00 59.44 335 GLY A C 1
ATOM 2714 O O . GLY A 1 335 ? 62.789 9.716 -107.234 1.00 59.44 335 GLY A O 1
ATOM 2715 N N . PRO A 1 336 ? 61.412 7.965 -106.922 1.00 61.09 336 PRO A N 1
ATOM 2716 C CA . PRO A 1 336 ? 60.139 8.692 -107.049 1.00 61.09 336 PRO A CA 1
ATOM 2717 C C . PRO A 1 336 ? 59.903 9.797 -105.998 1.00 61.09 336 PRO A C 1
ATOM 2719 O O . PRO A 1 336 ? 58.865 10.449 -106.007 1.00 61.09 336 PRO A O 1
ATOM 2722 N N . PHE A 1 337 ? 60.858 10.033 -105.095 1.00 60.16 337 PHE A N 1
ATOM 2723 C CA . PHE A 1 337 ? 60.742 10.959 -103.964 1.00 60.16 337 PHE A CA 1
ATOM 2724 C C . PHE A 1 337 ? 61.530 12.269 -104.141 1.00 60.16 337 PHE A C 1
ATOM 2726 O O . PHE A 1 337 ? 61.599 13.074 -103.213 1.00 60.16 337 PHE A O 1
ATOM 2733 N N . SER A 1 338 ? 62.094 12.528 -105.327 1.00 63.09 338 SER A N 1
ATOM 2734 C CA . SER A 1 338 ? 62.869 13.747 -105.628 1.00 63.09 338 SER A CA 1
ATOM 2735 C C . SER A 1 338 ? 62.059 15.052 -105.571 1.00 63.09 338 SER A C 1
ATOM 2737 O O . SER A 1 338 ? 62.643 16.133 -105.622 1.00 63.09 338 SER A O 1
ATOM 2739 N N . GLY A 1 339 ? 60.728 14.963 -105.476 1.00 66.00 339 GLY A N 1
ATOM 2740 C CA . GLY A 1 339 ? 59.815 16.105 -105.416 1.00 66.00 339 GLY A CA 1
ATOM 2741 C C . GLY A 1 339 ? 59.429 16.561 -104.009 1.00 66.00 339 GLY A C 1
ATOM 2742 O O . GLY A 1 339 ? 58.752 17.577 -103.895 1.00 66.00 339 GLY A O 1
ATOM 2743 N N . ILE A 1 340 ? 59.824 15.850 -102.942 1.00 73.81 340 ILE A N 1
ATOM 2744 C CA . ILE A 1 340 ? 59.464 16.249 -101.573 1.00 73.81 340 ILE A CA 1
ATOM 2745 C C . ILE A 1 340 ? 60.420 17.357 -101.106 1.00 73.81 340 ILE A C 1
ATOM 2747 O O . ILE A 1 340 ? 61.621 17.110 -100.951 1.00 73.81 340 ILE A O 1
ATOM 2751 N N . PRO A 1 341 ? 59.924 18.576 -100.832 1.00 75.12 341 PRO A N 1
ATOM 2752 C CA . PRO A 1 341 ? 60.751 19.643 -100.297 1.00 75.12 341 PRO A CA 1
ATOM 2753 C C . PRO A 1 341 ? 61.340 19.242 -98.942 1.00 75.12 341 PRO A C 1
ATOM 2755 O O . PRO A 1 341 ? 60.610 18.887 -98.017 1.00 75.12 341 PRO A O 1
ATOM 2758 N N . SER A 1 342 ? 62.662 19.344 -98.782 1.00 68.19 342 SER A N 1
ATOM 2759 C CA . SER A 1 342 ? 63.332 18.927 -97.540 1.00 68.19 342 SER A CA 1
ATOM 2760 C C . SER A 1 342 ? 62.815 19.651 -96.291 1.00 68.19 342 SER A C 1
ATOM 2762 O O . SER A 1 342 ? 62.875 19.097 -95.198 1.00 68.19 342 SER A O 1
ATOM 2764 N N . TRP A 1 343 ? 62.278 20.865 -96.434 1.00 71.75 343 TRP A N 1
ATOM 2765 C CA . TRP A 1 343 ? 61.696 21.608 -95.318 1.00 71.75 343 TRP A CA 1
ATOM 2766 C C . TRP A 1 343 ? 60.441 20.929 -94.741 1.00 71.75 343 TRP A C 1
ATOM 2768 O O . TRP A 1 343 ? 60.240 20.985 -93.531 1.00 71.75 343 TRP A O 1
ATOM 2778 N N . LEU A 1 344 ? 59.651 20.208 -95.549 1.00 74.06 344 LEU A N 1
ATOM 2779 C CA . LEU A 1 344 ? 58.504 19.431 -95.058 1.00 74.06 344 LEU A CA 1
ATOM 2780 C C . LEU A 1 344 ? 58.947 18.217 -94.234 1.00 74.06 344 LEU A C 1
ATOM 2782 O O . LEU A 1 344 ? 58.335 17.918 -93.211 1.00 74.06 344 LEU A O 1
ATOM 2786 N N . LEU A 1 345 ? 60.042 17.557 -94.625 1.00 74.31 345 LEU A N 1
ATOM 2787 C CA . LEU A 1 345 ? 60.623 16.456 -93.847 1.00 74.31 345 LEU A CA 1
ATOM 2788 C C . LEU A 1 345 ? 61.191 16.946 -92.509 1.00 74.31 345 LEU A C 1
ATOM 2790 O O . LEU A 1 345 ? 61.061 16.253 -91.505 1.00 74.31 345 LEU A O 1
ATOM 2794 N N . ILE A 1 346 ? 61.759 18.157 -92.475 1.00 73.50 346 ILE A N 1
ATOM 2795 C CA . ILE A 1 346 ? 62.222 18.795 -91.233 1.00 73.50 346 ILE A CA 1
ATOM 2796 C C . ILE A 1 346 ? 61.037 19.112 -90.318 1.00 73.50 346 ILE A C 1
ATOM 2798 O O . ILE A 1 346 ? 61.095 18.793 -89.135 1.00 73.50 346 ILE A O 1
ATOM 2802 N N . ILE A 1 347 ? 59.950 19.687 -90.846 1.00 74.50 347 ILE A N 1
ATOM 2803 C CA . ILE A 1 347 ? 58.740 19.954 -90.052 1.00 74.50 347 ILE A CA 1
ATOM 2804 C C . ILE A 1 347 ? 58.169 18.651 -89.489 1.00 74.50 347 ILE A C 1
ATOM 2806 O O . ILE A 1 347 ? 57.855 18.596 -88.302 1.00 74.50 347 ILE A O 1
ATOM 2810 N N . LEU A 1 348 ? 58.082 17.596 -90.305 1.00 77.06 348 LEU A N 1
ATOM 2811 C CA . LEU A 1 348 ? 57.604 16.288 -89.861 1.00 77.06 348 LEU A CA 1
ATOM 2812 C C . LEU A 1 348 ? 58.501 15.708 -88.763 1.00 77.06 348 LEU A C 1
ATOM 2814 O O . LEU A 1 348 ? 57.999 15.265 -87.736 1.00 77.06 348 LEU A O 1
ATOM 2818 N N . PHE A 1 349 ? 59.822 15.759 -88.944 1.00 77.00 349 PHE A N 1
ATOM 2819 C CA . PHE A 1 349 ? 60.776 15.286 -87.947 1.00 77.00 349 PHE A CA 1
ATOM 2820 C C . PHE A 1 349 ? 60.647 16.064 -86.633 1.00 77.00 349 PHE A C 1
ATOM 2822 O O . PHE A 1 349 ? 60.514 15.458 -85.575 1.00 77.00 349 PHE A O 1
ATOM 2829 N N . VAL A 1 350 ? 60.603 17.399 -86.688 1.00 75.81 350 VAL A N 1
ATOM 2830 C CA . VAL A 1 350 ? 60.428 18.257 -85.505 1.00 75.81 350 VAL A CA 1
ATOM 2831 C C . VAL A 1 350 ? 59.082 17.996 -84.822 1.00 75.81 350 VAL A C 1
ATOM 2833 O O . VAL A 1 350 ? 59.025 17.938 -83.595 1.00 75.81 350 VAL A O 1
ATOM 2836 N N . ALA A 1 351 ? 58.010 17.770 -85.586 1.00 75.88 351 ALA A N 1
ATOM 2837 C CA . ALA A 1 351 ? 56.711 17.389 -85.041 1.00 75.88 351 ALA A CA 1
ATOM 2838 C C . ALA A 1 351 ? 56.772 16.022 -84.337 1.00 75.88 351 ALA A C 1
ATOM 2840 O O . ALA A 1 351 ? 56.292 15.894 -83.210 1.00 75.88 351 ALA A O 1
ATOM 2841 N N . CYS A 1 352 ? 57.420 15.019 -84.942 1.00 77.50 352 CYS A N 1
ATOM 2842 C CA . CYS A 1 352 ? 57.628 13.710 -84.321 1.00 77.50 352 CYS A CA 1
ATOM 2843 C C . CYS A 1 352 ? 58.479 13.810 -83.048 1.00 77.50 352 CYS A C 1
ATOM 2845 O O . CYS A 1 352 ? 58.125 13.196 -82.047 1.00 77.50 352 CYS A O 1
ATOM 2847 N N . VAL A 1 353 ? 59.532 14.630 -83.034 1.00 76.00 353 VAL A N 1
ATOM 2848 C CA . VAL A 1 353 ? 60.343 14.909 -81.836 1.00 76.00 353 VAL A CA 1
ATOM 2849 C C . VAL A 1 353 ? 59.512 15.592 -80.746 1.00 76.00 353 VAL A C 1
ATOM 2851 O O . VAL A 1 353 ? 59.617 15.245 -79.570 1.00 76.00 353 VAL A O 1
ATOM 2854 N N . GLY A 1 354 ? 58.650 16.541 -81.116 1.00 73.88 354 GLY A N 1
ATOM 2855 C CA . GLY A 1 354 ? 57.723 17.192 -80.192 1.00 73.88 354 GLY A CA 1
ATOM 2856 C C . GLY A 1 354 ? 56.766 16.196 -79.532 1.00 73.88 354 GLY A C 1
ATOM 2857 O O . GLY A 1 354 ? 56.624 16.196 -78.309 1.00 73.88 354 GLY A O 1
ATOM 2858 N N . VAL A 1 355 ? 56.169 15.299 -80.324 1.00 76.38 355 VAL A N 1
ATOM 2859 C CA . VAL A 1 355 ? 55.288 14.227 -79.828 1.00 76.38 355 VAL A CA 1
ATOM 2860 C C . VAL A 1 355 ? 56.064 13.228 -78.965 1.00 76.38 355 VAL A C 1
ATOM 2862 O O . VAL A 1 355 ? 55.609 12.899 -77.871 1.00 76.38 355 VAL A O 1
ATOM 2865 N N . TYR A 1 356 ? 57.255 12.807 -79.399 1.00 76.38 356 TYR A N 1
ATOM 2866 C CA . TYR A 1 356 ? 58.149 11.932 -78.638 1.00 76.38 356 TYR A CA 1
ATOM 2867 C C . TYR A 1 356 ? 58.436 12.513 -77.252 1.00 76.38 356 TYR A C 1
ATOM 2869 O O . TYR A 1 356 ? 58.236 11.842 -76.241 1.00 76.38 356 TYR A O 1
ATOM 2877 N N . ASN A 1 357 ? 58.828 13.788 -77.192 1.00 72.25 357 ASN A N 1
ATOM 2878 C CA . ASN A 1 357 ? 59.143 14.480 -75.946 1.00 72.25 357 ASN A CA 1
ATOM 2879 C C . ASN A 1 357 ? 57.918 14.667 -75.051 1.00 72.25 357 ASN A C 1
ATOM 2881 O O . ASN A 1 357 ? 58.024 14.522 -73.833 1.00 72.25 357 ASN A O 1
ATOM 2885 N N . TYR A 1 358 ? 56.753 14.965 -75.631 1.00 72.81 358 TYR A N 1
ATOM 2886 C CA . TYR A 1 358 ? 55.501 15.048 -74.883 1.00 72.81 358 TYR A CA 1
ATOM 2887 C C . TYR A 1 358 ? 55.143 13.698 -74.240 1.00 72.81 358 TYR A C 1
ATOM 2889 O O . TYR A 1 358 ? 54.825 13.646 -73.052 1.00 72.81 358 TYR A O 1
ATOM 2897 N N . CYS A 1 359 ? 55.252 12.597 -74.989 1.00 71.81 359 CYS A N 1
ATOM 2898 C CA . CYS A 1 359 ? 54.963 11.254 -74.486 1.00 71.81 359 CYS A CA 1
ATOM 2899 C C . CYS A 1 359 ? 56.013 10.756 -73.484 1.00 71.81 359 CYS A C 1
ATOM 2901 O O . CYS A 1 359 ? 55.642 10.192 -72.458 1.00 71.81 359 CYS A O 1
ATOM 2903 N N . ALA A 1 360 ? 57.303 10.997 -73.738 1.00 66.50 360 ALA A N 1
ATOM 2904 C CA . ALA A 1 360 ? 58.391 10.657 -72.822 1.00 66.50 360 ALA A CA 1
ATOM 2905 C C . ALA A 1 360 ? 58.252 11.414 -71.497 1.00 66.50 360 ALA A C 1
ATOM 2907 O O . ALA A 1 360 ? 58.359 10.814 -70.431 1.00 66.50 360 ALA A O 1
ATOM 2908 N N . PHE A 1 361 ? 57.916 12.707 -71.557 1.00 64.94 361 PHE A N 1
ATOM 2909 C CA . PHE A 1 361 ? 57.637 13.493 -70.361 1.00 64.94 361 PHE A CA 1
ATOM 2910 C C . PHE A 1 361 ? 56.476 12.923 -69.549 1.00 64.94 361 PHE A C 1
ATOM 2912 O O . PHE A 1 361 ? 56.567 12.873 -68.332 1.00 64.94 361 PHE A O 1
ATOM 2919 N N . TYR A 1 362 ? 55.402 12.480 -70.205 1.00 64.06 362 TYR A N 1
ATOM 2920 C CA . TYR A 1 362 ? 54.240 11.929 -69.507 1.00 64.06 362 TYR A CA 1
ATOM 2921 C C . TYR A 1 362 ? 54.511 10.571 -68.850 1.00 64.06 362 TYR A C 1
ATOM 2923 O O . TYR A 1 362 ? 53.843 10.210 -67.888 1.00 64.06 362 TYR A O 1
ATOM 2931 N N . ARG A 1 363 ? 55.460 9.804 -69.393 1.00 64.75 363 ARG A N 1
ATOM 2932 C CA . ARG A 1 363 ? 55.745 8.427 -68.974 1.00 64.75 363 ARG A CA 1
ATOM 2933 C C . ARG A 1 363 ? 56.806 8.338 -67.877 1.00 64.75 363 ARG A C 1
ATOM 2935 O O . ARG A 1 363 ? 56.797 7.380 -67.117 1.00 64.75 363 ARG A O 1
ATOM 2942 N N . TYR A 1 364 ? 57.689 9.330 -67.807 1.00 62.22 364 TYR A N 1
ATOM 2943 C CA . TYR A 1 364 ? 58.773 9.426 -66.831 1.00 62.22 364 TYR A CA 1
ATOM 2944 C C . TYR A 1 364 ? 58.589 10.656 -65.941 1.00 62.22 364 TYR A C 1
ATOM 2946 O O . TYR A 1 364 ? 59.533 11.411 -65.726 1.00 62.22 364 TYR A O 1
ATOM 2954 N N . ILE A 1 365 ? 57.363 10.887 -65.455 1.00 54.22 365 ILE A N 1
ATOM 2955 C CA . ILE A 1 365 ? 57.122 11.855 -64.378 1.00 54.22 365 ILE A CA 1
ATOM 2956 C C . ILE A 1 365 ? 57.701 11.254 -63.095 1.00 54.22 365 ILE A C 1
ATOM 2958 O O . ILE A 1 365 ? 56.985 10.722 -62.259 1.00 54.22 365 ILE A O 1
ATOM 2962 N N . ASP A 1 366 ? 59.021 11.311 -63.000 1.00 43.25 366 ASP A N 1
ATOM 2963 C CA . ASP A 1 366 ? 59.744 11.457 -61.755 1.00 43.25 366 ASP A CA 1
ATOM 2964 C C . ASP A 1 366 ? 60.972 12.335 -62.023 1.00 43.25 366 ASP A C 1
ATOM 2966 O O . ASP A 1 366 ? 61.467 12.436 -63.148 1.00 43.25 366 ASP A O 1
ATOM 2970 N N . GLU A 1 367 ? 61.353 13.087 -61.002 1.00 48.91 367 GLU A N 1
ATOM 2971 C CA . GLU A 1 367 ? 62.266 14.226 -61.013 1.00 48.91 367 GLU A CA 1
ATOM 2972 C C . GLU A 1 367 ? 63.568 14.008 -61.803 1.00 48.91 367 GLU A C 1
ATOM 2974 O O . GLU A 1 367 ? 64.533 13.515 -61.248 1.00 48.91 367 GLU A O 1
ATOM 2979 N N . GLU A 1 368 ? 63.661 14.459 -63.059 1.00 48.34 368 GLU A N 1
ATOM 2980 C CA . GLU A 1 368 ? 64.885 15.103 -63.562 1.00 48.34 368 GLU A CA 1
ATOM 2981 C C . GLU A 1 368 ? 64.689 15.718 -64.956 1.00 48.34 368 GLU A C 1
ATOM 2983 O O . GLU A 1 368 ? 64.523 15.056 -65.980 1.00 48.34 368 GLU A O 1
ATOM 2988 N N . ASN A 1 369 ? 64.786 17.047 -65.008 1.00 56.84 369 ASN A N 1
ATOM 2989 C CA . ASN A 1 369 ? 64.720 17.898 -66.202 1.00 56.84 369 ASN A CA 1
ATOM 2990 C C . ASN A 1 369 ? 65.825 17.633 -67.262 1.00 56.84 369 ASN A C 1
ATOM 2992 O O . ASN A 1 369 ? 65.982 18.416 -68.201 1.00 56.84 369 ASN A O 1
ATOM 2996 N N . TRP A 1 370 ? 66.577 16.537 -67.152 1.00 53.91 370 TRP A N 1
ATOM 2997 C CA . TRP A 1 370 ? 67.743 16.218 -67.973 1.00 53.91 370 TRP A CA 1
ATOM 2998 C C . TRP A 1 370 ? 67.400 15.712 -69.372 1.00 53.91 370 TRP A C 1
ATOM 3000 O O . TRP A 1 370 ? 67.993 16.175 -70.346 1.00 53.91 370 TRP A O 1
ATOM 3010 N N . CYS A 1 371 ? 66.393 14.844 -69.517 1.00 54.47 371 CYS A N 1
ATOM 3011 C CA . CYS A 1 371 ? 66.019 14.330 -70.841 1.00 54.47 371 CYS A CA 1
ATOM 3012 C C . CYS A 1 371 ? 65.491 15.440 -71.764 1.00 54.47 371 CYS A C 1
ATOM 3014 O O . CYS A 1 371 ? 65.806 15.453 -72.951 1.00 54.47 371 CYS A O 1
ATOM 3016 N N . ARG A 1 372 ? 64.751 16.416 -71.215 1.00 59.06 372 ARG A N 1
ATOM 3017 C CA . ARG A 1 372 ? 64.258 17.587 -71.963 1.00 59.06 372 ARG A CA 1
ATOM 3018 C C . ARG A 1 372 ? 65.389 18.496 -72.430 1.00 59.06 372 ARG A C 1
ATOM 3020 O O . ARG A 1 372 ? 65.356 18.966 -73.563 1.00 59.06 372 ARG A O 1
ATOM 3027 N N . PHE A 1 373 ? 66.383 18.727 -71.576 1.00 57.28 373 PHE A N 1
ATOM 3028 C CA . PHE A 1 373 ? 67.554 19.530 -71.916 1.00 57.28 373 PHE A CA 1
ATOM 3029 C C . PHE A 1 373 ? 68.394 18.860 -73.013 1.00 57.28 373 PHE A C 1
ATOM 3031 O O . PHE A 1 373 ? 68.684 19.485 -74.031 1.00 57.28 373 PHE A O 1
ATOM 3038 N N . ILE A 1 374 ? 68.697 17.567 -72.860 1.00 61.72 374 ILE A N 1
ATOM 3039 C CA . ILE A 1 374 ? 69.495 16.799 -73.826 1.00 61.72 374 ILE A CA 1
ATOM 3040 C C . ILE A 1 374 ? 68.801 16.744 -75.193 1.00 61.72 374 ILE A C 1
ATOM 3042 O O . ILE A 1 374 ? 69.449 16.935 -76.220 1.00 61.72 374 ILE A O 1
ATOM 3046 N N . TRP A 1 375 ? 67.479 16.566 -75.233 1.00 63.03 375 TRP A N 1
ATOM 3047 C CA . TRP A 1 375 ? 66.753 16.505 -76.503 1.00 63.03 375 TRP A CA 1
ATOM 3048 C C . TRP A 1 375 ? 66.632 17.849 -77.219 1.00 63.03 375 TRP A C 1
ATOM 3050 O O . TRP A 1 375 ? 66.722 17.892 -78.447 1.00 63.03 375 TRP A O 1
ATOM 3060 N N . LEU A 1 376 ? 66.464 18.953 -76.490 1.00 62.97 376 LEU A N 1
ATOM 3061 C CA . LEU A 1 376 ? 66.435 20.294 -77.085 1.00 62.97 376 LEU A CA 1
ATOM 3062 C C . LEU A 1 376 ? 67.802 20.639 -77.699 1.00 62.97 376 LEU A C 1
ATOM 3064 O O . LEU A 1 376 ? 67.868 21.161 -78.812 1.00 62.97 376 LEU A O 1
ATOM 3068 N N . VAL A 1 377 ? 68.885 20.236 -77.026 1.00 61.03 377 VAL A N 1
ATOM 3069 C CA . VAL A 1 377 ? 70.261 20.353 -77.525 1.00 61.03 377 VAL A CA 1
ATOM 3070 C C . VAL A 1 377 ? 70.487 19.472 -78.757 1.00 61.03 377 VAL A C 1
ATOM 3072 O O . VAL A 1 377 ? 70.980 19.968 -79.764 1.00 61.03 377 VAL A O 1
ATOM 3075 N N . LEU A 1 378 ? 70.069 18.202 -78.747 1.00 65.81 378 LEU A N 1
ATOM 3076 C CA . LEU A 1 378 ? 70.232 17.308 -79.904 1.00 65.81 378 LEU A CA 1
ATOM 3077 C C . LEU A 1 378 ? 69.414 17.759 -81.123 1.00 65.81 378 LEU A C 1
ATOM 3079 O O . LEU A 1 378 ? 69.903 17.694 -82.249 1.00 65.81 378 LEU A O 1
ATOM 3083 N N . SER A 1 379 ? 68.206 18.284 -80.907 1.00 63.75 379 SER A N 1
ATOM 3084 C CA . SER A 1 379 ? 67.365 18.844 -81.976 1.00 63.75 379 SER A CA 1
ATOM 3085 C C . SER A 1 379 ? 68.019 20.078 -82.604 1.00 63.75 379 SER A C 1
ATOM 3087 O O . SER A 1 379 ? 68.071 20.204 -83.826 1.00 63.75 379 SER A O 1
ATOM 3089 N N . ALA A 1 380 ? 68.572 20.966 -81.774 1.00 63.34 380 ALA A N 1
ATOM 3090 C CA . ALA A 1 380 ? 69.313 22.140 -82.223 1.00 63.34 380 ALA A CA 1
ATOM 3091 C C . ALA A 1 380 ? 70.588 21.757 -82.997 1.00 63.34 380 ALA A C 1
ATOM 3093 O O . ALA A 1 380 ? 70.862 22.329 -84.052 1.00 63.34 380 ALA A O 1
ATOM 3094 N N . VAL A 1 381 ? 71.326 20.749 -82.522 1.00 64.81 381 VAL A N 1
ATOM 3095 C CA . VAL A 1 381 ? 72.532 20.226 -83.182 1.00 64.81 381 VAL A CA 1
ATOM 3096 C C . VAL A 1 381 ? 72.195 19.578 -84.526 1.00 64.81 381 VAL A C 1
ATOM 3098 O O . VAL A 1 381 ? 72.901 19.815 -85.501 1.00 64.81 381 VAL A O 1
ATOM 3101 N N . PHE A 1 382 ? 71.096 18.829 -84.630 1.00 66.06 382 PHE A N 1
ATOM 3102 C CA . PHE A 1 382 ? 70.668 18.215 -85.890 1.00 66.06 382 PHE A CA 1
ATOM 3103 C C . PHE A 1 382 ? 70.243 19.257 -86.938 1.00 66.06 382 PHE A C 1
ATOM 3105 O O . PHE A 1 382 ? 70.646 19.172 -88.100 1.00 66.06 382 PHE A O 1
ATOM 3112 N N . ILE A 1 383 ? 69.500 20.293 -86.526 1.00 62.88 383 ILE A N 1
ATOM 3113 C CA . ILE A 1 383 ? 69.141 21.427 -87.396 1.00 62.88 383 ILE A CA 1
ATOM 3114 C C . ILE A 1 383 ? 70.403 22.165 -87.868 1.00 62.88 383 ILE A C 1
ATOM 3116 O O . ILE A 1 383 ? 70.512 22.513 -89.045 1.00 62.88 383 ILE A O 1
ATOM 3120 N N . PHE A 1 384 ? 71.379 22.356 -86.975 1.00 60.66 384 PHE A N 1
ATOM 3121 C CA . PHE A 1 384 ? 72.672 22.952 -87.308 1.00 60.66 384 PHE A CA 1
ATOM 3122 C C . PHE A 1 384 ? 73.461 22.091 -88.307 1.00 60.66 384 PHE A C 1
ATOM 3124 O O . PHE A 1 384 ? 74.007 22.619 -89.274 1.00 60.66 384 PHE A O 1
ATOM 3131 N N . PHE A 1 385 ? 73.459 20.767 -88.136 1.00 60.59 385 PHE A N 1
ATOM 3132 C CA . PHE A 1 385 ? 74.167 19.832 -89.014 1.00 60.59 385 PHE A CA 1
ATOM 3133 C C . PHE A 1 385 ? 73.595 19.825 -90.441 1.00 60.59 385 PHE A C 1
ATOM 3135 O O . PHE A 1 385 ? 74.348 19.849 -91.413 1.00 60.59 385 PHE A O 1
ATOM 3142 N N . ILE A 1 386 ? 72.266 19.877 -90.587 1.00 57.00 386 ILE A N 1
ATOM 3143 C CA . ILE A 1 386 ? 71.605 19.966 -91.900 1.00 57.00 386 ILE A CA 1
ATOM 3144 C C . ILE A 1 386 ? 71.857 21.326 -92.568 1.00 57.00 386 ILE A C 1
ATOM 3146 O O . ILE A 1 386 ? 72.075 21.381 -93.781 1.00 57.00 386 ILE A O 1
ATOM 3150 N N . ALA A 1 387 ? 71.856 22.419 -91.798 1.00 55.25 387 ALA A N 1
ATOM 3151 C CA . ALA A 1 387 ? 72.170 23.750 -92.318 1.00 55.25 387 ALA A CA 1
ATOM 3152 C C . ALA A 1 387 ? 73.636 23.854 -92.782 1.00 55.25 387 ALA A C 1
ATOM 3154 O O . ALA A 1 387 ? 73.909 24.429 -93.837 1.00 55.25 387 ALA A O 1
ATOM 3155 N N . ALA A 1 388 ? 74.566 23.243 -92.041 1.00 53.53 388 ALA A N 1
ATOM 3156 C CA . ALA A 1 388 ? 75.985 23.201 -92.383 1.00 53.53 388 ALA A CA 1
ATOM 3157 C C . ALA A 1 388 ? 76.258 22.387 -93.663 1.00 53.53 388 ALA A C 1
ATOM 3159 O O . ALA A 1 388 ? 77.065 22.803 -94.492 1.00 53.53 388 ALA A O 1
ATOM 3160 N N . PHE A 1 389 ? 75.534 21.284 -93.887 1.00 51.59 389 PHE A N 1
ATOM 3161 C CA . PHE A 1 389 ? 75.714 20.435 -95.075 1.00 51.59 389 PHE A CA 1
ATOM 3162 C C . PHE A 1 389 ? 75.223 21.067 -96.390 1.00 51.59 389 PHE A C 1
ATOM 3164 O O . PHE A 1 389 ? 75.568 20.588 -97.468 1.00 51.59 389 PHE A O 1
ATOM 3171 N N . ARG A 1 390 ? 74.421 22.141 -96.332 1.00 49.44 390 ARG A N 1
ATOM 3172 C CA . ARG A 1 390 ? 73.898 22.841 -97.522 1.00 49.44 390 ARG A CA 1
ATOM 3173 C C . ARG A 1 390 ? 74.558 24.187 -97.822 1.00 49.44 390 ARG A C 1
ATOM 3175 O O . ARG A 1 390 ? 74.138 24.864 -98.754 1.00 49.44 390 ARG A O 1
ATOM 3182 N N . GLY A 1 391 ? 75.618 24.552 -97.097 1.00 49.94 391 GLY A N 1
ATOM 3183 C CA . GLY A 1 391 ? 76.510 25.650 -97.484 1.00 49.94 391 GLY A CA 1
ATOM 3184 C C . GLY A 1 391 ? 75.893 27.055 -97.472 1.00 49.94 391 GLY A C 1
ATOM 3185 O O . GLY A 1 391 ? 76.484 27.976 -98.030 1.00 49.94 391 GLY A O 1
ATOM 3186 N N . THR A 1 392 ? 74.738 27.267 -96.837 1.00 55.28 392 THR A N 1
ATOM 3187 C CA . THR A 1 392 ? 74.136 28.602 -96.705 1.00 55.28 392 THR A CA 1
ATOM 3188 C C . THR A 1 392 ? 74.436 29.190 -95.328 1.00 55.28 392 THR A C 1
ATOM 3190 O O . THR A 1 392 ? 73.666 29.063 -94.378 1.00 55.28 392 THR A O 1
ATOM 3193 N N . TRP A 1 393 ? 75.575 29.874 -95.221 1.00 52.00 393 TRP A N 1
ATOM 3194 C CA . TRP A 1 393 ? 76.049 30.524 -93.990 1.00 52.00 393 TRP A CA 1
ATOM 3195 C C . TRP A 1 393 ? 75.095 31.604 -93.444 1.00 52.00 393 TRP A C 1
ATOM 3197 O O . TRP A 1 393 ? 75.081 31.863 -92.243 1.00 52.00 393 TRP A O 1
ATOM 3207 N N . ALA A 1 394 ? 74.229 32.175 -94.288 1.00 52.53 394 ALA A N 1
ATOM 3208 C CA . ALA A 1 394 ? 73.250 33.185 -93.877 1.00 52.53 394 ALA A CA 1
ATOM 3209 C C . ALA A 1 394 ? 72.135 32.629 -92.968 1.00 52.53 394 ALA A C 1
ATOM 3211 O O . ALA A 1 394 ? 71.632 33.342 -92.102 1.00 52.53 394 ALA A O 1
ATOM 3212 N N . THR A 1 395 ? 71.761 31.351 -93.109 1.00 53.03 395 THR A N 1
ATOM 3213 C CA . THR A 1 395 ? 70.698 30.753 -92.284 1.00 53.03 395 THR A CA 1
ATOM 3214 C C . THR A 1 395 ? 71.192 30.337 -90.903 1.00 53.03 395 THR A C 1
ATOM 3216 O O . THR A 1 395 ? 70.424 30.429 -89.953 1.00 53.03 395 THR A O 1
ATOM 3219 N N . ALA A 1 396 ? 72.471 29.965 -90.764 1.00 52.75 396 ALA A N 1
ATOM 3220 C CA . ALA A 1 396 ? 73.057 29.502 -89.503 1.00 52.75 396 ALA A CA 1
ATOM 3221 C C . ALA A 1 396 ? 73.046 30.574 -88.395 1.00 52.75 396 ALA A C 1
ATOM 3223 O O . ALA A 1 396 ? 72.846 30.248 -87.225 1.00 52.75 396 ALA A O 1
ATOM 3224 N N . GLY A 1 397 ? 73.201 31.854 -88.756 1.00 57.69 397 GLY A N 1
ATOM 3225 C CA . GLY A 1 397 ? 73.132 32.967 -87.803 1.00 57.69 397 GLY A CA 1
ATOM 3226 C C . GLY A 1 397 ? 71.728 33.183 -87.226 1.00 57.69 397 GLY A C 1
ATOM 3227 O O . GLY A 1 397 ? 71.578 33.411 -86.027 1.00 57.69 397 GLY A O 1
ATOM 3228 N N . ILE A 1 398 ? 70.688 33.036 -88.054 1.00 55.81 398 ILE A N 1
ATOM 3229 C CA . ILE A 1 398 ? 69.290 33.194 -87.625 1.00 55.81 398 ILE A CA 1
ATOM 3230 C C . ILE A 1 398 ? 68.870 32.015 -86.736 1.00 55.81 398 ILE A C 1
ATOM 3232 O O . ILE A 1 398 ? 68.238 32.222 -85.700 1.00 55.81 398 ILE A O 1
ATOM 3236 N N . THR A 1 399 ? 69.271 30.783 -87.071 1.00 54.03 399 THR A N 1
ATOM 3237 C CA . THR A 1 399 ? 68.997 29.613 -86.220 1.00 54.03 399 THR A CA 1
ATOM 3238 C C . THR A 1 399 ? 69.751 29.667 -84.898 1.00 54.03 399 THR A C 1
ATOM 3240 O O . THR A 1 399 ? 69.147 29.380 -83.868 1.00 54.03 399 THR A O 1
ATOM 3243 N N . ALA A 1 400 ? 71.021 30.085 -84.883 1.00 60.59 400 ALA A N 1
ATOM 3244 C CA . ALA A 1 400 ? 71.766 30.274 -83.636 1.00 60.59 400 ALA A CA 1
ATOM 3245 C C . ALA A 1 400 ? 71.104 31.329 -82.730 1.00 60.59 400 ALA A C 1
ATOM 3247 O O . ALA A 1 400 ? 70.969 31.111 -81.525 1.00 60.59 400 ALA A O 1
ATOM 3248 N N . GLY A 1 401 ? 70.608 32.426 -83.315 1.00 67.81 401 GLY A N 1
ATOM 3249 C CA . GLY A 1 401 ? 69.847 33.450 -82.597 1.00 67.81 401 GLY A CA 1
ATOM 3250 C C . GLY A 1 401 ? 68.535 32.926 -82.002 1.00 67.81 401 GLY A C 1
ATOM 3251 O O . GLY A 1 401 ? 68.240 33.190 -80.837 1.00 67.81 401 GLY A O 1
ATOM 3252 N N . LEU A 1 402 ? 67.770 32.127 -82.753 1.00 57.59 402 LEU A N 1
ATOM 3253 C CA . LEU A 1 402 ? 66.518 31.531 -82.268 1.00 57.59 402 LEU A CA 1
ATOM 3254 C C . LEU A 1 402 ? 66.748 30.456 -81.196 1.00 57.59 402 LEU A C 1
ATOM 3256 O O . LEU A 1 402 ? 65.957 30.354 -80.260 1.00 57.59 402 LEU A O 1
ATOM 3260 N N . ILE A 1 403 ? 67.844 29.696 -81.286 1.00 59.94 403 ILE A N 1
ATOM 3261 C CA . ILE A 1 403 ? 68.248 28.725 -80.259 1.00 59.94 403 ILE A CA 1
ATOM 3262 C C . ILE A 1 403 ? 68.638 29.454 -78.969 1.00 59.94 403 ILE A C 1
ATOM 3264 O O . ILE A 1 403 ? 68.154 29.093 -77.896 1.00 59.94 403 ILE A O 1
ATOM 3268 N N . ALA A 1 404 ? 69.440 30.518 -79.059 1.00 66.50 404 ALA A N 1
ATOM 3269 C CA . ALA A 1 404 ? 69.786 31.342 -77.902 1.00 66.50 404 ALA A CA 1
ATOM 3270 C C . ALA A 1 404 ? 68.539 31.979 -77.261 1.00 66.50 404 ALA A C 1
ATOM 3272 O O . ALA A 1 404 ? 68.404 31.978 -76.037 1.00 66.50 404 ALA A O 1
ATOM 3273 N N . LEU A 1 405 ? 67.586 32.444 -78.078 1.00 60.16 405 LEU A N 1
ATOM 3274 C CA . LEU A 1 405 ? 66.323 33.010 -77.605 1.00 60.16 405 LEU A CA 1
ATOM 3275 C C . LEU A 1 405 ? 65.441 31.957 -76.914 1.00 60.16 405 LEU A C 1
ATOM 3277 O O . LEU A 1 405 ? 64.897 32.225 -75.846 1.00 60.16 405 LEU A O 1
ATOM 3281 N N . ALA A 1 406 ? 65.333 30.748 -77.471 1.00 57.16 406 ALA A N 1
ATOM 3282 C CA . ALA A 1 406 ? 64.572 29.654 -76.869 1.00 57.16 406 ALA A CA 1
ATOM 3283 C C . ALA A 1 406 ? 65.176 29.202 -75.527 1.00 57.16 406 ALA A C 1
ATOM 3285 O O . ALA A 1 406 ? 64.443 29.001 -74.556 1.00 57.16 406 ALA A O 1
ATOM 3286 N N . ILE A 1 407 ? 66.509 29.118 -75.442 1.00 60.81 407 ILE A N 1
ATOM 3287 C CA . ILE A 1 407 ? 67.229 28.829 -74.193 1.00 60.81 407 ILE A CA 1
ATOM 3288 C C . ILE A 1 407 ? 66.960 29.932 -73.156 1.00 60.81 407 ILE A C 1
ATOM 3290 O O . ILE A 1 407 ? 66.648 29.633 -72.001 1.00 60.81 407 ILE A O 1
ATOM 3294 N N . PHE A 1 408 ? 67.002 31.202 -73.566 1.00 65.31 408 PHE A N 1
ATOM 3295 C CA . PHE A 1 408 ? 66.766 32.347 -72.685 1.00 65.31 408 PHE A CA 1
ATOM 3296 C C . PHE A 1 408 ? 65.317 32.425 -72.168 1.00 65.31 408 PHE A C 1
ATOM 3298 O O . PHE A 1 408 ? 65.092 32.610 -70.970 1.00 65.31 408 PHE A O 1
ATOM 3305 N N . VAL A 1 409 ? 64.322 32.214 -73.037 1.00 59.47 409 VAL A N 1
ATOM 3306 C CA . VAL A 1 409 ? 62.897 32.190 -72.655 1.00 59.47 409 VAL A CA 1
ATOM 3307 C C . VAL A 1 409 ? 62.606 31.019 -71.712 1.00 59.47 409 VAL A C 1
ATOM 3309 O O . VAL A 1 409 ? 61.913 31.188 -70.707 1.00 59.47 409 VAL A O 1
ATOM 3312 N N . SER A 1 410 ? 63.196 29.848 -71.966 1.00 51.16 410 SER A N 1
ATOM 3313 C CA . SER A 1 410 ? 63.042 28.680 -71.095 1.00 51.16 410 SER A CA 1
ATOM 3314 C C . SER A 1 410 ? 63.695 28.884 -69.717 1.00 51.16 410 SER A C 1
ATOM 3316 O O . SER A 1 410 ? 63.148 28.442 -68.702 1.00 51.16 410 SER A O 1
ATOM 3318 N N . TRP A 1 411 ? 64.822 29.603 -69.647 1.00 66.81 411 TRP A N 1
ATOM 3319 C CA . TRP A 1 411 ? 65.448 30.009 -68.382 1.00 66.81 411 TRP A CA 1
ATOM 3320 C C . TRP A 1 411 ? 64.562 30.980 -67.582 1.00 66.81 411 TRP A C 1
ATOM 3322 O O . TRP A 1 411 ? 64.384 30.810 -66.373 1.00 66.81 411 TRP A O 1
ATOM 3332 N N . LEU A 1 412 ? 63.924 31.945 -68.254 1.00 56.19 412 LEU A N 1
ATOM 3333 C CA . LEU A 1 412 ? 62.991 32.899 -67.640 1.00 56.19 412 LEU A CA 1
ATOM 3334 C C . LEU A 1 412 ? 61.744 32.222 -67.047 1.00 56.19 412 LEU A C 1
ATOM 3336 O O . LEU A 1 412 ? 61.340 32.548 -65.928 1.00 56.19 412 LEU A O 1
ATOM 3340 N N . ILE A 1 413 ? 61.161 31.247 -67.751 1.00 51.41 413 ILE A N 1
ATOM 3341 C CA . ILE A 1 413 ? 59.986 30.492 -67.277 1.00 51.41 413 ILE A CA 1
ATOM 3342 C C . ILE A 1 413 ? 60.346 29.622 -66.059 1.00 51.41 413 ILE A C 1
ATOM 3344 O O . ILE A 1 413 ? 59.608 29.599 -65.072 1.00 51.41 413 ILE A O 1
ATOM 3348 N N . SER A 1 414 ? 61.520 28.980 -66.078 1.00 47.66 414 SER A N 1
ATOM 3349 C CA . SER A 1 414 ? 62.055 28.197 -64.950 1.00 47.66 414 SER A CA 1
ATOM 3350 C C . SER A 1 414 ? 62.268 29.046 -63.689 1.00 47.66 414 SER A C 1
ATOM 3352 O O . SER A 1 414 ? 61.974 28.606 -62.575 1.00 47.66 414 SER A O 1
ATOM 3354 N N . LYS A 1 415 ? 62.714 30.299 -63.848 1.00 50.88 415 LYS A N 1
ATOM 3355 C CA . LYS A 1 415 ? 62.905 31.225 -62.724 1.00 50.88 415 LYS A CA 1
ATOM 3356 C C . LYS A 1 415 ? 61.575 31.672 -62.103 1.00 50.88 415 LYS A C 1
ATOM 3358 O O . LYS A 1 415 ? 61.497 31.808 -60.886 1.00 50.88 415 LYS A O 1
ATOM 3363 N N . LYS A 1 416 ? 60.519 31.846 -62.910 1.00 42.97 416 LYS A N 1
ATOM 3364 C CA . LYS A 1 416 ? 59.194 32.298 -62.442 1.00 42.97 416 LYS A CA 1
ATOM 3365 C C . LYS A 1 416 ? 58.427 31.226 -61.653 1.00 42.97 416 LYS A C 1
ATOM 3367 O O . LYS A 1 416 ? 57.727 31.568 -60.709 1.00 42.97 416 LYS A O 1
ATOM 3372 N N . MET A 1 417 ? 58.602 29.940 -61.974 1.00 41.03 417 MET A N 1
ATOM 3373 C CA . MET A 1 417 ? 57.961 28.839 -61.230 1.00 41.03 417 MET A CA 1
ATOM 3374 C C . MET A 1 417 ? 58.625 28.528 -59.881 1.00 41.03 417 MET A C 1
ATOM 3376 O O . MET A 1 417 ? 58.008 27.896 -59.031 1.00 41.03 417 MET A O 1
ATOM 3380 N N . ARG A 1 418 ? 59.855 29.005 -59.645 1.00 45.53 418 ARG A N 1
ATOM 3381 C CA . ARG A 1 418 ? 60.545 28.844 -58.355 1.00 45.53 418 ARG A CA 1
ATOM 3382 C C . ARG A 1 418 ? 60.065 29.817 -57.265 1.00 45.53 418 ARG A C 1
ATOM 3384 O O . ARG A 1 418 ? 60.442 29.642 -56.118 1.00 45.53 418 ARG A O 1
ATOM 3391 N N . VAL A 1 419 ? 59.248 30.815 -57.618 1.00 42.06 419 VAL A N 1
ATOM 3392 C CA . VAL A 1 419 ? 58.709 31.842 -56.698 1.00 42.06 419 VAL A CA 1
ATOM 3393 C C . VAL A 1 419 ? 57.295 31.488 -56.189 1.00 42.06 419 VAL A C 1
ATOM 3395 O O . VAL A 1 419 ? 56.752 32.193 -55.351 1.00 42.06 419 VAL A O 1
ATOM 3398 N N . VAL A 1 420 ? 56.693 30.386 -56.657 1.00 42.97 420 VAL A N 1
ATOM 3399 C CA . VAL A 1 420 ? 55.325 29.953 -56.280 1.00 42.97 420 VAL A CA 1
ATOM 3400 C C . VAL A 1 420 ? 55.348 28.603 -55.541 1.00 42.97 420 VAL A C 1
ATOM 3402 O O . VAL A 1 420 ? 54.463 27.770 -55.713 1.00 42.97 420 VAL A O 1
ATOM 3405 N N . LYS A 1 421 ? 56.383 28.357 -54.736 1.00 36.91 421 LYS A N 1
ATOM 3406 C CA . LYS A 1 421 ? 56.377 27.279 -53.741 1.00 36.91 421 LYS A CA 1
ATOM 3407 C C . LYS A 1 421 ? 56.443 27.871 -52.349 1.00 36.91 421 LYS A C 1
ATOM 3409 O O . LYS A 1 421 ? 57.314 28.746 -52.154 1.00 36.91 421 LYS A O 1
#